Protein AF-A0AAD9DDX4-F1 (afdb_monomer)

Mean predicted aligned error: 18.29 Å

Sequence (702 aa):
MKDKGNHSSDDHSAADDEDKAAPALISSPRKEHDPSLSIRRSTYTSDIEDNDTSDSGGSPTIYNGRIKHGILHVIDSTSKQPAVHIWLGDLQQLWPLALNHYLRSTSYDTFTFTPFSTKENWDKRNPELRITATAAMRPASPDKSASNNNKRSANQTKKSHVVRNNDMLSIIIQVCLCACVVYVYALLILFIRYLYAHDGDNLRTRMEVGGLERIGILLGEFMDGHHVSGLSHVGGMIYAVVSGQSRASNSGQQADATCDVTENSNDEILKTLEEDQKEADRNIAYDGSDLIDWIKSNGGFIHPNTRIGLDPTGQYRGVFVKSAGGEDGGTSDGIEKDAVIGEIPWDVIISPPNYHYNDYGTNCDALNGFYRQFQLGDESKYAPYINYLKNQPDGRIPSEWSVVGKKLMRKILHQDRYVGLPPFNALYRFEEKWMKECNGEDTPLARSAFFQFTARDEDNLMVPFFDMHNHSNDPKKLNAIPAKPKKKGKPFTMRAIRDIAPGEQIIISYNRCHGCWFDEEYKNCDTRASTGTDHLFRQFGFVEDYPQCWHIPQIEEDGTLFDDMTISLDRNDQGEVFVRRFGENNSREEDEVPNMENLMWLDEHLQRLHKLKDSLQSDGALKKSMPSYEWDTAWTYHDAMVNAISATFKKVTGDAPYDNSTENDTEDDSEDKDIEMAFNEDVVAPVEDDSSDDSEDESSDD

InterPro domains:
  IPR001214 SET domain [PF00856] (334-511)
  IPR001214 SET domain [PS50280] (304-511)
  IPR046341 SET domain superfamily [SSF82199] (290-545)
  IPR050600 SETD3/SETD6 methyltransferase [PTHR13271] (286-633)

Secondary structure (DSSP, 8-state):
--------------------PPPPPPPPPP-------------------------------------SEEEEEE--TTS-S--EEEEEE-HHHHHHHHHHHHHTT--EEEEEEEEE--TTTTTSSS--PEEEEEEEEPPPPP-----S-------------------HHHHHHHHHHHHHHHHHHHHHHHHHHHHHHHHTTTHHHHTTTTHHHHHHHHHHHHHHHTT-TTTHHHHHHHHHHHHT------------------TTHHHHHHHHHHHHHHHHHHHHS---HHHHHHHHHTT-EE-TTEEEEE-TTSS-EEEEEPPBTSTT-B-TT-B-TT-EEEEE-GGGSB--TT--TT--S--HHHHHHHHHHHHHGGGSTTHHHHHHHHTS-S--SGGGS-HHHHHHHHHHHT-BTTBSSSPTTTTSHIIIIIIIIS-----HHHHHHHHHHHTT-BTTBB-TTGGGSEE---TTT--EEEE--SSTTPPEEEEESS-B-TT-EEEE-SSTTSTT---SS-----S-----HHHHHHHHS---SSSEEEEEEEE-TTS-EEEEEEEEEEE-TT--EEEEEES-TTS-GGGSS--HHHHHHHHHHHHHHHHHHHHHTT-HHHHHTS-HHHHHHHHHHHHHHHHHHHHHHHHHHTT----GGGGS-S--------------S---------------------

Nearest PDB structures (foldseek):
  8xt3-assembly1_LW  TM=2.359E-01  e=7.957E+00  Homo sapiens

Radius of gyration: 38.76 Å; Cα contacts (8 Å, |Δi|>4): 761; chains: 1; bounding box: 110×87×154 Å

Organism: NCBI:txid267567

Solvent-accessible surface area (backbone atoms only — not comparable to full-atom values): 43926 Å² total; per-residue (Å²): 134,90,83,90,85,88,84,84,87,85,88,84,89,79,89,83,88,85,85,92,80,83,88,82,87,84,86,83,87,87,81,89,85,86,90,85,84,88,84,81,91,81,88,85,85,84,86,79,80,88,81,84,90,79,95,72,98,67,85,84,79,83,76,96,73,94,73,78,66,50,73,48,77,50,68,52,90,82,67,82,54,80,72,45,77,46,78,45,82,52,64,78,61,63,52,54,56,61,49,52,68,48,62,77,71,59,83,63,83,52,80,48,78,47,76,47,66,57,85,84,37,69,81,42,98,74,53,71,76,43,74,46,78,51,77,50,71,68,78,79,77,82,84,89,80,88,87,87,87,89,84,87,88,81,88,85,78,93,74,92,74,81,84,68,95,72,52,76,65,60,55,51,51,52,52,53,52,51,52,51,51,52,50,54,50,52,52,49,52,52,50,52,49,49,52,46,75,76,40,68,89,50,55,77,75,48,59,80,68,67,53,73,64,54,56,50,51,54,50,41,55,54,48,62,75,64,69,49,86,82,48,61,66,53,47,52,48,52,46,35,65,74,68,69,59,88,79,90,77,91,78,91,77,90,76,86,83,75,87,76,84,65,86,68,60,59,63,56,53,51,51,52,53,53,50,54,51,54,52,53,54,55,56,66,67,55,48,52,60,69,46,53,50,50,42,41,76,66,74,21,47,68,37,86,38,55,44,41,34,60,43,99,84,65,80,46,72,29,28,27,28,24,33,53,83,39,97,80,65,14,48,82,76,36,40,54,52,67,37,67,46,34,34,42,35,38,90,71,38,52,59,31,93,80,71,50,72,86,46,72,63,93,44,54,62,25,52,52,56,49,38,52,40,59,73,41,32,82,76,24,98,53,21,66,56,44,53,54,58,73,55,50,83,79,57,54,27,48,45,56,38,53,74,58,43,40,53,50,46,38,61,73,26,52,53,58,92,80,26,47,49,59,52,77,69,27,60,45,44,57,57,54,47,38,38,62,70,50,69,41,71,97,42,74,68,47,50,53,38,51,50,55,46,62,53,36,43,59,63,52,27,44,43,72,78,60,62,44,41,40,75,42,70,30,73,87,61,43,34,37,48,77,45,80,39,80,47,86,81,40,46,37,36,26,28,23,78,34,70,42,53,41,56,36,66,47,21,28,60,78,40,44,68,30,52,62,59,76,56,85,84,66,73,81,63,84,56,87,31,51,55,26,38,37,48,39,26,40,42,57,36,46,69,66,82,53,44,35,32,39,62,43,58,40,37,42,96,88,64,50,75,76,48,75,47,34,45,21,36,37,57,51,100,86,66,49,73,40,60,75,46,36,39,50,72,91,56,59,53,88,81,36,58,79,51,72,67,55,50,53,54,52,47,56,53,46,55,49,49,52,54,48,46,71,68,50,73,74,37,67,66,65,55,68,69,40,60,63,67,54,53,54,48,49,50,51,45,50,53,51,52,49,48,54,53,51,29,47,49,43,65,75,66,36,90,59,74,83,74,80,75,81,78,78,77,78,79,87,77,74,79,84,70,73,80,74,77,72,86,65,82,87,78,81,77,80,85,77,84,85,80,84,87,87,84,85,84,81,87,78,92,133

Foldseek 3Di:
DDDDDDDDDDDDDDDDDDDDDDDDDDDDDDDDDDDDDDDDDDDDDDDDDDDDDDDDDDDDPDDDDDDQWDWDWDQDPVNPDDIDTDTDHGPPPVVCVVVVVVVVPDAFDDKDWDWDFDPVQVPDPDRDIDIDIDTDHDDDDDDDDPDDDDDDDDDDDDDDDDDDPDDVVVVVVVVVVVVVVVVVVVLVVVLVVVCCVPQVPCPVVPCVPDHPLVVLVSSLVVVVVVPPVPCNVVSVVVNCVVVVDDDDDDDDDDDDDDDPPDPPPVVVVVVVVVVVVVLVVVLLPDWCPVVQVLQVVVVKDAPLQKIWHAAPVSPAIFIFGAAPVDPSHGNQQTAAAFDWRIWGWLVLKQAAPDDALPQQDDDLSLLVSQLVQLVCQCPHPNNSQSVSLLSDDFDLFLLRFDPLLVVLLCLLQVDDQQAGWDDHPLNCCCVVPACPVNVHDPDPSSRSSVLSCLQQDDSSMNTPPVSRHAAALPPVLAFKDWDDDNDRRGIITMGTNHRHGHGRGHHDHQQAQWQQRDPPVPPPPSGNSNDFQRRCCSRNVAGYDDFGKGWTFHADPVRHGPDTKIWTWGADPVRDIATPAIDTNPDDRVVRQDDPVSLVVLVVSLVSLVVSCVPPVPPPVSCVVTDVSSSVSSVNVSVVSNSRSVNSCCVNVPPPDPPPPPPDPPPDPDDDPPPPPPPDPDDPDPDDDDDDDDDDDDDDDD

pLDDT: mean 72.93, std 24.73, range [22.2, 98.62]

Structure (mmCIF, N/CA/C/O backbone):
data_AF-A0AAD9DDX4-F1
#
_entry.id   AF-A0AAD9DDX4-F1
#
loop_
_atom_site.group_PDB
_atom_site.id
_atom_site.type_symbol
_atom_site.label_atom_id
_atom_site.label_alt_id
_atom_site.label_comp_id
_atom_site.label_asym_id
_atom_site.label_entity_id
_atom_site.label_seq_id
_atom_site.pdbx_PDB_ins_code
_atom_site.Cartn_x
_atom_site.Cartn_y
_atom_site.Cartn_z
_atom_site.occupancy
_atom_site.B_iso_or_equiv
_atom_site.auth_seq_id
_atom_site.auth_comp_id
_atom_site.auth_asym_id
_atom_site.auth_atom_id
_atom_site.pdbx_PDB_model_num
ATOM 1 N N . MET A 1 1 ? 0.847 -8.723 70.892 1.00 37.34 1 MET A N 1
ATOM 2 C CA . MET A 1 1 ? 2.177 -9.373 70.822 1.00 37.34 1 MET A CA 1
ATOM 3 C C . MET A 1 1 ? 2.776 -8.930 69.489 1.00 37.34 1 MET A C 1
ATOM 5 O O . MET A 1 1 ? 2.124 -9.196 68.495 1.00 37.34 1 MET A O 1
ATOM 9 N N . LYS A 1 2 ? 3.636 -7.890 69.467 1.00 38.03 2 LYS A N 1
ATOM 10 C CA . LYS A 1 2 ? 5.131 -7.940 69.459 1.00 38.03 2 LYS A CA 1
ATOM 11 C C . LYS A 1 2 ? 5.653 -8.702 68.224 1.00 38.03 2 LYS A C 1
ATOM 13 O O . LYS A 1 2 ? 5.182 -9.810 68.032 1.00 38.03 2 LYS A O 1
ATOM 18 N N . ASP A 1 3 ? 6.523 -8.214 67.334 1.00 45.09 3 ASP A N 1
ATOM 19 C CA . ASP A 1 3 ? 7.597 -7.188 67.309 1.00 45.09 3 ASP A CA 1
ATOM 20 C C . ASP A 1 3 ? 7.726 -6.666 65.844 1.00 45.09 3 ASP A C 1
ATOM 22 O O . ASP A 1 3 ? 7.333 -7.386 64.935 1.00 45.09 3 ASP A O 1
ATOM 26 N N . LYS A 1 4 ? 8.061 -5.420 65.456 1.00 49.03 4 LYS A N 1
ATOM 27 C CA . LYS A 1 4 ? 9.222 -4.514 65.654 1.00 49.03 4 LYS A CA 1
ATOM 28 C C . LYS A 1 4 ? 10.600 -5.065 65.239 1.00 49.03 4 LYS A C 1
ATOM 30 O O . LYS A 1 4 ? 11.187 -5.863 65.952 1.00 49.03 4 LYS A O 1
ATOM 35 N N . GLY A 1 5 ? 11.166 -4.490 64.171 1.00 37.69 5 GLY A N 1
ATOM 36 C CA . GLY A 1 5 ? 12.581 -4.600 63.799 1.00 37.69 5 GLY A CA 1
ATOM 37 C C . GLY A 1 5 ? 13.026 -3.457 62.876 1.00 37.69 5 GLY A C 1
ATOM 38 O O . GLY A 1 5 ? 12.873 -3.551 61.667 1.00 37.69 5 GLY A O 1
ATOM 39 N N . ASN A 1 6 ? 13.543 -2.380 63.478 1.00 48.66 6 ASN A N 1
ATOM 40 C CA . ASN A 1 6 ? 14.348 -1.313 62.857 1.00 48.66 6 ASN A CA 1
ATOM 41 C C . ASN A 1 6 ? 15.824 -1.746 62.809 1.00 48.66 6 ASN A C 1
ATOM 43 O O . ASN A 1 6 ? 16.263 -2.317 63.802 1.00 48.66 6 ASN A O 1
ATOM 47 N N . HIS A 1 7 ? 16.594 -1.316 61.801 1.00 43.56 7 HIS A N 1
ATOM 48 C CA . HIS A 1 7 ? 18.002 -0.845 61.874 1.00 43.56 7 HIS A CA 1
ATOM 49 C C . HIS A 1 7 ? 18.316 -0.155 60.528 1.00 43.56 7 HIS A C 1
ATOM 51 O O . HIS A 1 7 ? 18.049 -0.739 59.487 1.00 43.56 7 HIS A O 1
ATOM 57 N N . SER A 1 8 ? 18.545 1.160 60.473 1.00 38.44 8 SER A N 1
ATOM 58 C CA . SER A 1 8 ? 19.705 1.962 60.918 1.00 38.44 8 SER A CA 1
ATOM 59 C C . SER A 1 8 ? 20.789 2.062 59.842 1.00 38.44 8 SER A C 1
ATOM 61 O O . SER A 1 8 ? 21.343 1.060 59.407 1.00 38.44 8 SER A O 1
ATOM 63 N N . SER A 1 9 ? 21.022 3.320 59.474 1.00 45.59 9 SER A N 1
ATOM 64 C CA . SER A 1 9 ? 22.088 3.942 58.688 1.00 45.59 9 SER A CA 1
ATOM 65 C C . SER A 1 9 ? 23.501 3.490 59.045 1.00 45.59 9 SER A C 1
ATOM 67 O O . SER A 1 9 ? 23.725 3.143 60.200 1.00 45.59 9 SER A O 1
ATOM 69 N N . ASP A 1 10 ? 24.430 3.623 58.091 1.00 40.78 10 ASP A N 1
ATOM 70 C CA . ASP A 1 10 ? 25.657 4.408 58.287 1.00 40.78 10 ASP A CA 1
ATOM 71 C C . ASP A 1 10 ? 26.307 4.808 56.947 1.00 40.78 10 ASP A C 1
ATOM 73 O O . ASP A 1 10 ? 26.387 4.027 55.998 1.00 40.78 10 ASP A O 1
ATOM 77 N N . ASP A 1 11 ? 26.729 6.073 56.915 1.00 42.25 11 ASP A N 1
ATOM 78 C CA . ASP A 1 11 ? 27.550 6.746 55.911 1.00 42.25 11 ASP A CA 1
ATOM 79 C C . ASP A 1 11 ? 28.979 6.187 55.881 1.00 42.25 11 ASP A C 1
ATOM 81 O O . ASP A 1 11 ? 29.578 5.991 56.936 1.00 42.25 11 ASP A O 1
ATOM 85 N N . HIS A 1 12 ? 29.593 6.104 54.696 1.00 40.50 12 HIS A N 1
ATOM 86 C CA . HIS A 1 12 ? 31.026 6.380 54.549 1.00 40.50 12 HIS A CA 1
ATOM 87 C C . HIS A 1 12 ? 31.371 6.888 53.146 1.00 40.50 12 HIS A C 1
ATOM 89 O O . HIS A 1 12 ? 31.201 6.208 52.137 1.00 40.50 12 HIS A O 1
ATOM 95 N N . SER A 1 13 ? 31.890 8.113 53.126 1.00 42.62 13 SER A N 1
ATOM 96 C CA . SER A 1 13 ? 32.631 8.738 52.043 1.00 42.62 13 SER A CA 1
ATOM 97 C C . SER A 1 13 ? 34.102 8.313 52.085 1.00 42.62 13 SER A C 1
ATOM 99 O O . SER A 1 13 ? 34.719 8.311 53.148 1.00 42.62 13 SER A O 1
ATOM 101 N N . ALA A 1 14 ? 34.680 8.033 50.920 1.00 37.81 14 ALA A N 1
ATOM 102 C CA . ALA A 1 14 ? 36.104 8.213 50.648 1.00 37.81 14 ALA A CA 1
ATOM 103 C C . ALA A 1 14 ? 36.309 8.300 49.130 1.00 37.81 14 ALA A C 1
ATOM 105 O O . ALA A 1 14 ? 35.851 7.438 48.381 1.00 37.81 14 ALA A O 1
ATOM 106 N N . ALA A 1 15 ? 36.947 9.388 48.709 1.00 41.19 15 ALA A N 1
ATOM 107 C CA . ALA A 1 15 ? 37.565 9.539 47.403 1.00 41.19 15 ALA A CA 1
ATOM 108 C C . ALA A 1 15 ? 38.775 8.597 47.289 1.00 41.19 15 ALA A C 1
ATOM 110 O O . ALA A 1 15 ? 39.330 8.223 48.319 1.00 41.19 15 ALA A O 1
ATOM 111 N N . ASP A 1 16 ? 39.156 8.230 46.066 1.00 38.16 16 ASP A N 1
ATOM 112 C CA . ASP A 1 16 ? 40.524 8.415 45.562 1.00 38.16 16 ASP A CA 1
ATOM 113 C C . ASP A 1 16 ? 40.631 8.010 44.080 1.00 38.16 16 ASP A C 1
ATOM 115 O O . ASP A 1 16 ? 39.868 7.192 43.560 1.00 38.16 16 ASP A O 1
ATOM 119 N N . ASP A 1 17 ? 41.560 8.703 43.429 1.00 37.50 17 ASP A N 1
ATOM 120 C CA . ASP A 1 17 ? 41.989 8.688 42.034 1.00 37.50 17 ASP A CA 1
ATOM 121 C C . ASP A 1 17 ? 42.477 7.320 41.508 1.00 37.50 17 ASP A C 1
ATOM 123 O O . ASP A 1 17 ? 42.964 6.491 42.269 1.00 37.50 17 ASP A O 1
ATOM 127 N N . GLU A 1 18 ? 42.407 7.107 40.184 1.00 35.34 18 GLU A N 1
ATOM 128 C CA . GLU A 1 18 ? 43.589 6.959 39.299 1.00 35.34 18 GLU A CA 1
ATOM 129 C C . GLU A 1 18 ? 43.254 6.343 37.916 1.00 35.34 18 GLU A C 1
ATOM 131 O O . GLU A 1 18 ? 42.557 5.341 37.774 1.00 35.34 18 GLU A O 1
ATOM 136 N N . ASP A 1 19 ? 43.813 7.001 36.896 1.00 34.59 19 ASP A N 1
ATOM 137 C CA . ASP A 1 19 ? 44.360 6.501 35.629 1.00 34.59 19 ASP A CA 1
ATOM 138 C C . ASP A 1 19 ? 43.519 5.720 34.597 1.00 34.59 19 ASP A C 1
ATOM 140 O O . ASP A 1 19 ? 43.350 4.500 34.601 1.00 34.59 19 ASP A O 1
ATOM 144 N N . LYS A 1 20 ? 43.163 6.468 33.541 1.00 35.81 20 LYS A N 1
ATOM 145 C CA . LYS A 1 20 ? 42.817 5.974 32.202 1.00 35.81 20 LYS A CA 1
ATOM 146 C C . LYS A 1 20 ? 44.089 5.647 31.405 1.00 35.81 20 LYS A C 1
ATOM 148 O O . LYS A 1 20 ? 44.789 6.557 30.964 1.00 35.81 20 LYS A O 1
ATOM 153 N N . ALA A 1 21 ? 44.321 4.367 31.121 1.00 34.41 21 ALA A N 1
ATOM 154 C CA . ALA A 1 21 ? 45.272 3.912 30.105 1.00 34.41 21 ALA A CA 1
ATOM 155 C C . ALA A 1 21 ? 44.559 3.592 28.774 1.00 34.41 21 ALA A C 1
ATOM 157 O O . ALA A 1 21 ? 43.506 2.956 28.749 1.00 34.41 21 ALA A O 1
ATOM 158 N N . ALA A 1 22 ? 45.147 4.056 27.668 1.00 37.72 22 ALA A N 1
ATOM 159 C CA . ALA A 1 22 ? 44.690 3.864 26.290 1.00 37.72 22 ALA A CA 1
ATOM 160 C C . ALA A 1 22 ? 45.008 2.451 25.740 1.00 37.72 22 ALA A C 1
ATOM 162 O O . ALA A 1 22 ? 45.989 1.841 26.173 1.00 37.72 22 ALA A O 1
ATOM 163 N N . PRO A 1 23 ? 44.244 1.930 24.756 1.00 42.03 23 PRO A N 1
ATOM 164 C CA . PRO A 1 23 ? 44.481 0.605 24.187 1.00 42.03 23 PRO A CA 1
ATOM 165 C C . PRO A 1 23 ? 45.540 0.602 23.071 1.00 42.03 23 PRO A C 1
ATOM 167 O O . PRO A 1 23 ? 45.591 1.482 22.211 1.00 42.03 23 PRO A O 1
ATOM 170 N N . ALA A 1 24 ? 46.376 -0.437 23.101 1.00 32.56 24 ALA A N 1
ATOM 171 C CA . ALA A 1 24 ? 47.483 -0.693 22.190 1.00 32.56 24 ALA A CA 1
ATOM 172 C C . ALA A 1 24 ? 47.036 -1.292 20.841 1.00 32.56 24 ALA A C 1
ATOM 174 O O . ALA A 1 24 ? 46.160 -2.152 20.773 1.00 32.56 24 ALA A O 1
ATOM 175 N N . LEU A 1 25 ? 47.718 -0.852 19.780 1.00 32.34 25 LEU A N 1
ATOM 176 C CA . LEU A 1 25 ? 47.666 -1.354 18.406 1.00 32.34 25 LEU A CA 1
ATOM 177 C C . LEU A 1 25 ? 48.250 -2.774 18.301 1.00 32.34 25 LEU A C 1
ATOM 179 O O . LEU A 1 25 ? 49.390 -3.008 18.702 1.00 32.34 25 LEU A O 1
ATOM 183 N N . ILE A 1 26 ? 47.499 -3.696 17.691 1.00 33.84 26 ILE A N 1
ATOM 184 C CA . ILE A 1 26 ? 47.956 -5.042 17.315 1.00 33.84 26 ILE A CA 1
ATOM 185 C C . ILE A 1 26 ? 48.314 -5.039 15.824 1.00 33.84 26 ILE A C 1
ATOM 187 O O . ILE A 1 26 ? 47.467 -4.795 14.967 1.00 33.84 26 ILE A O 1
ATOM 191 N N . SER A 1 27 ? 49.582 -5.312 15.519 1.00 30.31 27 SER A N 1
ATOM 192 C CA . SER A 1 27 ? 50.112 -5.503 14.168 1.00 30.31 27 SER A CA 1
ATOM 193 C C . SER A 1 27 ? 50.037 -6.979 13.751 1.00 30.31 27 SER A C 1
ATOM 195 O O . SER A 1 27 ? 50.340 -7.882 14.529 1.00 30.31 27 SER A O 1
ATOM 197 N N . SER A 1 28 ? 49.628 -7.227 12.504 1.00 31.19 28 SER A N 1
ATOM 198 C CA . SER A 1 28 ? 49.550 -8.567 11.898 1.00 31.19 28 SER A CA 1
ATOM 199 C C . SER A 1 28 ? 50.862 -8.952 11.194 1.00 31.19 28 SER A C 1
ATOM 201 O O . SER A 1 28 ? 51.513 -8.076 10.617 1.00 31.19 28 SER A O 1
ATOM 203 N N . PRO A 1 29 ? 51.265 -10.240 11.181 1.00 36.44 29 PRO A N 1
ATOM 204 C CA . PRO A 1 29 ? 52.506 -10.667 10.549 1.00 36.44 29 PRO A CA 1
ATOM 205 C C . PRO A 1 29 ? 52.340 -10.978 9.053 1.00 36.44 29 PRO A C 1
ATOM 207 O O . PRO A 1 29 ? 51.398 -11.630 8.608 1.00 36.44 29 PRO A O 1
ATOM 210 N N . ARG A 1 30 ? 53.341 -10.524 8.299 1.00 29.09 30 ARG A N 1
ATOM 211 C CA . ARG A 1 30 ? 53.571 -10.697 6.860 1.00 29.09 30 ARG A CA 1
ATOM 212 C C . ARG A 1 30 ? 54.094 -12.117 6.582 1.00 29.09 30 ARG A C 1
ATOM 214 O O . ARG A 1 30 ? 55.065 -12.528 7.213 1.00 29.09 30 ARG A O 1
ATOM 221 N N . LYS A 1 31 ? 53.488 -12.853 5.642 1.00 30.95 31 LYS A N 1
ATOM 222 C CA . LYS A 1 31 ? 54.017 -14.123 5.103 1.00 30.95 31 LYS A CA 1
ATOM 223 C C . LYS A 1 31 ? 54.516 -13.919 3.671 1.00 30.95 31 LYS A C 1
ATOM 225 O O . LYS A 1 31 ? 53.762 -13.472 2.813 1.00 30.95 31 LYS A O 1
ATOM 230 N N . GLU A 1 32 ? 55.784 -14.248 3.450 1.00 28.48 32 GLU A N 1
ATOM 231 C CA . GLU A 1 32 ? 56.433 -14.380 2.141 1.00 28.48 32 GLU A CA 1
ATOM 232 C C . GLU A 1 32 ? 56.122 -15.756 1.528 1.00 28.48 32 GLU A C 1
ATOM 234 O O . GLU A 1 32 ? 56.029 -16.751 2.249 1.00 28.48 32 GLU A O 1
ATOM 239 N N . HIS A 1 33 ? 55.984 -15.810 0.200 1.00 29.59 33 HIS A N 1
ATOM 240 C CA . HIS A 1 33 ? 55.858 -17.042 -0.581 1.00 29.59 33 HIS A CA 1
ATOM 241 C C . HIS A 1 33 ? 57.022 -17.149 -1.577 1.00 29.59 33 HIS A C 1
ATOM 243 O O . HIS A 1 33 ? 57.244 -16.244 -2.379 1.00 29.59 33 HIS A O 1
ATOM 249 N N . ASP A 1 34 ? 57.732 -18.275 -1.513 1.00 29.64 34 ASP A N 1
ATOM 250 C CA . ASP A 1 34 ? 58.784 -18.730 -2.430 1.00 29.64 34 ASP A CA 1
ATOM 251 C C . ASP A 1 34 ? 58.177 -19.713 -3.463 1.00 29.64 34 ASP A C 1
ATOM 253 O O . ASP A 1 34 ? 57.390 -20.579 -3.054 1.00 29.64 34 ASP A O 1
ATOM 257 N N . PRO A 1 35 ? 58.470 -19.612 -4.779 1.00 33.91 35 PRO A N 1
ATOM 258 C CA . PRO A 1 35 ? 57.900 -20.487 -5.795 1.00 33.91 35 PRO A CA 1
ATOM 259 C C . PRO A 1 35 ? 58.907 -21.533 -6.296 1.00 33.91 35 PRO A C 1
ATOM 261 O O . PRO A 1 35 ? 59.883 -21.213 -6.969 1.00 33.91 35 PRO A O 1
ATOM 264 N N . SER A 1 36 ? 58.613 -22.819 -6.101 1.00 24.97 36 SER A N 1
ATOM 265 C CA . SER A 1 36 ? 59.111 -23.863 -7.006 1.00 24.97 36 SER A CA 1
ATOM 266 C C . SER A 1 36 ? 58.281 -25.143 -6.904 1.00 24.97 36 SER A C 1
ATOM 268 O O . SER A 1 36 ? 58.180 -25.737 -5.837 1.00 24.97 36 SER A O 1
ATOM 270 N N . LEU A 1 37 ? 57.688 -25.582 -8.021 1.00 25.03 37 LEU A N 1
ATOM 271 C CA . LEU A 1 37 ? 57.945 -26.901 -8.616 1.00 25.03 37 LEU A CA 1
ATOM 272 C C . LEU A 1 37 ? 57.044 -27.189 -9.828 1.00 25.03 37 LEU A C 1
ATOM 274 O O . LEU A 1 37 ? 55.837 -26.975 -9.849 1.00 25.03 37 LEU A O 1
ATOM 278 N N . SER A 1 38 ? 57.744 -27.698 -10.831 1.00 23.38 38 SER A N 1
ATOM 279 C CA . SER A 1 38 ? 57.378 -28.274 -12.118 1.00 23.38 38 SER A CA 1
ATOM 280 C C . SER A 1 38 ? 56.186 -29.242 -12.140 1.00 23.38 38 SER A C 1
ATOM 282 O O . SER A 1 38 ? 56.082 -30.155 -11.324 1.00 23.38 38 SER A O 1
ATOM 284 N N . ILE A 1 39 ? 55.379 -29.148 -13.206 1.00 22.73 39 ILE A N 1
ATOM 285 C CA . ILE A 1 39 ? 54.439 -30.197 -13.628 1.00 22.73 39 ILE A CA 1
ATOM 286 C C . ILE A 1 39 ? 54.944 -30.857 -14.919 1.00 22.73 39 ILE A C 1
ATOM 288 O O . ILE A 1 39 ? 55.388 -30.204 -15.864 1.00 22.73 39 ILE A O 1
ATOM 292 N N . ARG A 1 40 ? 54.912 -32.193 -14.899 1.00 23.31 40 ARG A N 1
ATOM 293 C CA . ARG A 1 40 ? 55.301 -33.126 -15.961 1.00 23.31 40 ARG A CA 1
ATOM 294 C C . ARG A 1 40 ? 54.274 -33.178 -17.097 1.00 23.31 40 ARG A C 1
ATOM 296 O O . ARG A 1 40 ? 53.077 -33.037 -16.880 1.00 23.31 40 ARG A O 1
ATOM 303 N N . ARG A 1 41 ? 54.788 -33.510 -18.286 1.00 22.20 41 ARG A N 1
ATOM 304 C CA . ARG A 1 41 ? 54.060 -33.920 -19.496 1.00 22.20 41 ARG A CA 1
ATOM 305 C C . ARG A 1 41 ? 53.037 -35.029 -19.218 1.00 22.20 41 ARG A C 1
ATOM 307 O O . ARG A 1 41 ? 53.398 -36.056 -18.646 1.00 22.20 41 ARG A O 1
ATOM 314 N N . SER A 1 42 ? 51.838 -34.875 -19.770 1.00 23.12 42 SER A N 1
ATOM 315 C CA . SER A 1 42 ? 51.035 -35.998 -20.256 1.00 23.12 42 SER A CA 1
ATOM 316 C C . SER A 1 42 ? 50.578 -35.697 -21.683 1.00 23.12 42 SER A C 1
ATOM 318 O O . SER A 1 42 ? 50.279 -34.558 -22.035 1.00 23.12 42 SER A O 1
ATOM 320 N N . THR A 1 43 ? 50.663 -36.725 -22.516 1.00 23.70 43 THR A N 1
ATOM 321 C CA . THR A 1 43 ? 50.308 -36.752 -23.933 1.00 23.70 43 THR A CA 1
ATOM 322 C C . THR A 1 43 ? 48.836 -37.136 -24.036 1.00 23.70 43 THR A C 1
ATOM 324 O O . THR A 1 43 ? 48.434 -38.103 -23.390 1.00 23.70 43 THR A O 1
ATOM 327 N N . TYR A 1 44 ? 48.052 -36.439 -24.857 1.00 22.41 44 TYR A N 1
ATOM 328 C CA . TYR A 1 44 ? 46.757 -36.939 -25.313 1.00 22.41 44 TYR A CA 1
ATOM 329 C C . TYR A 1 44 ? 46.665 -36.758 -26.828 1.00 22.41 44 TYR A C 1
ATOM 331 O O . TYR A 1 44 ? 46.797 -35.649 -27.340 1.00 22.41 44 TYR A O 1
ATOM 339 N N . THR A 1 45 ? 46.505 -37.875 -27.525 1.00 25.02 45 THR A N 1
ATOM 340 C CA . THR A 1 45 ? 46.153 -37.982 -28.942 1.00 25.02 45 THR A CA 1
ATOM 341 C C . THR A 1 45 ? 44.689 -38.397 -28.998 1.00 25.02 45 THR A C 1
ATOM 343 O O . THR A 1 45 ? 44.336 -39.417 -28.408 1.00 25.02 45 THR A O 1
ATOM 346 N N . SER A 1 46 ? 43.846 -37.640 -29.698 1.00 24.31 46 SER A N 1
ATOM 347 C CA . SER A 1 46 ? 42.592 -38.181 -30.223 1.00 24.31 46 SER A CA 1
ATOM 348 C C . SER A 1 46 ? 42.645 -38.094 -31.740 1.00 24.31 46 SER A C 1
ATOM 350 O O . SER A 1 46 ? 42.381 -37.044 -32.324 1.00 24.31 46 SER A O 1
ATOM 352 N N . ASP A 1 47 ? 43.027 -39.206 -32.352 1.00 27.09 47 ASP A N 1
ATOM 353 C CA . ASP A 1 47 ? 42.739 -39.477 -33.750 1.00 27.09 47 ASP A CA 1
ATOM 354 C C . ASP A 1 47 ? 41.244 -39.815 -33.831 1.00 27.09 47 ASP A C 1
ATOM 356 O O . ASP A 1 47 ? 40.784 -40.757 -33.184 1.00 27.09 47 ASP A O 1
ATOM 360 N N . ILE A 1 48 ? 40.472 -39.028 -34.579 1.00 26.33 48 ILE A N 1
ATOM 361 C CA . ILE A 1 48 ? 39.170 -39.464 -35.085 1.00 26.33 48 ILE A CA 1
ATOM 362 C C . ILE A 1 48 ? 39.333 -39.535 -36.596 1.00 26.33 48 ILE A C 1
ATOM 364 O O . ILE A 1 48 ? 39.269 -38.528 -37.297 1.00 26.33 48 ILE A O 1
ATOM 368 N N . GLU A 1 49 ? 39.635 -40.743 -37.064 1.00 26.62 49 GLU A N 1
ATOM 369 C CA . GLU A 1 49 ? 39.437 -41.126 -38.453 1.00 26.62 49 GLU A CA 1
ATOM 370 C C . GLU A 1 49 ? 37.932 -41.303 -38.676 1.00 26.62 49 GLU A C 1
ATOM 372 O O . GLU A 1 49 ? 37.290 -42.149 -38.050 1.00 26.62 49 GLU A O 1
ATOM 377 N N . ASP A 1 50 ? 37.384 -40.483 -39.570 1.00 35.62 50 ASP A N 1
ATOM 378 C CA . ASP A 1 50 ? 36.145 -40.773 -40.281 1.00 35.62 50 ASP A CA 1
ATOM 379 C C . ASP A 1 50 ? 36.325 -42.079 -41.057 1.00 35.62 50 ASP A C 1
ATOM 381 O O . ASP A 1 50 ? 37.251 -42.199 -41.861 1.00 35.62 50 ASP A O 1
ATOM 385 N N . ASN A 1 51 ? 35.414 -43.033 -40.868 1.00 30.50 51 ASN A N 1
ATOM 386 C CA . ASN A 1 51 ? 35.065 -43.959 -41.936 1.00 30.50 51 ASN A CA 1
ATOM 387 C C . ASN A 1 51 ? 33.639 -44.502 -41.778 1.00 30.50 51 ASN A C 1
ATOM 389 O O . ASN A 1 51 ? 33.306 -45.208 -40.830 1.00 30.50 51 ASN A O 1
ATOM 393 N N . ASP A 1 52 ? 32.878 -44.200 -42.826 1.00 33.25 52 ASP A N 1
ATOM 394 C CA . ASP A 1 52 ? 31.883 -45.028 -43.495 1.00 33.25 52 ASP A CA 1
ATOM 395 C C . ASP A 1 52 ? 30.480 -45.263 -42.899 1.00 33.25 52 ASP A C 1
ATOM 397 O O . ASP A 1 52 ? 30.238 -46.048 -41.990 1.00 33.25 52 ASP A O 1
ATOM 401 N N . THR A 1 53 ? 29.539 -44.651 -43.630 1.00 38.72 53 THR A N 1
ATOM 402 C CA . THR A 1 53 ? 28.331 -45.224 -44.251 1.00 38.72 53 THR A CA 1
ATOM 403 C C . THR A 1 53 ? 27.365 -46.050 -43.393 1.00 38.72 53 THR A C 1
ATOM 405 O O . THR A 1 53 ? 27.528 -47.244 -43.171 1.00 38.72 53 THR A O 1
ATOM 408 N N . SER A 1 54 ? 26.208 -45.453 -43.096 1.00 32.56 54 SER A N 1
ATOM 409 C CA . SER A 1 54 ? 24.921 -46.102 -43.385 1.00 32.56 54 SER A CA 1
ATOM 410 C C . SER A 1 54 ? 23.774 -45.091 -43.444 1.00 32.56 54 SER A C 1
ATOM 412 O O . SER A 1 54 ? 23.672 -44.172 -42.635 1.00 32.56 54 SER A O 1
ATOM 414 N N . ASP A 1 55 ? 22.933 -45.283 -44.457 1.00 44.66 55 ASP A N 1
ATOM 415 C CA . ASP A 1 55 ? 21.669 -44.602 -44.701 1.00 44.66 55 ASP A CA 1
ATOM 416 C C . ASP A 1 55 ? 20.736 -44.648 -43.481 1.00 44.66 55 ASP A C 1
ATOM 418 O O . ASP A 1 55 ? 20.245 -45.711 -43.104 1.00 44.66 55 ASP A O 1
ATOM 422 N N . SER A 1 56 ? 20.386 -43.482 -42.939 1.00 35.78 56 SER A N 1
ATOM 423 C CA . SER A 1 56 ? 19.019 -43.200 -42.485 1.00 35.78 56 SER A CA 1
ATOM 424 C C . SER A 1 56 ? 18.835 -41.690 -42.336 1.00 35.78 56 SER A C 1
ATOM 426 O O . SER A 1 56 ? 19.658 -41.008 -41.731 1.00 35.78 56 SER A O 1
ATOM 428 N N . GLY A 1 57 ? 17.779 -41.158 -42.954 1.00 42.44 57 GLY A N 1
ATOM 429 C CA . GLY A 1 57 ? 17.465 -39.735 -42.946 1.00 42.44 57 GLY A CA 1
ATOM 430 C C . GLY A 1 57 ? 17.201 -39.212 -41.536 1.00 42.44 57 GLY A C 1
ATOM 431 O O . GLY A 1 57 ? 16.177 -39.517 -40.933 1.00 42.44 57 GLY A O 1
ATOM 432 N N . GLY A 1 58 ? 18.117 -38.379 -41.056 1.00 33.81 58 GLY A N 1
ATOM 433 C CA . GLY A 1 58 ? 17.979 -37.531 -39.883 1.00 33.81 58 GLY A CA 1
ATOM 434 C C . GLY A 1 58 ? 18.868 -36.306 -40.087 1.00 33.81 58 GLY A C 1
ATOM 435 O O . GLY A 1 58 ? 20.004 -36.437 -40.536 1.00 33.81 58 GLY A O 1
ATOM 436 N N . SER A 1 59 ? 18.322 -35.114 -39.844 1.00 32.47 59 SER A N 1
ATOM 437 C CA . SER A 1 59 ? 19.046 -33.840 -39.949 1.00 32.47 59 SER A CA 1
ATOM 438 C C . SER A 1 59 ? 20.327 -33.877 -39.095 1.00 32.47 59 SER A C 1
ATOM 440 O O . SER A 1 59 ? 20.252 -34.345 -37.956 1.00 32.47 59 SER A O 1
ATOM 442 N N . PRO A 1 60 ? 21.497 -33.422 -39.586 1.00 30.30 60 PRO A N 1
ATOM 443 C CA . PRO A 1 60 ? 22.731 -33.505 -38.821 1.00 30.30 60 PRO A CA 1
ATOM 444 C C . PRO A 1 60 ? 22.731 -32.427 -37.735 1.00 30.30 60 PRO A C 1
ATOM 446 O O . PRO A 1 60 ? 22.956 -31.248 -38.001 1.00 30.30 60 PRO A O 1
ATOM 449 N N . THR A 1 61 ? 22.498 -32.829 -36.489 1.00 30.70 61 THR A N 1
ATOM 450 C CA . THR A 1 61 ? 22.781 -31.992 -35.323 1.00 30.70 61 THR A CA 1
ATOM 451 C C . THR A 1 61 ? 24.297 -31.849 -35.206 1.00 30.70 61 THR A C 1
ATOM 453 O O . THR A 1 61 ? 24.993 -32.769 -34.772 1.00 30.70 61 THR A O 1
ATOM 456 N N . ILE A 1 62 ? 24.834 -30.703 -35.621 1.00 30.44 62 ILE A N 1
ATOM 457 C CA . ILE A 1 62 ? 26.246 -30.378 -35.423 1.00 30.44 62 ILE A CA 1
ATOM 458 C C . ILE A 1 62 ? 26.431 -30.023 -33.942 1.00 30.44 62 ILE A C 1
ATOM 460 O O . ILE A 1 62 ? 26.187 -28.900 -33.527 1.00 30.44 62 ILE A O 1
ATOM 464 N N . TYR A 1 63 ? 26.860 -31.023 -33.169 1.00 28.30 63 TYR A N 1
ATOM 465 C CA . TYR A 1 63 ? 27.546 -30.918 -31.876 1.00 28.30 63 TYR A CA 1
ATOM 466 C C . TYR A 1 63 ? 26.785 -30.251 -30.705 1.00 28.30 63 TYR A C 1
ATOM 468 O O . TYR A 1 63 ? 26.678 -29.035 -30.608 1.00 28.30 63 TYR A O 1
ATOM 476 N N . ASN A 1 64 ? 26.363 -31.057 -29.722 1.00 32.00 64 ASN A N 1
ATOM 477 C CA . ASN A 1 64 ? 25.852 -30.587 -28.428 1.00 32.00 64 ASN A CA 1
ATOM 478 C C . ASN A 1 64 ? 26.849 -30.946 -27.309 1.00 32.00 64 ASN A C 1
ATOM 480 O O . ASN A 1 64 ? 26.710 -31.966 -26.634 1.00 32.00 64 ASN A O 1
ATOM 484 N N . GLY A 1 65 ? 27.908 -30.146 -27.163 1.00 33.06 65 GLY A N 1
ATOM 485 C CA . GLY A 1 65 ? 28.945 -30.341 -26.146 1.00 33.06 65 GLY A CA 1
ATOM 486 C C . GLY A 1 65 ? 29.297 -29.035 -25.435 1.00 33.06 65 GLY A C 1
ATOM 487 O O . GLY A 1 65 ? 29.700 -28.068 -26.074 1.00 33.06 65 GLY A O 1
ATOM 488 N N . ARG A 1 66 ? 29.169 -29.005 -24.099 1.00 34.03 66 ARG A N 1
ATOM 489 C CA . ARG A 1 66 ? 29.581 -27.870 -23.253 1.00 34.03 66 ARG A CA 1
ATOM 490 C C . ARG A 1 66 ? 31.106 -27.834 -23.130 1.00 34.03 66 ARG A C 1
ATOM 492 O O . ARG A 1 66 ? 31.681 -28.635 -22.395 1.00 34.03 66 ARG A O 1
ATOM 499 N N . ILE A 1 67 ? 31.757 -26.878 -23.788 1.00 39.34 67 ILE A N 1
ATOM 500 C CA . ILE A 1 67 ? 33.192 -26.614 -23.620 1.00 39.34 67 ILE A CA 1
ATOM 501 C C . ILE A 1 67 ? 33.348 -25.310 -22.833 1.00 39.34 67 ILE A C 1
ATOM 503 O O . ILE A 1 67 ? 33.026 -24.241 -23.336 1.00 39.34 67 ILE A O 1
ATOM 507 N N . LYS A 1 68 ? 33.828 -25.400 -21.585 1.00 35.19 68 LYS A N 1
ATOM 508 C CA . LYS A 1 68 ? 34.043 -24.229 -20.710 1.00 35.19 68 LYS A CA 1
ATOM 509 C C . LYS A 1 68 ? 35.370 -23.502 -20.973 1.00 35.19 68 LYS A C 1
ATOM 511 O O . LYS A 1 68 ? 35.535 -22.366 -20.560 1.00 35.19 68 LYS A O 1
ATOM 516 N N . HIS A 1 69 ? 36.322 -24.155 -21.643 1.00 39.34 69 HIS A N 1
ATOM 517 C CA . HIS A 1 69 ? 37.638 -23.597 -21.964 1.00 39.34 69 HIS A CA 1
ATOM 518 C C . HIS A 1 69 ? 38.146 -24.210 -23.272 1.00 39.34 69 HIS A C 1
ATOM 520 O O . HIS A 1 69 ? 38.064 -25.427 -23.443 1.00 39.34 69 HIS A O 1
ATOM 526 N N . GLY A 1 70 ? 38.682 -23.389 -24.176 1.00 48.34 70 GLY A N 1
ATOM 527 C CA . GLY A 1 70 ? 39.278 -23.840 -25.434 1.00 48.34 70 GLY A CA 1
ATOM 528 C C . GLY A 1 70 ? 40.753 -23.460 -25.520 1.00 48.34 70 GLY A C 1
ATOM 529 O O . GLY A 1 70 ? 41.145 -22.362 -25.125 1.00 48.34 70 GLY A O 1
ATOM 530 N N . ILE A 1 71 ? 41.577 -24.360 -26.057 1.00 45.34 71 ILE A N 1
ATOM 531 C CA . ILE A 1 71 ? 42.952 -24.041 -26.452 1.00 45.34 71 ILE A CA 1
ATOM 532 C C . ILE A 1 71 ? 42.971 -23.960 -27.974 1.00 45.34 71 ILE A C 1
ATOM 534 O O . ILE A 1 71 ? 42.741 -24.960 -28.652 1.00 45.34 71 ILE A O 1
ATOM 538 N N . LEU A 1 72 ? 43.262 -22.780 -28.520 1.00 52.28 72 LEU A N 1
ATOM 539 C CA . LEU A 1 72 ? 43.491 -22.619 -29.950 1.00 52.28 72 LEU A CA 1
ATOM 540 C C . LEU A 1 72 ? 44.944 -22.994 -30.256 1.00 52.28 72 LEU A C 1
ATOM 542 O O . LEU A 1 72 ? 45.880 -22.336 -29.796 1.00 52.28 72 LEU A O 1
ATOM 546 N N . HIS A 1 73 ? 45.130 -24.071 -31.017 1.00 47.12 73 HIS A N 1
ATOM 547 C CA . HIS A 1 73 ? 46.438 -24.502 -31.502 1.00 47.12 73 HIS A CA 1
ATOM 548 C C . HIS A 1 73 ? 46.759 -23.771 -32.804 1.00 47.12 73 HIS A C 1
ATOM 550 O O . HIS A 1 73 ? 46.185 -24.071 -33.849 1.00 47.12 73 HIS A O 1
ATOM 556 N N . VAL A 1 74 ? 47.692 -22.826 -32.754 1.00 58.31 74 VAL A N 1
ATOM 557 C CA . VAL A 1 74 ? 48.164 -22.121 -33.945 1.00 58.31 74 VAL A CA 1
ATOM 558 C C . VAL A 1 74 ? 49.429 -22.810 -34.438 1.00 58.31 74 VAL A C 1
ATOM 560 O O . VAL A 1 74 ? 50.478 -22.764 -33.791 1.00 58.31 74 VAL A O 1
ATOM 563 N N . ILE A 1 75 ? 49.311 -23.476 -35.586 1.00 52.56 75 ILE A N 1
ATOM 564 C CA . ILE A 1 75 ? 50.424 -24.138 -36.263 1.00 52.56 75 ILE A CA 1
ATOM 565 C C . ILE A 1 75 ? 50.804 -23.290 -37.472 1.00 52.56 75 ILE A C 1
ATOM 567 O O . ILE A 1 75 ? 49.994 -23.053 -38.367 1.00 52.56 75 ILE A O 1
ATOM 571 N N . ASP A 1 76 ? 52.054 -22.837 -37.500 1.00 55.16 76 ASP A N 1
ATOM 572 C CA . ASP A 1 76 ? 52.636 -22.218 -38.684 1.00 55.16 76 ASP A CA 1
ATOM 573 C C . ASP A 1 76 ? 52.692 -23.251 -39.818 1.00 55.16 76 ASP A C 1
ATOM 575 O O . ASP A 1 76 ? 53.421 -24.241 -39.743 1.00 55.16 76 ASP A O 1
ATOM 579 N N . SER A 1 77 ? 51.942 -22.996 -40.892 1.00 44.94 77 SER A N 1
ATOM 580 C CA . SER A 1 77 ? 51.902 -23.849 -42.088 1.00 44.94 77 SER A CA 1
ATOM 581 C C . SER A 1 77 ? 53.276 -24.076 -42.733 1.00 44.94 77 SER A C 1
ATOM 583 O O . SER A 1 77 ? 53.469 -25.063 -43.440 1.00 44.94 77 SER A O 1
ATOM 585 N N . THR A 1 78 ? 54.260 -23.208 -42.468 1.00 61.31 78 THR A N 1
ATOM 586 C CA . THR A 1 78 ? 55.631 -23.370 -42.966 1.00 61.31 78 THR A CA 1
ATOM 587 C C . THR A 1 78 ? 56.503 -24.265 -42.081 1.00 61.31 78 THR A C 1
ATOM 589 O O . THR A 1 78 ? 57.620 -24.598 -42.477 1.00 61.31 78 THR A O 1
ATOM 592 N N . SER A 1 79 ? 55.997 -24.687 -40.912 1.00 51.88 79 SER A N 1
ATOM 593 C CA . SER A 1 79 ? 56.679 -25.530 -39.915 1.00 51.88 79 SER A CA 1
ATOM 594 C C . SER A 1 79 ? 58.004 -24.959 -39.393 1.00 51.88 79 SER A C 1
ATOM 596 O O . SER A 1 79 ? 58.846 -25.701 -38.885 1.00 51.88 79 SER A O 1
ATOM 598 N N . LYS A 1 80 ? 58.230 -23.647 -39.534 1.00 52.41 80 LYS A N 1
ATOM 599 C CA . LYS A 1 80 ? 59.481 -22.997 -39.110 1.00 52.41 80 LYS A CA 1
ATOM 600 C C . LYS A 1 80 ? 59.417 -22.477 -37.679 1.00 52.41 80 LYS A C 1
ATOM 602 O O . LYS A 1 80 ? 60.467 -22.253 -37.082 1.00 52.41 80 LYS A O 1
ATOM 607 N N . GLN A 1 81 ? 58.216 -22.299 -37.139 1.00 50.72 81 GLN A N 1
ATOM 608 C CA . GLN A 1 81 ? 57.970 -21.867 -35.765 1.00 50.72 81 GLN A CA 1
ATOM 609 C C . GLN A 1 81 ? 57.329 -23.003 -34.945 1.00 50.72 81 GLN A C 1
ATOM 611 O O . GLN A 1 81 ? 56.558 -23.796 -35.494 1.00 50.72 81 GLN A O 1
ATOM 616 N N . PRO A 1 82 ? 57.626 -23.104 -33.636 1.00 51.53 82 PRO A N 1
ATOM 617 C CA . PRO A 1 82 ? 56.931 -24.030 -32.748 1.00 51.53 82 PRO A CA 1
ATOM 618 C C . PRO A 1 82 ? 55.448 -23.652 -32.623 1.00 51.53 82 PRO A C 1
ATOM 620 O O . PRO A 1 82 ? 55.097 -22.474 -32.659 1.00 51.53 82 PRO A O 1
ATOM 623 N N . ALA A 1 83 ? 54.584 -24.659 -32.467 1.00 54.53 83 ALA A N 1
ATOM 624 C CA . ALA A 1 83 ? 53.153 -24.443 -32.273 1.00 54.53 83 ALA A CA 1
ATOM 625 C C . ALA A 1 83 ? 52.897 -23.563 -31.039 1.00 54.53 83 ALA A C 1
ATOM 627 O O . ALA A 1 83 ? 53.504 -23.767 -29.983 1.00 54.53 83 ALA A O 1
ATOM 628 N N . VAL A 1 84 ? 51.992 -22.595 -31.179 1.00 52.47 84 VAL A N 1
ATOM 629 C CA . VAL A 1 84 ? 51.585 -21.700 -30.092 1.00 52.47 84 VAL A CA 1
ATOM 630 C C . VAL A 1 84 ? 50.193 -22.106 -29.624 1.00 52.47 84 VAL A C 1
ATOM 632 O O . VAL A 1 84 ? 49.290 -22.304 -30.434 1.00 52.47 84 VAL A O 1
ATOM 635 N N . HIS A 1 85 ? 50.022 -22.225 -28.309 1.00 51.16 85 HIS A N 1
ATOM 636 C CA . HIS A 1 85 ? 48.732 -22.501 -27.684 1.00 51.16 85 HIS A CA 1
ATOM 637 C C . HIS A 1 85 ? 48.187 -21.204 -27.100 1.00 51.16 85 HIS A C 1
ATOM 639 O O . HIS A 1 85 ? 48.789 -20.639 -26.185 1.00 51.16 85 HIS A O 1
ATOM 645 N N . ILE A 1 86 ? 47.059 -20.734 -27.623 1.00 51.12 86 ILE A N 1
ATOM 646 C CA . ILE A 1 86 ? 46.369 -19.558 -27.097 1.00 51.12 86 ILE A CA 1
ATOM 647 C C . ILE A 1 86 ? 45.211 -20.054 -26.239 1.00 51.12 86 ILE A C 1
ATOM 649 O O . ILE A 1 86 ? 44.339 -20.780 -26.716 1.00 51.12 86 ILE A O 1
ATOM 653 N N . TRP A 1 87 ? 45.232 -19.685 -24.962 1.00 48.19 87 TRP A N 1
ATOM 654 C CA . TRP A 1 87 ? 44.135 -19.952 -24.038 1.00 48.19 87 TRP A CA 1
ATOM 655 C C . TRP A 1 87 ? 43.023 -18.940 -24.283 1.00 48.19 87 TRP A C 1
ATOM 657 O O . TRP A 1 87 ? 43.226 -17.744 -24.084 1.00 48.19 87 TRP A O 1
ATOM 667 N N . LEU A 1 88 ? 41.860 -19.419 -24.717 1.00 54.91 88 LEU A N 1
ATOM 668 C CA . LEU A 1 88 ? 40.673 -18.587 -24.857 1.00 54.91 88 LEU A CA 1
ATOM 669 C C . LEU A 1 88 ? 39.836 -18.749 -23.588 1.00 54.91 88 LEU A C 1
ATOM 671 O O . LEU A 1 88 ? 39.246 -19.806 -23.348 1.00 54.91 88 LEU A O 1
ATOM 675 N N . GLY A 1 89 ? 39.852 -17.710 -22.751 1.00 37.94 89 GLY A N 1
ATOM 676 C CA . GLY A 1 89 ? 38.942 -17.580 -21.621 1.00 37.94 89 GLY A CA 1
ATOM 677 C C . GLY A 1 89 ? 37.545 -17.230 -22.126 1.00 37.94 89 GLY A C 1
ATOM 678 O O . GLY A 1 89 ? 37.384 -16.247 -22.838 1.00 37.94 89 GLY A O 1
ATOM 679 N N . ASP A 1 90 ? 36.586 -18.078 -21.770 1.00 48.81 90 ASP A N 1
ATOM 680 C CA . ASP A 1 90 ? 35.138 -17.914 -21.925 1.00 48.81 90 ASP A CA 1
ATOM 681 C C . ASP A 1 90 ? 34.591 -17.627 -23.341 1.00 48.81 90 ASP A C 1
ATOM 683 O O . ASP A 1 90 ? 34.056 -16.569 -23.672 1.00 48.81 90 ASP A O 1
ATOM 687 N N . LEU A 1 91 ? 34.655 -18.657 -24.191 1.00 49.88 91 LEU A N 1
ATOM 688 C CA . LEU A 1 91 ? 34.029 -18.693 -25.522 1.00 49.88 91 LEU A CA 1
ATOM 689 C C . LEU A 1 91 ? 32.491 -18.544 -25.501 1.00 49.88 91 LEU A C 1
ATOM 691 O O . LEU A 1 91 ? 31.901 -18.319 -26.557 1.00 49.88 91 LEU A O 1
ATOM 695 N N . GLN A 1 92 ? 31.835 -18.661 -24.339 1.00 48.44 92 GLN A N 1
ATOM 696 C CA . GLN A 1 92 ? 30.372 -18.599 -24.232 1.00 48.44 92 GLN A CA 1
ATOM 697 C C . GLN A 1 92 ? 29.790 -17.192 -24.411 1.00 48.44 92 GLN A C 1
ATOM 699 O O . GLN A 1 92 ? 28.627 -17.091 -24.780 1.00 48.44 92 GLN A O 1
ATOM 704 N N . GLN A 1 93 ? 30.566 -16.125 -24.200 1.00 49.72 93 GLN A N 1
ATOM 705 C CA . GLN A 1 93 ? 30.045 -14.751 -24.273 1.00 49.72 93 GLN A CA 1
ATOM 706 C C . GLN A 1 93 ? 30.339 -14.086 -25.623 1.00 49.72 93 GLN A C 1
ATOM 708 O O . GLN A 1 93 ? 29.459 -13.485 -26.231 1.00 49.72 93 GLN A O 1
ATOM 713 N N . LEU A 1 94 ? 31.550 -14.262 -26.158 1.00 48.56 94 LEU A N 1
ATOM 714 C CA . LEU A 1 94 ? 31.957 -13.630 -27.421 1.00 48.56 94 LEU A CA 1
ATOM 715 C C . LEU A 1 94 ? 31.277 -14.237 -28.656 1.00 48.56 94 LEU A C 1
ATOM 717 O O . LEU A 1 94 ? 31.018 -13.532 -29.629 1.00 48.56 94 LEU A O 1
ATOM 721 N N . TRP A 1 95 ? 31.003 -15.545 -28.636 1.00 49.25 95 TRP A N 1
ATOM 722 C CA . TRP A 1 95 ? 30.510 -16.257 -29.815 1.00 49.25 95 TRP A CA 1
ATOM 723 C C . TRP A 1 95 ? 29.027 -15.987 -30.118 1.00 49.25 95 TRP A C 1
ATOM 725 O O . TRP A 1 95 ? 28.717 -15.690 -31.272 1.00 49.25 95 TRP A O 1
ATOM 735 N N . PRO A 1 96 ? 28.105 -16.003 -29.136 1.00 52.66 96 PRO A N 1
ATOM 736 C CA . PRO A 1 96 ? 26.700 -15.706 -29.401 1.00 52.66 96 PRO A CA 1
ATOM 737 C C . PRO A 1 96 ? 26.459 -14.228 -29.722 1.00 52.66 96 PRO A C 1
ATOM 739 O O . PRO A 1 96 ? 25.688 -13.943 -30.627 1.00 52.66 96 PRO A O 1
ATOM 742 N N . LEU A 1 97 ? 27.153 -13.289 -29.066 1.00 46.44 97 LEU A N 1
ATOM 743 C CA . LEU A 1 97 ? 26.994 -11.846 -29.312 1.00 46.44 97 LEU A CA 1
ATOM 744 C C . LEU A 1 97 ? 27.410 -11.444 -30.737 1.00 46.44 97 LEU A C 1
ATOM 746 O O . LEU A 1 97 ? 26.657 -10.765 -31.435 1.00 46.44 97 LEU A O 1
ATOM 750 N N . ALA A 1 98 ? 28.563 -11.929 -31.209 1.00 48.19 98 ALA A N 1
ATOM 751 C CA . ALA A 1 98 ? 29.034 -11.658 -32.568 1.00 48.19 98 ALA A CA 1
ATOM 752 C C . ALA A 1 98 ? 28.177 -12.350 -33.645 1.00 48.19 98 ALA A C 1
ATOM 754 O O . ALA A 1 98 ? 27.962 -11.795 -34.723 1.00 48.19 98 ALA A O 1
ATOM 755 N N . LEU A 1 99 ? 27.669 -13.554 -33.358 1.00 49.53 99 LEU A N 1
ATOM 756 C CA . LEU A 1 99 ? 26.841 -14.314 -34.294 1.00 49.53 99 LEU A CA 1
ATOM 757 C C . LEU A 1 99 ? 25.408 -13.757 -34.374 1.00 49.53 99 LEU A C 1
ATOM 759 O O . LEU A 1 99 ? 24.840 -13.698 -35.460 1.00 49.53 99 LEU A O 1
ATOM 763 N N . ASN A 1 100 ? 24.837 -13.296 -33.258 1.00 50.06 100 ASN A N 1
ATOM 764 C CA . ASN A 1 100 ? 23.443 -12.847 -33.186 1.00 50.06 100 ASN A CA 1
ATOM 765 C C . ASN A 1 100 ? 23.246 -11.426 -33.753 1.00 50.06 100 ASN A C 1
ATOM 767 O O . ASN A 1 100 ? 22.284 -11.183 -34.481 1.00 50.06 100 ASN A O 1
ATOM 771 N N . HIS A 1 101 ? 24.205 -10.513 -33.541 1.00 46.09 101 HIS A N 1
ATOM 772 C CA . HIS A 1 101 ? 24.207 -9.193 -34.195 1.00 46.09 101 HIS A CA 1
ATOM 773 C C . HIS A 1 101 ? 24.282 -9.310 -35.732 1.00 46.09 101 HIS A C 1
ATOM 775 O O . HIS A 1 101 ? 23.687 -8.526 -36.469 1.00 46.09 101 HIS A O 1
ATOM 781 N N . TYR A 1 102 ? 24.966 -10.342 -36.236 1.00 44.91 102 TYR A N 1
ATOM 782 C CA . TYR A 1 102 ? 25.158 -10.552 -37.670 1.00 44.91 102 TYR A CA 1
ATOM 783 C C . TYR A 1 102 ? 24.013 -11.344 -38.331 1.00 44.91 102 TYR A C 1
ATOM 785 O O . TYR A 1 102 ? 23.600 -11.008 -39.441 1.00 44.91 102 TYR A O 1
ATOM 793 N N . LEU A 1 103 ? 23.439 -12.347 -37.650 1.00 46.41 103 LEU A N 1
ATOM 794 C CA . LEU A 1 103 ? 22.289 -13.117 -38.153 1.00 46.41 103 LEU A CA 1
ATOM 795 C C . LEU A 1 103 ? 21.011 -12.276 -38.282 1.00 46.41 103 LEU A C 1
ATOM 797 O O . LEU A 1 103 ? 20.200 -12.546 -39.165 1.00 46.41 103 LEU A O 1
ATOM 801 N N . ARG A 1 104 ? 20.852 -11.226 -37.465 1.00 46.44 104 ARG A N 1
ATOM 802 C CA . ARG A 1 104 ? 19.739 -10.274 -37.602 1.00 46.44 104 ARG A CA 1
ATOM 803 C C . ARG A 1 104 ? 19.834 -9.386 -38.851 1.00 46.44 104 ARG A C 1
ATOM 805 O O . ARG A 1 104 ? 18.824 -8.797 -39.218 1.00 46.44 104 ARG A O 1
ATOM 812 N N . SER A 1 105 ? 20.992 -9.288 -39.520 1.00 46.03 105 SER A N 1
ATOM 813 C CA . SER A 1 105 ? 21.184 -8.292 -40.588 1.00 46.03 105 SER A CA 1
ATOM 814 C C . SER A 1 105 ? 21.251 -8.824 -42.025 1.00 46.03 105 SER A C 1
ATOM 816 O O . SER A 1 105 ? 20.959 -8.039 -42.920 1.00 46.03 105 SER A O 1
ATOM 818 N N . THR A 1 106 ? 21.569 -10.098 -42.324 1.00 46.25 106 THR A N 1
ATOM 819 C CA . THR A 1 106 ? 21.642 -10.574 -43.737 1.00 46.25 106 THR A CA 1
ATOM 820 C C . THR A 1 106 ? 21.625 -12.106 -43.951 1.00 46.25 106 THR A C 1
ATOM 822 O O . THR A 1 106 ? 21.975 -12.889 -43.075 1.00 46.25 106 THR A O 1
ATOM 825 N N . SER A 1 107 ? 21.260 -12.545 -45.171 1.00 42.00 107 SER A N 1
ATOM 826 C CA . SER A 1 107 ? 21.157 -13.949 -45.622 1.00 42.00 107 SER A CA 1
ATOM 827 C C . SER A 1 107 ? 22.473 -14.533 -46.191 1.00 42.00 107 SER A C 1
ATOM 829 O O . SER A 1 107 ? 22.683 -14.534 -47.411 1.00 42.00 107 SER A O 1
ATOM 831 N N . TYR A 1 108 ? 23.350 -15.057 -45.330 1.00 49.06 108 TYR A N 1
ATOM 832 C CA . TYR A 1 108 ? 24.620 -15.714 -45.699 1.00 49.06 108 TYR A CA 1
ATOM 833 C C . TYR A 1 108 ? 24.719 -17.141 -45.120 1.00 49.06 108 TYR A C 1
ATOM 835 O O . TYR A 1 108 ? 24.295 -17.363 -43.992 1.00 49.06 108 TYR A O 1
ATOM 843 N N . ASP A 1 109 ? 25.322 -18.088 -45.861 1.00 43.62 109 ASP A N 1
ATOM 844 C CA . ASP A 1 109 ? 25.369 -19.526 -45.495 1.00 43.62 109 ASP A CA 1
ATOM 845 C C . ASP A 1 109 ? 26.765 -20.031 -45.043 1.00 43.62 109 ASP A C 1
ATOM 847 O O . ASP A 1 109 ? 26.900 -21.178 -44.617 1.00 43.62 109 ASP A O 1
ATOM 851 N N . THR A 1 110 ? 27.852 -19.253 -45.161 1.00 42.62 110 THR A N 1
ATOM 852 C CA . THR A 1 110 ? 29.204 -19.734 -44.784 1.00 42.62 110 THR A CA 1
ATOM 853 C C . THR A 1 110 ? 30.115 -18.610 -44.295 1.00 42.62 110 THR A C 1
ATOM 855 O O . THR A 1 110 ? 30.217 -17.567 -44.942 1.00 42.62 110 THR A O 1
ATOM 858 N N . PHE A 1 111 ? 30.825 -18.859 -43.187 1.00 42.03 111 PHE A N 1
ATOM 859 C CA . PHE A 1 111 ? 31.772 -17.927 -42.568 1.00 42.03 111 PHE A CA 1
ATOM 860 C C . PHE A 1 111 ? 33.172 -18.530 -42.515 1.00 42.03 111 PHE A C 1
ATOM 862 O O . PHE A 1 111 ? 33.361 -19.633 -42.006 1.00 42.03 111 PHE A O 1
ATOM 869 N N . THR A 1 112 ? 34.165 -17.791 -43.012 1.00 43.66 112 THR A N 1
ATOM 870 C CA . THR A 1 112 ? 35.580 -18.164 -42.872 1.00 43.66 112 THR A CA 1
ATOM 871 C C . THR A 1 112 ? 36.308 -17.114 -42.045 1.00 43.66 112 THR A C 1
ATOM 873 O O . THR A 1 112 ? 36.334 -15.939 -42.418 1.00 43.66 112 THR A O 1
ATOM 876 N N . PHE A 1 113 ? 36.928 -17.543 -40.945 1.00 41.94 113 PHE A N 1
ATOM 877 C CA . PHE A 1 113 ? 37.798 -16.702 -40.127 1.00 41.94 113 PHE A CA 1
ATOM 878 C C . PHE A 1 113 ? 39.250 -16.932 -40.524 1.00 41.94 113 PHE A C 1
ATOM 880 O O . PHE A 1 113 ? 39.754 -18.051 -40.443 1.00 41.94 113 PHE A O 1
ATOM 887 N N . THR A 1 114 ? 39.934 -15.865 -40.928 1.00 46.16 114 THR A N 1
ATOM 888 C CA . THR A 1 114 ? 41.380 -15.906 -41.158 1.00 46.16 114 THR A CA 1
ATOM 889 C C . THR A 1 114 ? 42.062 -15.038 -40.105 1.00 46.16 114 THR A C 1
ATOM 891 O O . THR A 1 114 ? 41.981 -13.806 -40.198 1.00 46.16 114 THR A O 1
ATOM 894 N N . PRO A 1 115 ? 42.713 -15.637 -39.091 1.00 47.47 115 PRO A N 1
ATOM 895 C CA . PRO A 1 115 ? 43.602 -14.890 -38.221 1.00 47.47 115 PRO A CA 1
ATOM 896 C C . PRO A 1 115 ? 44.838 -14.492 -39.029 1.00 47.47 115 PRO A C 1
ATOM 898 O O . PRO A 1 115 ? 45.481 -15.332 -39.660 1.00 47.47 115 PRO A O 1
ATOM 901 N N . PHE A 1 116 ? 45.190 -13.214 -39.007 1.00 52.34 116 PHE A N 1
ATOM 902 C CA . PHE A 1 116 ? 46.450 -12.739 -39.555 1.00 52.34 116 PHE A CA 1
ATOM 903 C C . PHE A 1 116 ? 47.152 -11.817 -38.559 1.00 52.34 116 PHE A C 1
ATOM 905 O O . PHE A 1 116 ? 46.540 -11.104 -37.766 1.00 52.34 116 PHE A O 1
ATOM 912 N N . SER A 1 117 ? 48.477 -11.851 -38.599 1.00 55.56 117 SER A N 1
ATOM 913 C CA . SER A 1 117 ? 49.356 -10.986 -37.819 1.00 55.56 117 SER A CA 1
ATOM 914 C C . SER A 1 117 ? 50.573 -10.680 -38.686 1.00 55.56 117 SER A C 1
ATOM 916 O O . SER A 1 117 ? 51.047 -11.554 -39.422 1.00 55.56 117 SER A O 1
ATOM 918 N N . THR A 1 118 ? 51.049 -9.434 -38.669 1.00 64.88 118 THR A N 1
ATOM 919 C CA . THR A 1 118 ? 52.188 -9.029 -39.501 1.00 64.88 118 THR A CA 1
ATOM 920 C C . THR A 1 118 ? 53.485 -9.642 -38.981 1.00 64.88 118 THR A C 1
ATOM 922 O O . THR A 1 118 ? 53.610 -9.986 -37.806 1.00 64.88 118 THR A O 1
ATOM 925 N N . LYS A 1 119 ? 54.488 -9.776 -39.855 1.00 66.81 119 LYS A N 1
ATOM 926 C CA . LYS A 1 119 ? 55.780 -10.370 -39.490 1.00 66.81 119 LYS A CA 1
ATOM 927 C C . LYS A 1 119 ? 56.462 -9.617 -38.341 1.00 66.81 119 LYS A C 1
ATOM 929 O O . LYS A 1 119 ? 57.073 -10.261 -37.501 1.00 66.81 119 LYS A O 1
ATOM 934 N N . GLU A 1 120 ? 56.314 -8.291 -38.266 1.00 66.00 120 GLU A N 1
ATOM 935 C CA . GLU A 1 120 ? 56.867 -7.486 -37.165 1.00 66.00 120 GLU A CA 1
ATOM 936 C C . GLU A 1 120 ? 56.103 -7.644 -35.839 1.00 66.00 120 GLU A C 1
ATOM 938 O O . GLU A 1 120 ? 56.577 -7.213 -34.789 1.00 66.00 120 GLU A O 1
ATOM 943 N N . ASN A 1 121 ? 54.900 -8.216 -35.867 1.00 58.84 121 ASN A N 1
ATOM 944 C CA . ASN A 1 121 ? 54.018 -8.280 -34.710 1.00 58.84 121 ASN A CA 1
ATOM 945 C C . ASN A 1 121 ? 54.215 -9.555 -33.877 1.00 58.84 121 ASN A C 1
ATOM 947 O O . ASN A 1 121 ? 53.958 -9.540 -32.677 1.00 58.84 121 ASN A O 1
ATOM 951 N N . TRP A 1 122 ? 54.731 -10.624 -34.489 1.00 57.34 122 TRP A N 1
ATOM 952 C CA . TRP A 1 122 ? 54.972 -11.915 -33.835 1.00 57.34 122 TRP A CA 1
ATOM 953 C C . TRP A 1 122 ? 56.079 -11.896 -32.774 1.00 57.34 122 TRP A C 1
ATOM 955 O O . TRP A 1 122 ? 56.035 -12.707 -31.854 1.00 57.34 122 TRP A O 1
ATOM 965 N N . ASP A 1 123 ? 57.023 -10.955 -32.853 1.00 63.12 123 ASP A N 1
ATOM 966 C CA . ASP A 1 123 ? 58.123 -10.836 -31.884 1.00 63.12 123 ASP A CA 1
ATOM 967 C C . ASP A 1 123 ? 57.737 -10.017 -30.633 1.00 63.12 123 ASP A C 1
ATOM 969 O O . ASP A 1 123 ? 58.545 -9.830 -29.718 1.00 63.12 123 ASP A O 1
ATOM 973 N N . LYS A 1 124 ? 56.502 -9.498 -30.568 1.00 63.06 124 LYS A N 1
ATOM 974 C CA . LYS A 1 124 ? 56.013 -8.743 -29.408 1.00 63.06 124 LYS A CA 1
ATOM 975 C C . LYS A 1 124 ? 55.575 -9.690 -28.295 1.00 63.06 124 LYS A C 1
ATOM 977 O O . LYS A 1 124 ? 55.016 -10.752 -28.537 1.00 63.06 124 LYS A O 1
ATOM 982 N N . ARG A 1 125 ? 55.746 -9.246 -27.044 1.00 44.47 125 ARG A N 1
ATOM 983 C CA . ARG A 1 125 ? 55.347 -10.007 -25.845 1.00 44.47 125 ARG A CA 1
ATOM 984 C C . ARG A 1 125 ? 53.841 -10.325 -25.803 1.00 44.47 125 ARG A C 1
ATOM 986 O O . ARG A 1 125 ? 53.477 -11.315 -25.187 1.00 44.47 125 ARG A O 1
ATOM 993 N N . ASN A 1 126 ? 53.022 -9.513 -26.483 1.00 45.25 126 ASN A N 1
ATOM 994 C CA . ASN A 1 126 ? 51.589 -9.711 -26.720 1.00 45.25 126 ASN A CA 1
ATOM 995 C C . ASN A 1 126 ? 51.287 -9.395 -28.204 1.00 45.25 126 ASN A C 1
ATOM 997 O O . ASN A 1 126 ? 51.082 -8.224 -28.533 1.00 45.25 126 ASN A O 1
ATOM 1001 N N . PRO A 1 127 ? 51.345 -10.373 -29.125 1.00 60.91 127 PRO A N 1
ATOM 1002 C CA . PRO A 1 127 ? 51.071 -10.128 -30.537 1.00 60.91 127 PRO A CA 1
ATOM 1003 C C . PRO A 1 127 ? 49.581 -9.832 -30.748 1.00 60.91 127 PRO A C 1
ATOM 1005 O O . PRO A 1 127 ? 48.712 -10.579 -30.306 1.00 60.91 127 PRO A O 1
ATOM 1008 N N . GLU A 1 128 ? 49.284 -8.738 -31.442 1.00 44.41 128 GLU A N 1
ATOM 1009 C CA . GLU A 1 128 ? 47.916 -8.342 -31.788 1.00 44.41 128 GLU A CA 1
ATOM 1010 C C . GLU A 1 128 ? 47.381 -9.224 -32.933 1.00 44.41 128 GLU A C 1
ATOM 1012 O O . GLU A 1 128 ? 47.862 -9.148 -34.064 1.00 44.41 128 GLU A O 1
ATOM 1017 N N . LEU A 1 129 ? 46.419 -10.101 -32.657 1.00 51.94 129 LEU A N 1
ATOM 1018 C CA . LEU A 1 129 ? 45.790 -10.932 -33.685 1.00 51.94 129 LEU A CA 1
ATOM 1019 C C . LEU A 1 129 ? 44.625 -10.176 -34.313 1.00 51.94 129 LEU A C 1
ATOM 1021 O O . LEU A 1 129 ? 43.671 -9.822 -33.625 1.00 51.94 129 LEU A O 1
ATOM 1025 N N . ARG A 1 130 ? 44.679 -9.968 -35.631 1.00 48.59 130 ARG A N 1
ATOM 1026 C CA . ARG A 1 130 ? 43.529 -9.477 -36.388 1.00 48.59 130 ARG A CA 1
ATOM 1027 C C . ARG A 1 130 ? 42.782 -10.659 -36.972 1.00 48.59 130 ARG A C 1
ATOM 1029 O O . ARG A 1 130 ? 43.363 -11.495 -37.661 1.00 48.59 130 ARG A O 1
ATOM 1036 N N . ILE A 1 131 ? 41.490 -10.726 -36.691 1.00 48.59 131 ILE A N 1
ATOM 1037 C CA . ILE A 1 131 ? 40.600 -11.728 -37.261 1.00 48.59 131 ILE A CA 1
ATOM 1038 C C . ILE A 1 131 ? 39.821 -11.040 -38.375 1.00 48.59 131 ILE A C 1
ATOM 1040 O O . ILE A 1 131 ? 39.123 -10.060 -38.134 1.00 48.59 131 ILE A O 1
ATOM 1044 N N . THR A 1 132 ? 39.951 -11.549 -39.596 1.00 41.22 132 THR A N 1
ATOM 1045 C CA . THR A 1 132 ? 39.126 -11.101 -40.727 1.00 41.22 132 THR A CA 1
ATOM 1046 C C . THR A 1 132 ? 38.088 -12.170 -41.011 1.00 41.22 132 THR A C 1
ATOM 1048 O O . THR A 1 132 ? 38.449 -13.335 -41.199 1.00 41.22 132 THR A O 1
ATOM 1051 N N . ALA A 1 133 ? 36.818 -11.778 -41.043 1.00 45.50 133 ALA A N 1
ATOM 1052 C CA . ALA A 1 133 ? 35.721 -12.631 -41.475 1.00 45.50 133 ALA A CA 1
ATOM 1053 C C . ALA A 1 133 ? 35.363 -12.305 -42.930 1.00 45.50 133 ALA A C 1
ATOM 1055 O O . ALA A 1 133 ? 35.319 -11.141 -43.323 1.00 45.50 133 ALA A O 1
ATOM 1056 N N . THR A 1 134 ? 35.112 -13.336 -43.732 1.00 42.53 134 THR A N 1
ATOM 1057 C CA . THR A 1 134 ? 34.530 -13.190 -45.076 1.00 42.53 134 THR A CA 1
ATOM 1058 C C . THR A 1 134 ? 33.269 -14.038 -45.167 1.00 42.53 134 THR A C 1
ATOM 1060 O O . THR A 1 134 ? 33.277 -15.199 -44.751 1.00 42.53 134 THR A O 1
ATOM 1063 N N . ALA A 1 135 ? 32.197 -13.438 -45.687 1.00 45.84 135 ALA A N 1
ATOM 1064 C CA . ALA A 1 135 ? 30.894 -14.065 -45.890 1.00 45.84 135 ALA A CA 1
ATOM 1065 C C . ALA A 1 135 ? 30.590 -14.165 -47.393 1.00 45.84 135 ALA A C 1
ATOM 1067 O O . ALA A 1 135 ? 30.895 -13.246 -48.157 1.00 45.84 135 ALA A O 1
ATOM 1068 N N . ALA A 1 136 ? 30.006 -15.284 -47.826 1.00 45.22 136 ALA A N 1
ATOM 1069 C CA . ALA A 1 136 ? 29.643 -15.531 -49.224 1.00 45.22 136 ALA A CA 1
ATOM 1070 C C . ALA A 1 136 ? 28.120 -15.663 -49.377 1.00 45.22 136 ALA A C 1
ATOM 1072 O O . ALA A 1 136 ? 27.494 -16.464 -48.681 1.00 45.22 136 ALA A O 1
ATOM 1073 N N . MET A 1 137 ? 27.516 -14.849 -50.255 1.00 39.69 137 MET A N 1
ATOM 1074 C CA . MET A 1 137 ? 26.065 -14.851 -50.489 1.00 39.69 137 MET A CA 1
ATOM 1075 C C . MET A 1 137 ? 25.598 -16.171 -51.104 1.00 39.69 137 MET A C 1
ATOM 1077 O O . MET A 1 137 ? 26.274 -16.755 -51.956 1.00 39.69 137 MET A O 1
ATOM 1081 N N . ARG A 1 138 ? 24.385 -16.589 -50.731 1.00 49.88 138 ARG A N 1
ATOM 1082 C CA . ARG A 1 138 ? 23.692 -17.724 -51.340 1.00 49.88 138 ARG A CA 1
ATOM 1083 C C . ARG A 1 138 ? 23.485 -17.456 -52.841 1.00 49.88 138 ARG A C 1
ATOM 1085 O O . ARG A 1 138 ? 22.876 -16.442 -53.186 1.00 49.88 138 ARG A O 1
ATOM 1092 N N . PRO A 1 139 ? 23.958 -18.319 -53.758 1.00 47.38 139 PRO A N 1
ATOM 1093 C CA . PRO A 1 139 ? 23.656 -18.152 -55.173 1.00 47.38 139 PRO A CA 1
ATOM 1094 C C . PRO A 1 139 ? 22.142 -18.277 -55.380 1.00 47.38 139 PRO A C 1
ATOM 1096 O O . PRO A 1 139 ? 21.521 -19.230 -54.906 1.00 47.38 139 PRO A O 1
ATOM 1099 N N . ALA A 1 140 ? 21.550 -17.293 -56.061 1.00 47.50 140 ALA A N 1
ATOM 1100 C CA . ALA A 1 140 ? 20.119 -17.252 -56.329 1.00 47.50 140 ALA A CA 1
ATOM 1101 C C . ALA A 1 140 ? 19.654 -18.556 -56.998 1.00 47.50 140 ALA A C 1
ATOM 1103 O O . ALA A 1 140 ? 20.229 -19.006 -57.994 1.00 47.50 140 ALA A O 1
ATOM 1104 N N . SER A 1 141 ? 18.611 -19.166 -56.433 1.00 41.06 141 SER A N 1
ATOM 1105 C CA . SER A 1 141 ? 17.964 -20.341 -57.015 1.00 41.06 141 SER A CA 1
ATOM 1106 C C . SER A 1 141 ? 17.399 -19.982 -58.398 1.00 41.06 141 SER A C 1
ATOM 1108 O O . SER A 1 141 ? 16.796 -18.918 -58.538 1.00 41.06 141 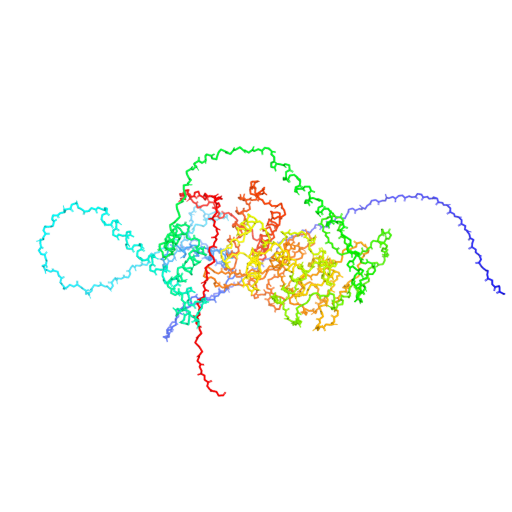SER A O 1
ATOM 1110 N N . PRO A 1 142 ? 17.572 -20.824 -59.432 1.00 43.06 142 PRO A N 1
ATOM 1111 C CA . PRO A 1 142 ? 17.044 -20.537 -60.757 1.00 43.06 142 PRO A CA 1
ATOM 1112 C C . PRO A 1 142 ? 15.509 -20.552 -60.746 1.00 43.06 142 PRO A C 1
ATOM 1114 O O . PRO A 1 142 ? 14.882 -21.567 -60.431 1.00 43.06 142 PRO A O 1
ATOM 1117 N N . ASP A 1 143 ? 14.924 -19.418 -61.135 1.00 36.66 143 ASP A N 1
ATOM 1118 C CA . ASP A 1 143 ? 13.487 -19.197 -61.284 1.00 36.66 143 ASP A CA 1
ATOM 1119 C C . ASP A 1 143 ? 12.813 -20.291 -62.128 1.00 36.66 143 ASP A C 1
ATOM 1121 O O . ASP A 1 143 ? 13.014 -20.409 -63.341 1.00 36.66 143 ASP A O 1
ATOM 1125 N N . LYS A 1 144 ? 11.935 -21.070 -61.491 1.00 44.75 144 LYS A N 1
ATOM 1126 C CA . LYS A 1 144 ? 10.960 -21.937 -62.162 1.00 44.75 144 LYS A CA 1
ATOM 1127 C C . LYS A 1 144 ? 9.617 -21.213 -62.271 1.00 44.75 144 LYS A C 1
ATOM 1129 O O . LYS A 1 144 ? 8.669 -21.567 -61.581 1.00 44.75 144 LYS A O 1
ATOM 1134 N N . SER A 1 145 ? 9.502 -20.231 -63.164 1.00 39.34 145 SER A N 1
ATOM 1135 C CA . SER A 1 145 ? 8.183 -19.748 -63.613 1.00 39.34 145 SER A CA 1
ATOM 1136 C C . SER A 1 145 ? 8.208 -19.119 -65.015 1.00 39.34 145 SER A C 1
ATOM 1138 O O . SER A 1 145 ? 7.833 -17.977 -65.239 1.00 39.34 145 SER A O 1
ATOM 1140 N N . ALA A 1 146 ? 8.593 -19.907 -66.021 1.00 39.91 146 ALA A N 1
ATOM 1141 C CA . ALA A 1 146 ? 8.390 -19.550 -67.426 1.00 39.91 146 ALA A CA 1
ATOM 1142 C C . ALA A 1 146 ? 7.636 -20.665 -68.164 1.00 39.91 146 ALA A C 1
ATOM 1144 O O . ALA A 1 146 ? 8.234 -21.436 -68.904 1.00 39.91 146 ALA A O 1
ATOM 1145 N N . SER A 1 147 ? 6.319 -20.774 -67.947 1.00 40.97 147 SER A N 1
ATOM 1146 C CA . SER A 1 147 ? 5.394 -21.448 -68.879 1.00 40.97 147 SER A CA 1
ATOM 1147 C C . SER A 1 147 ? 3.939 -21.297 -68.426 1.00 40.97 147 SER A C 1
ATOM 1149 O O . SER A 1 147 ? 3.368 -22.220 -67.852 1.00 40.97 147 SER A O 1
ATOM 1151 N N . ASN A 1 148 ? 3.333 -20.141 -68.691 1.00 39.44 148 ASN A N 1
ATOM 1152 C CA . ASN A 1 148 ? 1.946 -20.023 -69.165 1.00 39.44 148 ASN A CA 1
ATOM 1153 C C . ASN A 1 148 ? 1.529 -18.559 -69.114 1.00 39.44 148 ASN A C 1
ATOM 1155 O O . ASN A 1 148 ? 1.147 -18.067 -68.063 1.00 39.44 148 ASN A O 1
ATOM 1159 N N . ASN A 1 149 ? 1.614 -17.876 -70.256 1.00 31.41 149 ASN A N 1
ATOM 1160 C CA . ASN A 1 149 ? 0.626 -16.891 -70.702 1.00 31.41 149 ASN A CA 1
ATOM 1161 C C . ASN A 1 149 ? 1.095 -16.295 -72.027 1.00 31.41 149 ASN A C 1
ATOM 1163 O O . ASN A 1 149 ? 1.681 -15.222 -72.093 1.00 31.41 149 ASN A O 1
ATOM 1167 N N . ASN A 1 150 ? 0.832 -17.021 -73.113 1.00 34.09 150 ASN A N 1
ATOM 1168 C CA . ASN A 1 150 ? 0.928 -16.461 -74.452 1.00 34.09 150 ASN A CA 1
ATOM 1169 C C . ASN A 1 150 ? -0.266 -16.947 -75.275 1.00 34.09 150 ASN A C 1
ATOM 1171 O O . ASN A 1 150 ? -0.172 -17.891 -76.055 1.00 34.09 150 ASN A O 1
ATOM 1175 N N . LYS A 1 151 ? -1.434 -16.341 -75.034 1.00 34.88 151 LYS A N 1
ATOM 1176 C CA . LYS A 1 151 ? -2.585 -16.384 -75.945 1.00 34.88 151 LYS A CA 1
ATOM 1177 C C . LYS A 1 151 ? -3.585 -15.288 -75.579 1.00 34.88 151 LYS A C 1
ATOM 1179 O O . LYS A 1 151 ? -4.380 -15.463 -74.666 1.00 34.88 151 LYS A O 1
ATOM 1184 N N . ARG A 1 152 ? -3.555 -14.223 -76.389 1.00 32.56 152 ARG A N 1
ATOM 1185 C CA . ARG A 1 152 ? -4.591 -13.202 -76.675 1.00 32.56 152 ARG A CA 1
ATOM 1186 C C . ARG A 1 152 ? -4.131 -11.772 -76.395 1.00 32.56 152 ARG A C 1
ATOM 1188 O O . ARG A 1 152 ? -4.455 -11.186 -75.376 1.00 32.56 152 ARG A O 1
ATOM 1195 N N . SER A 1 153 ? -3.488 -11.181 -77.397 1.00 30.97 153 SER A N 1
ATOM 1196 C CA . SER A 1 153 ? -3.637 -9.754 -77.682 1.00 30.97 153 SER A CA 1
ATOM 1197 C C . SER A 1 153 ? -3.419 -9.523 -79.175 1.00 30.97 153 SER A C 1
ATOM 1199 O O . SER A 1 153 ? -2.297 -9.440 -79.663 1.00 30.97 153 SER A O 1
ATOM 1201 N N . ALA A 1 154 ? -4.520 -9.504 -79.920 1.00 35.69 154 ALA A N 1
ATOM 1202 C CA . ALA A 1 154 ? -4.600 -8.891 -81.236 1.00 35.69 154 ALA A CA 1
ATOM 1203 C C . ALA A 1 154 ? -6.023 -8.347 -81.384 1.00 35.69 154 ALA A C 1
ATOM 1205 O O . ALA A 1 154 ? -6.984 -9.061 -81.106 1.00 35.69 154 ALA A O 1
ATOM 1206 N N . ASN A 1 155 ? -6.115 -7.099 -81.841 1.00 34.69 155 ASN A N 1
ATOM 1207 C CA . ASN A 1 155 ? -7.308 -6.268 -82.030 1.00 34.69 155 ASN A CA 1
ATOM 1208 C C . ASN A 1 155 ? -7.846 -5.557 -80.782 1.00 34.69 155 ASN A C 1
ATOM 1210 O O . ASN A 1 155 ? -8.784 -6.026 -80.149 1.00 34.69 155 ASN A O 1
ATOM 1214 N N . GLN A 1 156 ? -7.423 -4.303 -80.593 1.00 35.28 156 GLN A N 1
ATOM 1215 C CA . GLN A 1 156 ? -8.426 -3.241 -80.614 1.00 35.28 156 GLN A CA 1
ATOM 1216 C C . GLN A 1 156 ? -7.875 -1.896 -81.101 1.00 35.28 156 GLN A C 1
ATOM 1218 O O . GLN A 1 156 ? -6.900 -1.332 -80.621 1.00 35.28 156 GLN A O 1
ATOM 1223 N N . THR A 1 157 ? -8.557 -1.450 -82.143 1.00 33.31 157 THR A N 1
ATOM 1224 C CA . THR A 1 157 ? -8.502 -0.211 -82.905 1.00 33.31 157 THR A CA 1
ATOM 1225 C C . THR A 1 157 ? -8.641 1.066 -82.081 1.00 33.31 157 THR A C 1
ATOM 1227 O O . THR A 1 157 ? -9.514 1.183 -81.224 1.00 33.31 157 THR A O 1
ATOM 1230 N N . LYS A 1 158 ? -7.855 2.065 -82.506 1.00 41.97 158 LYS A N 1
ATOM 1231 C CA . LYS A 1 158 ? -8.054 3.514 -82.365 1.00 41.97 158 LYS A CA 1
ATOM 1232 C C . LYS A 1 158 ? -9.527 3.921 -82.196 1.00 41.97 158 LYS A C 1
ATOM 1234 O O . LYS A 1 158 ? -10.306 3.829 -83.144 1.00 41.97 158 LYS A O 1
ATOM 1239 N N . LYS A 1 159 ? -9.852 4.516 -81.048 1.00 34.25 159 LYS A N 1
ATOM 1240 C CA . LYS A 1 159 ? -10.909 5.526 -80.930 1.00 34.25 159 LYS A CA 1
ATOM 1241 C C . LYS A 1 159 ? -10.358 6.731 -80.181 1.00 34.25 159 LYS A C 1
ATOM 1243 O O . LYS A 1 159 ? -10.059 6.667 -78.997 1.00 34.25 159 LYS A O 1
ATOM 1248 N N . SER A 1 160 ? -10.211 7.821 -80.923 1.00 39.22 160 SER A N 1
ATOM 1249 C CA . SER A 1 160 ? -10.009 9.168 -80.410 1.00 39.22 160 SER A CA 1
ATOM 1250 C C . SER A 1 160 ? -11.227 9.573 -79.580 1.00 39.22 160 SER A C 1
ATOM 1252 O O . SER A 1 160 ? -12.307 9.763 -80.143 1.00 39.22 160 SER A O 1
ATOM 1254 N N . HIS A 1 161 ? -11.059 9.716 -78.268 1.00 34.94 161 HIS A N 1
ATOM 1255 C CA . HIS A 1 161 ? -12.027 10.419 -77.438 1.00 34.94 161 HIS A CA 1
ATOM 1256 C C . HIS A 1 161 ? -11.508 11.821 -77.140 1.00 34.94 161 HIS A C 1
ATOM 1258 O O . HIS A 1 161 ? -10.464 12.020 -76.527 1.00 34.94 161 HIS A O 1
ATOM 1264 N N . VAL A 1 162 ? -12.272 12.780 -77.652 1.00 39.66 162 VAL A N 1
ATOM 1265 C CA . VAL A 1 162 ? -12.251 14.196 -77.313 1.00 39.66 162 VAL A CA 1
ATOM 1266 C C . VAL A 1 162 ? -12.410 14.317 -75.799 1.00 39.66 162 VAL A C 1
ATOM 1268 O O . VAL A 1 162 ? -13.465 13.986 -75.258 1.00 39.66 162 VAL A O 1
ATOM 1271 N N . VAL A 1 163 ? -11.355 14.773 -75.126 1.00 38.19 163 VAL A N 1
ATOM 1272 C CA . VAL A 1 163 ? -11.395 15.182 -73.721 1.00 38.19 163 VAL A CA 1
ATOM 1273 C C . VAL A 1 163 ? -12.229 16.458 -73.656 1.00 38.19 163 VAL A C 1
ATOM 1275 O O . VAL A 1 163 ? -11.781 17.541 -74.031 1.00 38.19 163 VAL A O 1
ATOM 1278 N N . ARG A 1 164 ? -13.491 16.313 -73.251 1.00 39.88 164 ARG A N 1
ATOM 1279 C CA . ARG A 1 164 ? -14.311 17.428 -72.782 1.00 39.88 164 ARG A CA 1
ATOM 1280 C C . ARG A 1 164 ? -13.925 17.646 -71.323 1.00 39.88 164 ARG A C 1
ATOM 1282 O O . ARG A 1 164 ? -14.204 16.785 -70.497 1.00 39.88 164 ARG A O 1
ATOM 1289 N N . ASN A 1 165 ? -13.280 18.774 -71.035 1.00 48.03 165 ASN A N 1
ATOM 1290 C CA . ASN A 1 165 ? -13.094 19.292 -69.681 1.00 48.03 165 ASN A CA 1
ATOM 1291 C C . ASN A 1 165 ? -14.461 19.644 -69.082 1.00 48.03 165 ASN A C 1
ATOM 1293 O O . ASN A 1 165 ? -14.878 20.794 -69.111 1.00 48.03 165 ASN A O 1
ATOM 1297 N N . ASN A 1 166 ? -15.142 18.626 -68.580 1.00 47.50 166 ASN A N 1
ATOM 1298 C CA . ASN A 1 166 ? -16.086 18.703 -67.483 1.00 47.50 166 ASN A CA 1
ATOM 1299 C C . ASN A 1 166 ? -15.565 17.660 -66.483 1.00 47.50 166 ASN A C 1
ATOM 1301 O O . ASN A 1 166 ? -15.266 16.542 -66.883 1.00 47.50 166 ASN A O 1
ATOM 1305 N N . ASP A 1 167 ? -15.438 17.865 -65.191 1.00 61.47 167 ASP A N 1
ATOM 1306 C CA . ASP A 1 167 ? -15.567 19.024 -64.326 1.00 61.47 167 ASP A CA 1
ATOM 1307 C C . ASP A 1 167 ? -15.121 18.400 -62.994 1.00 61.47 167 ASP A C 1
ATOM 1309 O O . ASP A 1 167 ? -15.821 17.518 -62.493 1.00 61.47 167 ASP A O 1
ATOM 1313 N N . MET A 1 168 ? -13.907 18.669 -62.487 1.00 71.06 168 MET A N 1
ATOM 1314 C CA . MET A 1 168 ? -13.386 17.940 -61.307 1.00 71.06 168 MET A CA 1
ATOM 1315 C C . MET A 1 168 ? -14.358 18.061 -60.112 1.00 71.06 168 MET A C 1
ATOM 1317 O O . MET A 1 168 ? -14.505 17.143 -59.308 1.00 71.06 168 MET A O 1
ATOM 1321 N N . LEU A 1 169 ? -15.128 19.152 -60.101 1.00 74.69 169 LEU A N 1
ATOM 1322 C CA . LEU A 1 169 ? -16.242 19.415 -59.205 1.00 74.69 169 LEU A CA 1
ATOM 1323 C C . LEU A 1 169 ? -17.358 18.355 -59.275 1.00 74.69 169 LEU A C 1
ATOM 1325 O O . LEU A 1 169 ? -17.879 17.961 -58.239 1.00 74.69 169 LEU A O 1
ATOM 1329 N N . SER A 1 170 ? -17.699 17.830 -60.456 1.00 80.00 170 SER A N 1
ATOM 1330 C CA . SER A 1 170 ? -18.720 16.780 -60.603 1.00 80.00 170 SER A CA 1
ATOM 1331 C C . SER A 1 170 ? -18.287 15.457 -59.974 1.00 80.00 170 SER A C 1
ATOM 1333 O O . SER A 1 170 ? -19.133 14.732 -59.452 1.00 80.00 170 SER A O 1
ATOM 1335 N N . ILE A 1 171 ? -16.993 15.132 -60.028 1.00 81.94 171 ILE A N 1
ATOM 1336 C CA . ILE A 1 171 ? -16.450 13.913 -59.414 1.00 81.94 171 ILE A CA 1
ATOM 1337 C C . ILE A 1 171 ? -16.414 14.085 -57.894 1.00 81.94 171 ILE A C 1
ATOM 1339 O O . ILE A 1 171 ? -16.869 13.201 -57.175 1.00 81.94 171 ILE A O 1
ATOM 1343 N N . ILE A 1 172 ? -15.969 15.248 -57.404 1.00 84.88 172 ILE A N 1
ATOM 1344 C CA . ILE A 1 172 ? -15.965 15.564 -55.967 1.00 84.88 172 ILE A CA 1
ATOM 1345 C C . ILE A 1 172 ? -17.390 15.510 -55.398 1.00 84.88 172 ILE A C 1
ATOM 1347 O O . ILE A 1 172 ? -17.614 14.858 -54.383 1.00 84.88 172 ILE A O 1
ATOM 1351 N N . ILE A 1 173 ? -18.376 16.096 -56.087 1.00 84.81 173 ILE A N 1
ATOM 1352 C CA . ILE A 1 173 ? -19.784 16.043 -55.663 1.00 84.81 173 ILE A CA 1
ATOM 1353 C C . ILE A 1 173 ? -20.294 14.596 -55.614 1.00 84.81 173 ILE A C 1
ATOM 1355 O O . ILE A 1 173 ? -20.963 14.224 -54.653 1.00 84.81 173 ILE A O 1
ATOM 1359 N N . GLN A 1 174 ? -19.969 13.757 -56.603 1.00 84.56 174 GLN A N 1
ATOM 1360 C CA . GLN A 1 174 ? -20.381 12.348 -56.593 1.00 84.56 174 GLN A CA 1
ATOM 1361 C C . GLN A 1 174 ? -19.750 11.556 -55.444 1.00 84.56 174 GLN A C 1
ATOM 1363 O O . GLN A 1 174 ? -20.444 10.757 -54.814 1.00 84.56 174 GLN A O 1
ATOM 1368 N N . VAL A 1 175 ? -18.472 11.795 -55.137 1.00 89.44 175 VAL A N 1
ATOM 1369 C CA . VAL A 1 175 ? -17.777 11.132 -54.023 1.00 89.44 175 VAL A CA 1
ATOM 1370 C C . VAL A 1 175 ? -18.350 11.582 -52.678 1.00 89.44 175 VAL A C 1
ATOM 1372 O O . VAL A 1 175 ? -18.668 10.732 -51.848 1.00 89.44 175 VAL A O 1
ATOM 1375 N N . CYS A 1 176 ? -18.580 12.885 -52.482 1.00 87.12 176 CYS A N 1
ATOM 1376 C CA . CYS A 1 176 ? -19.211 13.404 -51.266 1.00 87.12 176 CYS A CA 1
ATOM 1377 C C . CYS A 1 176 ? -20.631 12.852 -51.075 1.00 87.12 176 CYS A C 1
ATOM 1379 O O . CYS A 1 176 ? -20.980 12.437 -49.973 1.00 87.12 176 CYS A O 1
ATOM 1381 N N . LEU A 1 177 ? -21.437 12.776 -52.141 1.00 87.75 177 LEU A N 1
ATOM 1382 C CA . LEU A 1 177 ? -22.780 12.192 -52.066 1.00 87.75 177 LEU A CA 1
ATOM 1383 C C . LEU A 1 177 ? -22.740 10.700 -51.712 1.00 87.75 177 LEU A C 1
ATOM 1385 O O . LEU A 1 177 ? -23.544 10.257 -50.894 1.00 87.75 177 LEU A O 1
ATOM 1389 N N . CYS A 1 178 ? -21.796 9.932 -52.266 1.00 87.19 178 CYS A N 1
ATOM 1390 C CA . CYS A 1 178 ? -21.629 8.523 -51.903 1.00 87.19 178 CYS A CA 1
ATOM 1391 C C . CYS A 1 178 ? -21.219 8.362 -50.432 1.00 87.19 178 CYS A C 1
ATOM 1393 O O . CYS A 1 178 ? -21.801 7.534 -49.734 1.00 87.19 178 CYS A O 1
ATOM 1395 N N . ALA A 1 179 ? -20.284 9.181 -49.940 1.00 85.88 179 ALA A N 1
ATOM 1396 C CA . ALA A 1 179 ? -19.865 9.159 -48.539 1.00 85.88 179 ALA A CA 1
ATOM 1397 C C . ALA A 1 179 ? -21.022 9.505 -47.585 1.00 85.88 179 ALA A C 1
ATOM 1399 O O . ALA A 1 179 ? -21.232 8.804 -46.596 1.00 85.88 179 ALA A O 1
ATOM 1400 N N . CYS A 1 180 ? -21.837 10.514 -47.915 1.00 89.12 180 CYS A N 1
ATOM 1401 C CA . CYS A 1 180 ? -23.029 10.852 -47.136 1.00 89.12 180 CYS A CA 1
ATOM 1402 C C . CYS A 1 180 ? -24.046 9.704 -47.097 1.00 89.12 180 CYS A C 1
ATOM 1404 O O . CYS A 1 180 ? -24.606 9.429 -46.040 1.00 89.12 180 CYS A O 1
ATOM 1406 N N . VAL A 1 181 ? -24.276 9.009 -48.218 1.00 89.56 181 VAL A N 1
ATOM 1407 C CA . VAL A 1 181 ? -25.205 7.866 -48.256 1.00 89.56 181 VAL A CA 1
ATOM 1408 C C . VAL A 1 181 ? -24.704 6.717 -47.382 1.00 89.56 181 VAL A C 1
ATOM 1410 O O . VAL A 1 181 ? -25.493 6.157 -46.625 1.00 89.56 181 VAL A O 1
ATOM 1413 N N . VAL A 1 182 ? -23.408 6.393 -47.441 1.00 88.94 182 VAL A N 1
ATOM 1414 C CA . VAL A 1 182 ? -22.804 5.343 -46.601 1.00 88.94 182 VAL A CA 1
ATOM 1415 C C . VAL A 1 182 ? -22.908 5.704 -45.119 1.00 88.94 182 VAL A C 1
ATOM 1417 O O . VAL A 1 182 ? -23.316 4.868 -44.317 1.00 88.94 182 VAL A O 1
ATOM 1420 N N . TYR A 1 183 ? -22.626 6.959 -44.764 1.00 87.88 183 TYR A N 1
ATOM 1421 C CA . TYR A 1 183 ? -22.722 7.442 -43.387 1.00 87.88 183 TYR A CA 1
ATOM 1422 C C . TYR A 1 183 ? -24.157 7.372 -42.839 1.00 87.88 183 TYR A C 1
ATOM 1424 O O . TYR A 1 183 ? -24.380 6.876 -41.737 1.00 87.88 183 TYR A O 1
ATOM 1432 N N . VAL A 1 184 ? -25.155 7.780 -43.634 1.00 89.12 184 VAL A N 1
ATOM 1433 C CA . VAL A 1 184 ? -26.575 7.662 -43.257 1.00 89.12 184 VAL A CA 1
ATOM 1434 C C . VAL A 1 184 ? -26.985 6.197 -43.085 1.00 89.12 184 VAL A C 1
ATOM 1436 O O . VAL A 1 184 ? -27.730 5.880 -42.161 1.00 89.12 184 VAL A O 1
ATOM 1439 N N . TYR A 1 185 ? -26.486 5.291 -43.932 1.00 89.50 185 TYR A N 1
ATOM 1440 C CA . TYR A 1 185 ? -26.775 3.860 -43.809 1.00 89.50 185 TYR A CA 1
ATOM 1441 C C . TYR A 1 185 ? -26.174 3.255 -42.536 1.00 89.50 185 TYR A C 1
ATOM 1443 O O . TYR A 1 185 ? -26.842 2.479 -41.856 1.00 89.50 185 TYR A O 1
ATOM 1451 N N . ALA A 1 186 ? -24.944 3.640 -42.185 1.00 86.12 186 ALA A N 1
ATOM 1452 C CA . ALA A 1 186 ? -24.295 3.212 -40.950 1.00 86.12 186 ALA A CA 1
ATOM 1453 C C . ALA A 1 186 ? -25.069 3.695 -39.711 1.00 86.12 186 ALA A C 1
ATOM 1455 O O . ALA A 1 186 ? -25.379 2.888 -38.836 1.00 86.12 186 ALA A O 1
ATOM 1456 N N . LEU A 1 187 ? -25.476 4.970 -39.679 1.00 86.25 187 LEU A N 1
ATOM 1457 C CA . LEU A 1 187 ? -26.310 5.510 -38.600 1.00 86.25 187 LEU A CA 1
ATOM 1458 C C . LEU A 1 187 ? -27.668 4.804 -38.500 1.00 86.25 187 LEU A C 1
ATOM 1460 O O . LEU A 1 187 ? -28.129 4.526 -37.397 1.00 86.25 187 LEU A O 1
ATOM 1464 N N . LEU A 1 188 ? -28.294 4.464 -39.631 1.00 89.69 188 LEU A N 1
ATOM 1465 C CA . LEU A 1 188 ? -29.557 3.724 -39.638 1.00 89.69 188 LEU A CA 1
ATOM 1466 C C . LEU A 1 188 ? -29.391 2.318 -39.038 1.00 89.69 188 LEU A C 1
ATOM 1468 O O . LEU A 1 188 ? -30.241 1.879 -38.268 1.00 89.69 188 LEU A O 1
ATOM 1472 N N . ILE A 1 189 ? -28.300 1.618 -39.364 1.00 89.25 189 ILE A N 1
ATOM 1473 C CA . ILE A 1 189 ? -28.001 0.289 -38.810 1.00 89.25 189 ILE A CA 1
ATOM 1474 C C . ILE A 1 189 ? -27.766 0.375 -37.299 1.00 89.25 189 ILE A C 1
ATOM 1476 O O . ILE A 1 189 ? -28.318 -0.438 -36.556 1.00 89.25 189 ILE A O 1
ATOM 1480 N N . LEU A 1 190 ? -26.997 1.366 -36.838 1.00 85.31 190 LEU A N 1
ATOM 1481 C CA . LEU A 1 190 ? -26.757 1.592 -35.410 1.00 85.31 190 LEU A CA 1
ATOM 1482 C C . LEU A 1 190 ? -28.051 1.934 -34.667 1.00 85.31 190 LEU A C 1
ATOM 1484 O O . LEU A 1 190 ? -28.314 1.365 -33.611 1.00 85.31 190 LEU A O 1
ATOM 1488 N N . PHE A 1 191 ? -28.908 2.773 -35.251 1.00 89.25 191 PHE A N 1
ATOM 1489 C CA . PHE A 1 191 ? -30.206 3.099 -34.667 1.00 89.25 191 PHE A CA 1
ATOM 1490 C C . PHE A 1 191 ? -31.137 1.879 -34.597 1.00 89.25 191 PHE A C 1
ATOM 1492 O O . PHE A 1 191 ? -31.789 1.654 -33.582 1.00 89.25 191 PHE A O 1
ATOM 1499 N N . ILE A 1 192 ? -31.172 1.039 -35.638 1.00 86.38 192 ILE A N 1
ATOM 1500 C CA . ILE A 1 192 ? -31.940 -0.215 -35.613 1.00 86.38 192 ILE A CA 1
ATOM 1501 C C . ILE A 1 192 ? -31.416 -1.135 -34.504 1.00 86.38 192 ILE A C 1
ATOM 1503 O O . ILE A 1 192 ? -32.215 -1.684 -33.749 1.00 86.38 192 ILE A O 1
ATOM 1507 N N . ARG A 1 193 ? -30.092 -1.276 -34.360 1.00 83.50 193 ARG A N 1
ATOM 1508 C CA . ARG A 1 193 ? -29.490 -2.055 -33.266 1.00 83.50 193 ARG A CA 1
ATOM 1509 C C . ARG A 1 193 ? -29.853 -1.494 -31.894 1.00 83.50 193 ARG A C 1
ATOM 1511 O O . ARG A 1 193 ? -30.241 -2.270 -31.030 1.00 83.50 193 ARG A O 1
ATOM 1518 N N . TYR A 1 194 ? -29.802 -0.174 -31.723 1.00 84.50 194 TYR A N 1
ATOM 1519 C CA . TYR A 1 194 ? -30.227 0.504 -30.499 1.00 84.50 194 TYR A CA 1
ATOM 1520 C C . TYR A 1 194 ? -31.690 0.184 -30.154 1.00 84.50 194 TYR A C 1
ATOM 1522 O O . TYR A 1 194 ? -31.986 -0.203 -29.027 1.00 84.50 194 TYR A O 1
ATOM 1530 N N . LEU A 1 195 ? -32.599 0.235 -31.136 1.00 84.12 195 LEU A N 1
ATOM 1531 C CA . LEU A 1 195 ? -34.006 -0.130 -30.929 1.00 84.12 195 LEU A CA 1
ATOM 1532 C C . LEU A 1 195 ? -34.191 -1.600 -30.519 1.00 84.12 195 LEU A C 1
ATOM 1534 O O . LEU A 1 195 ? -35.042 -1.894 -29.681 1.00 84.12 195 LEU A O 1
ATOM 1538 N N . TYR A 1 196 ? -33.406 -2.520 -31.087 1.00 79.88 196 TYR A N 1
ATOM 1539 C CA . TYR A 1 196 ? -33.459 -3.939 -30.716 1.00 79.88 196 TYR A CA 1
ATOM 1540 C C . TYR A 1 196 ? -32.876 -4.211 -29.327 1.00 79.88 196 TYR A C 1
ATOM 1542 O O . TYR A 1 196 ? -33.460 -4.988 -28.575 1.00 79.88 196 TYR A O 1
ATOM 1550 N N . ALA A 1 197 ? -31.763 -3.563 -28.977 1.00 76.31 197 ALA A N 1
ATOM 1551 C CA . ALA A 1 197 ? -31.112 -3.726 -27.681 1.00 76.31 197 ALA A CA 1
ATOM 1552 C C . ALA A 1 197 ? -31.958 -3.153 -26.535 1.00 76.31 197 ALA A C 1
ATOM 1554 O O . ALA A 1 197 ? -31.996 -3.725 -25.449 1.00 76.31 197 ALA A O 1
ATOM 1555 N N . HIS A 1 198 ? -32.661 -2.043 -26.778 1.00 72.25 198 HIS A N 1
ATOM 1556 C CA . HIS A 1 198 ? -33.348 -1.319 -25.714 1.00 72.25 198 HIS A CA 1
ATOM 1557 C C . HIS A 1 198 ? -34.800 -1.779 -25.467 1.00 72.25 198 HIS A C 1
ATOM 1559 O O . HIS A 1 198 ? -35.330 -1.524 -24.383 1.00 72.25 198 HIS A O 1
ATOM 1565 N N . ASP A 1 199 ? -35.473 -2.430 -26.432 1.00 65.44 199 ASP A N 1
ATOM 1566 C CA . ASP A 1 199 ? -36.909 -2.767 -26.293 1.00 65.44 199 ASP A CA 1
ATOM 1567 C C . ASP A 1 199 ? -37.363 -3.992 -27.133 1.00 65.44 199 ASP A C 1
ATOM 1569 O O . ASP A 1 199 ? -38.488 -4.030 -27.650 1.00 65.44 199 ASP A O 1
ATOM 1573 N N . GLY A 1 200 ? -36.490 -5.002 -27.280 1.00 60.12 200 GLY A N 1
ATOM 1574 C CA . GLY A 1 200 ? -36.637 -6.147 -28.199 1.00 60.12 200 GLY A CA 1
ATOM 1575 C C . GLY A 1 200 ? -37.969 -6.916 -28.152 1.00 60.12 200 GLY A C 1
ATOM 1576 O O . GLY A 1 200 ? -38.442 -7.360 -29.199 1.00 60.12 200 GLY A O 1
ATOM 1577 N N . ASP A 1 201 ? -38.643 -6.986 -26.999 1.00 55.44 201 ASP A N 1
ATOM 1578 C CA . ASP A 1 201 ? -39.909 -7.727 -26.860 1.00 55.44 201 ASP A CA 1
ATOM 1579 C C . ASP A 1 201 ? -41.181 -6.857 -26.951 1.00 55.44 201 ASP A C 1
ATOM 1581 O O . ASP A 1 201 ? -42.278 -7.380 -27.155 1.00 55.44 201 ASP A O 1
ATOM 1585 N N . ASN A 1 202 ? -41.078 -5.523 -26.861 1.00 60.75 202 ASN A N 1
ATOM 1586 C CA . ASN A 1 202 ? -42.245 -4.621 -26.796 1.00 60.75 202 ASN A CA 1
ATOM 1587 C C . ASN A 1 202 ? -42.437 -3.717 -28.022 1.00 60.75 202 ASN A C 1
ATOM 1589 O O . ASN A 1 202 ? -43.469 -3.041 -28.132 1.00 60.75 202 ASN A O 1
ATOM 1593 N N . LEU A 1 203 ? -41.494 -3.720 -28.969 1.00 63.03 203 LEU A N 1
ATOM 1594 C CA . LEU A 1 203 ? -41.526 -2.832 -30.135 1.00 63.03 203 LEU A CA 1
ATOM 1595 C C . LEU A 1 203 ? -42.794 -3.028 -30.991 1.00 63.03 203 LEU A C 1
ATOM 1597 O O . LEU A 1 203 ? -43.403 -2.063 -31.458 1.00 63.03 203 LEU A O 1
ATOM 1601 N N . ARG A 1 204 ? -43.251 -4.280 -31.139 1.00 59.28 204 ARG A N 1
ATOM 1602 C CA . ARG A 1 204 ? -44.419 -4.629 -31.966 1.00 59.28 204 ARG A CA 1
ATOM 1603 C C . ARG A 1 204 ? -45.735 -4.106 -31.389 1.00 59.28 204 ARG A C 1
ATOM 1605 O O . ARG A 1 204 ? -46.571 -3.609 -32.135 1.00 59.28 204 ARG A O 1
ATOM 1612 N N . THR A 1 205 ? -45.904 -4.180 -30.072 1.00 56.38 205 THR A N 1
ATOM 1613 C CA . THR A 1 205 ? -47.134 -3.779 -29.368 1.00 56.38 205 THR A CA 1
ATOM 1614 C C . THR A 1 205 ? -47.250 -2.257 -29.242 1.00 56.38 205 THR A C 1
ATOM 1616 O O . THR A 1 205 ? -48.348 -1.717 -29.146 1.00 56.38 205 THR A O 1
ATOM 1619 N N . ARG A 1 206 ? -46.116 -1.542 -29.259 1.00 57.81 206 ARG A N 1
ATOM 1620 C CA . ARG A 1 206 ? -46.062 -0.078 -29.107 1.00 57.81 206 ARG A CA 1
ATOM 1621 C C . ARG A 1 206 ? -46.190 0.687 -30.426 1.00 57.81 206 ARG A C 1
ATOM 1623 O O . ARG A 1 206 ? -46.682 1.813 -30.407 1.00 57.81 206 ARG A O 1
ATOM 1630 N N . MET A 1 207 ? -45.837 0.091 -31.569 1.00 58.00 207 MET A N 1
ATOM 1631 C CA . MET A 1 207 ? -46.043 0.732 -32.880 1.00 58.00 207 MET A CA 1
ATOM 1632 C C . MET A 1 207 ? -47.526 0.910 -33.255 1.00 58.00 207 MET A C 1
ATOM 1634 O O . MET A 1 207 ? -47.836 1.746 -34.103 1.00 58.00 207 MET A O 1
ATOM 1638 N N . GLU A 1 208 ? -48.451 0.195 -32.605 1.00 58.00 208 GLU A N 1
ATOM 1639 C CA . GLU A 1 208 ? -49.895 0.325 -32.850 1.00 58.00 208 GLU A CA 1
ATOM 1640 C C . GLU A 1 208 ? -50.531 1.561 -32.178 1.00 58.00 208 GLU A C 1
ATOM 1642 O O . GLU A 1 208 ? -51.620 1.975 -32.576 1.00 58.00 208 GLU A O 1
ATOM 1647 N N . VAL A 1 209 ? -49.857 2.211 -31.215 1.00 53.16 209 VAL A N 1
ATOM 1648 C CA . VAL A 1 209 ? -50.383 3.396 -30.510 1.00 53.16 209 VAL A CA 1
ATOM 1649 C C . VAL A 1 209 ? -49.305 4.481 -30.401 1.00 53.16 209 VAL A C 1
ATOM 1651 O O . VAL A 1 209 ? -48.535 4.526 -29.445 1.00 53.16 209 VAL A O 1
ATOM 1654 N N . GLY A 1 210 ? -49.263 5.384 -31.386 1.00 59.38 210 GLY A N 1
ATOM 1655 C CA . GLY A 1 210 ? -48.445 6.607 -31.332 1.00 59.38 210 GLY A CA 1
ATOM 1656 C C . GLY A 1 210 ? -47.577 6.913 -32.556 1.00 59.38 210 GLY A C 1
ATOM 1657 O O . GLY A 1 210 ? -47.026 8.003 -32.614 1.00 59.38 210 GLY A O 1
ATOM 1658 N N . GLY A 1 211 ? -47.486 6.013 -33.543 1.00 64.81 211 GLY A N 1
ATOM 1659 C CA . GLY A 1 211 ? -46.924 6.303 -34.872 1.00 64.81 211 GLY A CA 1
ATOM 1660 C C . GLY A 1 211 ? -45.532 6.968 -34.909 1.00 64.81 211 GLY A C 1
ATOM 1661 O O . GLY A 1 211 ? -44.767 6.944 -33.948 1.00 64.81 211 GLY A O 1
ATOM 1662 N N . LEU A 1 212 ? -45.205 7.552 -36.070 1.00 61.78 212 LEU A N 1
ATOM 1663 C CA . LEU A 1 212 ? -43.907 8.157 -36.427 1.00 61.78 212 LEU A CA 1
ATOM 1664 C C . LEU A 1 212 ? -43.356 9.185 -35.415 1.00 61.78 212 LEU A C 1
ATOM 1666 O O . LEU A 1 212 ? -42.145 9.394 -35.382 1.00 61.78 212 LEU A O 1
ATOM 1670 N N . GLU A 1 213 ? -44.196 9.791 -34.571 1.00 68.31 213 GLU A N 1
ATOM 1671 C CA . GLU A 1 213 ? -43.768 10.763 -33.551 1.00 68.31 213 GLU A CA 1
ATOM 1672 C C . GLU A 1 213 ? -42.841 10.141 -32.497 1.00 68.31 213 GLU A C 1
ATOM 1674 O O . GLU A 1 213 ? -41.841 10.750 -32.123 1.00 68.31 213 GLU A O 1
ATOM 1679 N N . ARG A 1 214 ? -43.101 8.899 -32.063 1.00 70.88 214 ARG A N 1
ATOM 1680 C CA . ARG A 1 214 ? -42.238 8.216 -31.079 1.00 70.88 214 ARG A CA 1
ATOM 1681 C C . ARG A 1 214 ? -40.898 7.780 -31.658 1.00 70.88 214 ARG A C 1
ATOM 1683 O O . ARG A 1 214 ? -39.899 7.810 -30.950 1.00 70.88 214 ARG A O 1
ATOM 1690 N N . ILE A 1 215 ? -40.870 7.417 -32.941 1.00 74.06 215 ILE A N 1
ATOM 1691 C CA . ILE A 1 215 ? -39.616 7.112 -33.644 1.00 74.06 215 ILE A CA 1
ATOM 1692 C C . ILE A 1 215 ? -38.744 8.372 -33.707 1.00 74.06 215 ILE A C 1
ATOM 1694 O O . ILE A 1 215 ? -37.537 8.279 -33.521 1.00 74.06 215 ILE A O 1
ATOM 1698 N N . GLY A 1 216 ? -39.353 9.548 -33.902 1.00 74.31 216 GLY A N 1
ATOM 1699 C CA . GLY A 1 216 ? -38.646 10.828 -33.865 1.00 74.31 216 GLY A CA 1
ATOM 1700 C C . GLY A 1 216 ? -38.016 11.144 -32.504 1.00 74.31 216 GLY A C 1
ATOM 1701 O O . GLY A 1 216 ? -36.881 11.606 -32.469 1.00 74.31 216 GLY A O 1
ATOM 1702 N N . ILE A 1 217 ? -38.714 10.858 -31.397 1.00 76.56 217 ILE A N 1
ATOM 1703 C CA . ILE A 1 217 ? -38.185 11.059 -30.033 1.00 76.56 217 ILE A CA 1
ATOM 1704 C C . ILE A 1 217 ? -37.007 10.116 -29.763 1.00 76.56 217 ILE A C 1
ATOM 1706 O O . ILE A 1 217 ? -35.945 10.583 -29.367 1.00 76.56 217 ILE A O 1
ATOM 1710 N N . LEU A 1 218 ? -37.160 8.821 -30.061 1.00 75.75 218 LEU A N 1
ATOM 1711 C CA . LEU A 1 218 ? -36.094 7.830 -29.859 1.00 75.75 218 LEU A CA 1
ATOM 1712 C C . LEU A 1 218 ? -34.871 8.114 -30.737 1.00 75.75 218 LEU A C 1
ATOM 1714 O O . LEU A 1 218 ? -33.740 7.902 -30.311 1.00 75.75 218 LEU A O 1
ATOM 1718 N N . LEU A 1 219 ? -35.081 8.617 -31.958 1.00 77.12 219 LEU A N 1
ATOM 1719 C CA . LEU A 1 219 ? -33.984 9.057 -32.815 1.00 77.12 219 LEU A CA 1
ATOM 1720 C C . LEU A 1 219 ? -33.287 10.297 -32.238 1.00 77.12 219 LEU A C 1
ATOM 1722 O O . LEU A 1 219 ? -32.070 10.388 -32.326 1.00 77.12 219 LEU A O 1
ATOM 1726 N N . GLY A 1 220 ? -34.030 11.229 -31.634 1.00 75.25 220 GLY A N 1
ATOM 1727 C CA . GLY A 1 220 ? -33.457 12.376 -30.925 1.00 75.25 220 GLY A CA 1
ATOM 1728 C C . GLY A 1 220 ? -32.570 11.948 -29.755 1.00 75.25 220 GLY A C 1
ATOM 1729 O O . GLY A 1 220 ? -31.405 12.327 -29.711 1.00 75.25 220 GLY A O 1
ATOM 1730 N N . GLU A 1 221 ? -33.083 11.080 -28.881 1.00 77.50 221 GLU A N 1
ATOM 1731 C CA . GLU A 1 221 ? -32.338 10.529 -27.737 1.00 77.50 221 GLU A CA 1
ATOM 1732 C C . GLU A 1 221 ? -31.082 9.764 -28.182 1.00 77.50 221 GLU A C 1
ATOM 1734 O O . GLU A 1 221 ? -30.003 9.954 -27.619 1.00 77.50 221 GLU A O 1
ATOM 1739 N N . PHE A 1 222 ? -31.193 8.951 -29.240 1.00 80.75 222 PHE A N 1
ATOM 1740 C CA . PHE A 1 222 ? -30.052 8.251 -29.831 1.00 80.75 222 PHE A CA 1
ATOM 1741 C C . PHE A 1 222 ? -28.973 9.228 -30.323 1.00 80.75 222 PHE A C 1
ATOM 1743 O O . PHE A 1 222 ? -27.791 9.030 -30.043 1.00 80.75 222 PHE A O 1
ATOM 1750 N N . MET A 1 223 ? -29.365 10.295 -31.027 1.00 77.75 223 MET A N 1
ATOM 1751 C CA . MET A 1 223 ? -28.422 11.280 -31.566 1.00 77.75 223 MET A CA 1
ATOM 1752 C C . MET A 1 223 ? -27.769 12.138 -30.472 1.00 77.75 223 MET A C 1
ATOM 1754 O O . MET A 1 223 ? -26.590 12.473 -30.603 1.00 77.75 223 MET A O 1
ATOM 1758 N N . ASP A 1 224 ? -28.496 12.454 -29.396 1.00 71.00 224 ASP A N 1
ATOM 1759 C CA . ASP A 1 224 ? -27.976 13.218 -28.255 1.00 71.00 224 ASP A CA 1
ATOM 1760 C C . ASP A 1 224 ? -26.970 12.399 -27.429 1.00 71.00 224 ASP A C 1
ATOM 1762 O O . ASP A 1 224 ? -25.930 12.924 -27.033 1.00 71.00 224 ASP A O 1
ATOM 1766 N N . GLY A 1 225 ? -27.216 11.096 -27.240 1.00 71.06 225 GLY A N 1
ATOM 1767 C CA . GLY A 1 225 ? -26.311 10.205 -26.503 1.00 71.06 225 GLY A CA 1
ATOM 1768 C C . GLY A 1 225 ? -24.976 9.914 -27.203 1.00 71.06 225 GLY A C 1
ATOM 1769 O O . GLY A 1 225 ? -24.014 9.537 -26.543 1.00 71.06 225 GLY A O 1
ATOM 1770 N N . HIS A 1 226 ? -24.888 10.109 -28.523 1.00 73.62 226 HIS A N 1
ATOM 1771 C CA . HIS A 1 226 ? -23.689 9.787 -29.314 1.00 73.62 226 HIS A CA 1
ATOM 1772 C C . HIS A 1 226 ? -22.833 11.021 -29.669 1.00 73.62 226 HIS A C 1
ATOM 1774 O O . HIS A 1 226 ? -21.958 10.930 -30.528 1.00 73.62 226 HIS A O 1
ATOM 1780 N N . HIS A 1 227 ? -23.074 12.179 -29.033 1.00 57.59 227 HIS A N 1
ATOM 1781 C CA . HIS A 1 227 ? -22.277 13.414 -29.171 1.00 57.59 227 HIS A CA 1
ATOM 1782 C C . HIS A 1 227 ? -21.945 13.831 -30.623 1.00 57.59 227 HIS A C 1
ATOM 1784 O O . HIS A 1 227 ? -20.892 14.410 -30.902 1.00 57.59 227 HIS A O 1
ATOM 1790 N N . VAL A 1 228 ? -22.861 13.614 -31.575 1.00 63.44 228 VAL A N 1
ATOM 1791 C CA . VAL A 1 228 ? -22.676 14.059 -32.967 1.00 63.44 228 VAL A CA 1
ATOM 1792 C C . VAL A 1 228 ? -23.060 15.538 -33.082 1.00 63.44 228 VAL A C 1
ATOM 1794 O O . VAL A 1 228 ? -24.154 15.900 -33.523 1.00 63.44 228 VAL A O 1
ATOM 1797 N N . SER A 1 229 ? -22.147 16.413 -32.659 1.00 46.44 229 SER A N 1
ATOM 1798 C CA . SER A 1 229 ? -22.354 17.855 -32.425 1.00 46.44 229 SER A CA 1
ATOM 1799 C C . SER A 1 229 ? -22.883 18.669 -33.622 1.00 46.44 229 SER A C 1
ATOM 1801 O O . SER A 1 229 ? -23.400 19.768 -33.432 1.00 46.44 229 SER A O 1
ATOM 1803 N N . GLY A 1 230 ? -22.848 18.131 -34.847 1.00 53.97 230 GLY A N 1
ATOM 1804 C CA . GLY A 1 230 ? -23.412 18.769 -36.046 1.00 53.97 230 GLY A CA 1
ATOM 1805 C C . GLY A 1 230 ? -24.863 18.397 -36.397 1.00 53.97 230 GLY A C 1
ATOM 1806 O O . GLY A 1 230 ? -25.498 19.113 -37.171 1.00 53.97 230 GLY A O 1
ATOM 1807 N N . LEU A 1 231 ? -25.412 17.297 -35.864 1.00 54.50 231 LEU A N 1
ATOM 1808 C CA . LEU A 1 231 ? -26.704 16.742 -36.310 1.00 54.50 231 LEU A CA 1
ATOM 1809 C C . LEU A 1 231 ? -27.873 16.964 -35.338 1.00 54.50 231 LEU A C 1
ATOM 1811 O O . LEU A 1 231 ? -29.024 16.811 -35.752 1.00 54.50 231 LEU A O 1
ATOM 1815 N N . SER A 1 232 ? -27.621 17.417 -34.107 1.00 52.16 232 SER A N 1
ATOM 1816 C CA . SER A 1 232 ? -28.672 17.778 -33.134 1.00 52.16 232 SER A CA 1
ATOM 1817 C C . SER A 1 232 ? -29.660 18.817 -33.690 1.00 52.16 232 SER A C 1
ATOM 1819 O O . SER A 1 232 ? -30.871 18.734 -33.483 1.00 52.16 232 SER A O 1
ATOM 1821 N N . HIS A 1 233 ? -29.168 19.743 -34.520 1.00 54.12 233 HIS A N 1
ATOM 1822 C CA . HIS A 1 233 ? -29.989 20.745 -35.204 1.00 54.12 233 HIS A CA 1
ATOM 1823 C C . HIS A 1 233 ? -30.886 20.140 -36.296 1.00 54.12 233 HIS A C 1
ATOM 1825 O O . HIS A 1 233 ? -31.982 20.643 -36.545 1.00 54.12 233 HIS A O 1
ATOM 1831 N N . VAL A 1 234 ? -30.457 19.047 -36.938 1.00 55.25 234 VAL A N 1
ATOM 1832 C CA . VAL A 1 234 ? -31.251 18.325 -37.946 1.00 55.25 234 VAL A CA 1
ATOM 1833 C C . VAL A 1 234 ? -32.320 17.468 -37.269 1.00 55.25 234 VAL A C 1
ATOM 1835 O O . VAL A 1 234 ? -33.462 17.471 -37.725 1.00 55.25 234 VAL A O 1
ATOM 1838 N N . GLY A 1 235 ? -31.994 16.817 -36.146 1.00 54.12 235 GLY A N 1
ATOM 1839 C CA . GLY A 1 235 ? -32.969 16.120 -35.297 1.00 54.12 235 GLY A CA 1
ATOM 1840 C C . GLY A 1 235 ? -34.073 17.060 -34.801 1.00 54.12 235 GLY A C 1
ATOM 1841 O O . GLY A 1 235 ? -35.258 16.777 -34.982 1.00 54.12 235 GLY A O 1
ATOM 1842 N N . GLY A 1 236 ? -33.691 18.245 -34.309 1.00 56.06 236 GLY A N 1
ATOM 1843 C CA . GLY A 1 236 ? -34.629 19.305 -33.929 1.00 56.06 236 GLY A CA 1
ATOM 1844 C C . GLY A 1 236 ? -35.478 19.831 -35.096 1.00 56.06 236 GLY A C 1
ATOM 1845 O O . GLY A 1 236 ? -36.674 20.071 -34.927 1.00 56.06 236 GLY A O 1
ATOM 1846 N N . MET A 1 237 ? -34.910 19.957 -36.303 1.00 52.50 237 MET A N 1
ATOM 1847 C CA . MET A 1 237 ? -35.657 20.366 -37.502 1.00 52.50 237 MET A CA 1
ATOM 1848 C C . MET A 1 237 ? -36.648 19.300 -37.986 1.00 52.50 237 MET A C 1
ATOM 1850 O O . MET A 1 237 ? -37.775 19.644 -38.337 1.00 52.50 237 MET A O 1
ATOM 1854 N N . ILE A 1 238 ? -36.275 18.016 -37.984 1.00 55.03 238 ILE A N 1
ATOM 1855 C CA . ILE A 1 238 ? -37.182 16.916 -38.349 1.00 55.03 238 ILE A CA 1
ATOM 1856 C C . ILE A 1 238 ? -38.323 16.826 -37.332 1.00 55.03 238 ILE A C 1
ATOM 1858 O O . ILE A 1 238 ? -39.484 16.735 -37.731 1.00 55.03 238 ILE A O 1
ATOM 1862 N N . TYR A 1 239 ? -38.023 16.949 -36.036 1.00 52.06 239 TYR A N 1
ATOM 1863 C CA . TYR A 1 239 ? -39.039 17.004 -34.989 1.00 52.06 239 TYR A CA 1
ATOM 1864 C C . TYR A 1 239 ? -39.987 18.199 -35.169 1.00 52.06 239 TYR A C 1
ATOM 1866 O O . TYR A 1 239 ? -41.201 18.028 -35.089 1.00 52.06 239 TYR A O 1
ATOM 1874 N N . ALA A 1 240 ? -39.481 19.393 -35.492 1.00 54.06 240 ALA A N 1
ATOM 1875 C CA . ALA A 1 240 ? -40.309 20.578 -35.744 1.00 54.06 240 ALA A CA 1
ATOM 1876 C C . ALA A 1 240 ? -41.196 20.446 -37.001 1.00 54.06 240 ALA A C 1
ATOM 1878 O O . ALA A 1 240 ? -42.339 20.907 -37.007 1.00 54.06 240 ALA A O 1
ATOM 1879 N N . VAL A 1 241 ? -40.700 19.785 -38.054 1.00 55.62 241 VAL A N 1
ATOM 1880 C CA . VAL A 1 241 ? -41.460 19.507 -39.286 1.00 55.62 241 VAL A CA 1
ATOM 1881 C C . VAL A 1 241 ? -42.547 18.455 -39.050 1.00 55.62 241 VAL A C 1
ATOM 1883 O O . VAL A 1 241 ? -43.656 18.610 -39.556 1.00 55.62 241 VAL A O 1
ATOM 1886 N N . VAL A 1 242 ? -42.262 17.413 -38.262 1.00 54.62 242 VAL A N 1
ATOM 1887 C CA . VAL A 1 242 ? -43.221 16.340 -37.948 1.00 54.62 242 VAL A CA 1
ATOM 1888 C C . VAL A 1 242 ? -44.269 16.793 -36.923 1.00 54.62 242 VAL A C 1
ATOM 1890 O O . VAL A 1 242 ? -45.439 16.458 -37.073 1.00 54.62 242 VAL A O 1
ATOM 1893 N N . SER A 1 243 ? -43.889 17.610 -35.935 1.00 57.00 243 SER A N 1
ATOM 1894 C CA . SER A 1 243 ? -44.792 18.119 -34.884 1.00 57.00 243 SER A CA 1
ATOM 1895 C C . SER A 1 243 ? -45.598 19.366 -35.283 1.00 57.00 243 SER A C 1
ATOM 1897 O O . SER A 1 243 ? -46.455 19.823 -34.524 1.00 57.00 243 SER A O 1
ATOM 1899 N N . GLY A 1 244 ? -45.342 19.949 -36.462 1.00 42.34 244 GLY A N 1
ATOM 1900 C CA . GLY A 1 244 ? -46.095 21.091 -36.993 1.00 42.34 244 GLY A CA 1
ATOM 1901 C C . GLY A 1 244 ? -45.963 22.397 -36.194 1.00 42.34 244 GLY A C 1
ATOM 1902 O O . GLY A 1 244 ? -46.755 23.319 -36.400 1.00 42.34 244 GLY A O 1
ATOM 1903 N N . GLN A 1 245 ? -44.985 22.516 -35.290 1.00 43.97 245 GLN A N 1
ATOM 1904 C CA . GLN A 1 245 ? -44.786 23.716 -34.474 1.00 43.97 245 GLN A CA 1
ATOM 1905 C C . GLN A 1 245 ? -43.739 24.654 -35.087 1.00 43.97 245 GLN A C 1
ATOM 1907 O O . GLN A 1 245 ? -42.534 24.482 -34.933 1.00 43.97 245 GLN A O 1
ATOM 1912 N N . SER A 1 246 ? -44.212 25.717 -35.743 1.00 33.12 246 SER A N 1
ATOM 1913 C CA . SER A 1 246 ? -43.388 26.883 -36.071 1.00 33.12 246 SER A CA 1
ATOM 1914 C C . SER A 1 246 ? -43.307 27.809 -34.856 1.00 33.12 246 SER A C 1
ATOM 1916 O O . SER A 1 246 ? -44.324 28.347 -34.412 1.00 33.12 246 SER A O 1
ATOM 1918 N N . ARG A 1 247 ? -42.100 28.037 -34.329 1.00 34.06 247 ARG A N 1
ATOM 1919 C CA . ARG A 1 247 ? -41.830 29.141 -33.403 1.00 34.06 247 ARG A CA 1
ATOM 1920 C C . ARG A 1 247 ? -40.651 29.953 -33.924 1.00 34.06 247 ARG A C 1
ATOM 1922 O O . ARG A 1 247 ? -39.523 29.482 -33.963 1.00 34.06 247 ARG A O 1
ATOM 1929 N N . ALA A 1 248 ? -40.949 31.175 -34.351 1.00 37.97 248 ALA A N 1
ATOM 1930 C CA . ALA A 1 248 ? -39.959 32.192 -34.655 1.00 37.97 248 ALA A CA 1
ATOM 1931 C C . ALA A 1 248 ? -39.533 32.890 -33.356 1.00 37.97 248 ALA A C 1
ATOM 1933 O O . ALA A 1 248 ? -40.385 33.393 -32.622 1.00 37.97 248 ALA A O 1
ATOM 1934 N N . SER A 1 249 ? -38.229 32.990 -33.111 1.00 33.22 249 SER A N 1
ATOM 1935 C CA . SER A 1 249 ? -37.676 34.000 -32.209 1.00 33.22 249 SER A CA 1
ATOM 1936 C C . SER A 1 249 ? -36.293 34.445 -32.677 1.00 33.22 249 SER A C 1
ATOM 1938 O O . SER A 1 249 ? -35.355 33.658 -32.748 1.00 33.22 249 SER A O 1
ATOM 1940 N N . ASN A 1 250 ? -36.224 35.739 -32.993 1.00 37.69 250 ASN A N 1
ATOM 1941 C CA . ASN A 1 250 ? -35.023 36.553 -33.140 1.00 37.69 250 ASN A CA 1
ATOM 1942 C C . ASN A 1 250 ? -34.121 36.469 -31.903 1.00 37.69 250 ASN A C 1
ATOM 1944 O O . ASN A 1 250 ? -34.610 36.695 -30.799 1.00 37.69 250 ASN A O 1
ATOM 1948 N N . SER A 1 251 ? -32.809 36.387 -32.118 1.00 30.72 251 SER A N 1
ATOM 1949 C CA . SER A 1 251 ? -31.832 37.171 -31.351 1.00 30.72 251 SER A CA 1
ATOM 1950 C C . SER A 1 251 ? -30.486 37.166 -32.072 1.00 30.72 251 SER A C 1
ATOM 1952 O O . SER A 1 251 ? -29.735 36.197 -32.014 1.00 30.72 251 SER A O 1
ATOM 1954 N N . GLY A 1 252 ? -30.187 38.268 -32.758 1.00 36.12 252 GLY A N 1
ATOM 1955 C CA . GLY A 1 252 ? -28.811 38.644 -33.034 1.00 36.12 252 GLY A CA 1
ATOM 1956 C C . GLY A 1 252 ? -28.244 39.321 -31.793 1.00 36.12 252 GLY A C 1
ATOM 1957 O O . GLY A 1 252 ? -28.799 40.321 -31.346 1.00 36.12 252 GLY A O 1
ATOM 1958 N N . GLN A 1 253 ? -27.155 38.784 -31.256 1.00 30.77 253 GLN A N 1
ATOM 1959 C CA . GLN A 1 253 ? -26.197 39.539 -30.457 1.00 30.77 253 GLN A CA 1
ATOM 1960 C C . GLN A 1 253 ? -24.867 38.789 -30.464 1.00 30.77 253 GLN A C 1
ATOM 1962 O O . GLN A 1 253 ? -24.687 37.760 -29.824 1.00 30.77 253 GLN A O 1
ATOM 1967 N N . GLN A 1 254 ? -23.965 39.317 -31.281 1.00 36.12 254 GLN A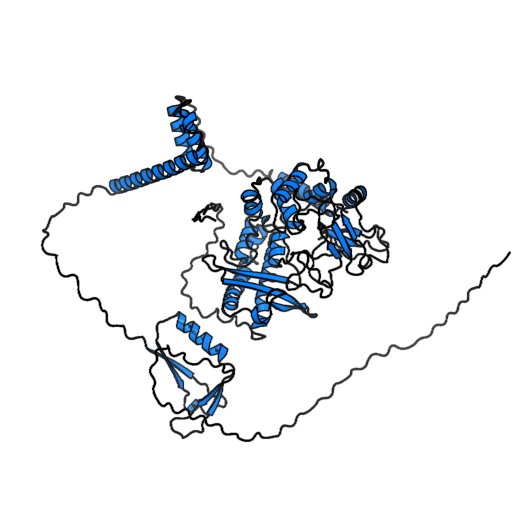 N 1
ATOM 1968 C CA . GLN A 1 254 ? -22.548 39.014 -31.301 1.00 36.12 254 GLN A CA 1
ATOM 1969 C C . GLN A 1 254 ? -21.940 39.731 -30.089 1.00 36.12 254 GLN A C 1
ATOM 1971 O O . GLN A 1 254 ? -21.977 40.960 -30.029 1.00 36.12 254 GLN A O 1
ATOM 1976 N N . ALA A 1 255 ? -21.475 38.968 -29.101 1.00 31.11 255 ALA A N 1
ATOM 1977 C CA . ALA A 1 255 ? -20.719 39.483 -27.969 1.00 31.11 255 ALA A CA 1
ATOM 1978 C C . ALA A 1 255 ? -19.246 39.117 -28.168 1.00 31.11 255 ALA A C 1
ATOM 1980 O O . ALA A 1 255 ? -18.886 37.941 -28.169 1.00 31.11 255 ALA A O 1
ATOM 1981 N N . ASP A 1 256 ? -18.430 40.149 -28.374 1.00 35.38 256 ASP A N 1
ATOM 1982 C CA . ASP A 1 256 ? -16.991 40.130 -28.130 1.00 35.38 256 ASP A CA 1
ATOM 1983 C C . ASP A 1 256 ? -16.757 39.740 -26.665 1.00 35.38 256 ASP A C 1
ATOM 1985 O O . ASP A 1 256 ? -17.171 40.459 -25.753 1.00 35.38 256 ASP A O 1
ATOM 1989 N N . ALA A 1 257 ? -16.100 38.605 -26.438 1.00 33.28 257 ALA A N 1
ATOM 1990 C CA . ALA A 1 257 ? -15.564 38.240 -25.137 1.00 33.28 257 ALA A CA 1
ATOM 1991 C C . ALA A 1 257 ? -14.117 38.740 -25.057 1.00 33.28 257 ALA A C 1
ATOM 1993 O O . ALA A 1 257 ? -13.165 38.028 -25.370 1.00 33.28 257 ALA A O 1
ATOM 1994 N N . THR A 1 258 ? -13.954 39.999 -24.661 1.00 31.47 258 THR A N 1
ATOM 1995 C CA . THR A 1 258 ? -12.700 40.488 -24.085 1.00 31.47 258 THR A CA 1
ATOM 1996 C C . THR A 1 258 ? -12.547 39.898 -22.686 1.00 31.47 258 THR A C 1
ATOM 1998 O O . THR A 1 258 ? -13.396 40.124 -21.824 1.00 31.47 258 THR A O 1
ATOM 2001 N N . CYS A 1 259 ? -11.473 39.140 -22.469 1.00 34.81 259 CYS A N 1
ATOM 2002 C CA . CYS A 1 259 ? -11.058 38.637 -21.163 1.00 34.81 259 CYS A CA 1
ATOM 2003 C C . CYS A 1 259 ? -10.634 39.801 -20.252 1.00 34.81 259 CYS A C 1
ATOM 2005 O O . CYS A 1 259 ? -9.463 40.173 -20.236 1.00 34.81 259 CYS A O 1
ATOM 2007 N N . ASP A 1 260 ? -11.572 40.362 -19.491 1.00 34.88 260 ASP A N 1
ATOM 2008 C CA . ASP A 1 260 ? -11.257 41.127 -18.282 1.00 34.88 260 ASP A CA 1
ATOM 2009 C C . ASP A 1 260 ? -11.217 40.147 -17.103 1.00 34.88 260 ASP A C 1
ATOM 2011 O O . ASP A 1 260 ? -12.241 39.754 -16.542 1.00 34.88 260 ASP A O 1
ATOM 2015 N N . VAL A 1 261 ? -10.004 39.714 -16.755 1.00 41.69 261 VAL A N 1
ATOM 2016 C CA . VAL A 1 261 ? -9.716 38.990 -15.514 1.00 41.69 261 VAL A CA 1
ATOM 2017 C C . VAL A 1 261 ? -9.822 40.000 -14.374 1.00 41.69 261 VAL A C 1
ATOM 2019 O O . VAL A 1 261 ? -8.884 40.740 -14.087 1.00 41.69 261 VAL A O 1
ATOM 2022 N N . THR A 1 262 ? -10.990 40.080 -13.743 1.00 40.62 262 THR A N 1
ATOM 2023 C CA . THR A 1 262 ? -11.171 40.860 -12.515 1.00 40.62 262 THR A CA 1
ATOM 2024 C C . THR A 1 262 ? -10.502 40.152 -11.336 1.00 40.62 262 THR A C 1
ATOM 2026 O O . THR A 1 262 ? -10.746 38.968 -11.115 1.00 40.62 262 THR A O 1
ATOM 2029 N N . GLU A 1 263 ? -9.728 40.903 -10.547 1.00 51.47 263 GLU A N 1
ATOM 2030 C CA . GLU A 1 263 ? -8.933 40.516 -9.361 1.00 51.47 263 GLU A CA 1
ATOM 2031 C C . GLU A 1 263 ? -9.691 39.801 -8.210 1.00 51.47 263 GLU A C 1
ATOM 2033 O O . GLU A 1 263 ? -9.103 39.537 -7.167 1.00 51.47 263 GLU A O 1
ATOM 2038 N N . ASN A 1 264 ? -10.964 39.427 -8.378 1.00 52.03 264 ASN A N 1
ATOM 2039 C CA . ASN A 1 264 ? -11.780 38.792 -7.336 1.00 52.03 264 ASN A CA 1
ATOM 2040 C C . ASN A 1 264 ? -11.672 37.254 -7.271 1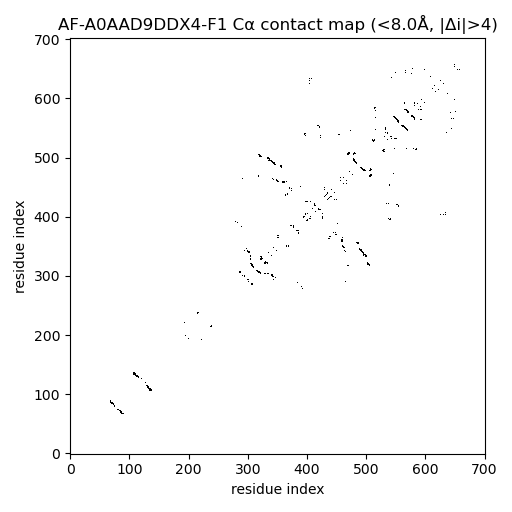.00 52.03 264 ASN A C 1
ATOM 2042 O O . ASN A 1 264 ? -12.214 36.674 -6.336 1.00 52.03 264 ASN A O 1
ATOM 2046 N N . SER A 1 265 ? -10.992 36.573 -8.206 1.00 54.88 265 SER A N 1
ATOM 2047 C CA . SER A 1 265 ? -10.861 35.100 -8.141 1.00 54.88 265 SER A CA 1
ATOM 2048 C C . SER A 1 265 ? -9.824 34.625 -7.118 1.00 54.88 265 SER A C 1
ATOM 2050 O O . SER A 1 265 ? -9.860 33.475 -6.693 1.00 54.88 265 SER A O 1
ATOM 2052 N N . ASN A 1 266 ? -8.891 35.491 -6.713 1.00 57.91 266 ASN A N 1
ATOM 2053 C CA . ASN A 1 266 ? -7.811 35.105 -5.804 1.00 57.91 266 ASN A CA 1
ATOM 2054 C C . ASN A 1 266 ? -8.287 34.975 -4.352 1.00 57.91 266 ASN A C 1
ATOM 2056 O O . ASN A 1 266 ? -7.790 34.104 -3.645 1.00 57.91 266 ASN A O 1
ATOM 2060 N N . ASP A 1 267 ? -9.266 35.779 -3.928 1.00 69.44 267 ASP A N 1
ATOM 2061 C CA . ASP A 1 267 ? -9.825 35.703 -2.570 1.00 69.44 267 ASP A CA 1
ATOM 2062 C C . ASP A 1 267 ? -10.650 34.425 -2.360 1.00 69.44 267 ASP A C 1
ATOM 2064 O O . ASP A 1 267 ? -10.648 33.860 -1.268 1.00 69.44 267 ASP A O 1
ATOM 2068 N N . GLU A 1 268 ? -11.326 33.933 -3.402 1.00 71.44 268 GLU A N 1
ATOM 2069 C CA . GLU A 1 268 ? -12.094 32.685 -3.332 1.00 71.44 268 GLU A CA 1
ATOM 2070 C C . GLU A 1 268 ? -11.161 31.465 -3.284 1.00 71.44 268 GLU A C 1
ATOM 2072 O O . GLU A 1 268 ? -11.327 30.612 -2.417 1.00 71.44 268 GLU A O 1
ATOM 2077 N N . ILE A 1 269 ? -10.099 31.452 -4.103 1.00 68.62 269 ILE A N 1
ATOM 2078 C CA . ILE A 1 269 ? -9.057 30.410 -4.071 1.00 68.62 269 ILE A CA 1
ATOM 2079 C C . ILE A 1 269 ? -8.326 30.394 -2.722 1.00 68.62 269 ILE A C 1
ATOM 2081 O O . ILE A 1 269 ? -8.109 29.322 -2.160 1.00 68.62 269 ILE A O 1
ATOM 2085 N N . LEU A 1 270 ? -7.960 31.559 -2.170 1.00 67.62 270 LEU A N 1
ATOM 2086 C CA . LEU A 1 270 ? -7.298 31.616 -0.861 1.00 67.62 270 LEU A CA 1
ATOM 2087 C C . LEU A 1 270 ? -8.195 31.074 0.252 1.00 67.62 270 LEU A C 1
ATOM 2089 O O . LEU A 1 270 ? -7.713 30.393 1.151 1.00 67.62 270 LEU A O 1
ATOM 2093 N N . LYS A 1 271 ? -9.497 31.363 0.191 1.00 78.12 271 LYS A N 1
ATOM 2094 C CA . LYS A 1 271 ? -10.449 30.895 1.194 1.00 78.12 271 LYS A CA 1
ATOM 2095 C C . LYS A 1 271 ? -10.652 29.381 1.125 1.00 78.12 271 LYS A C 1
ATOM 2097 O O . LYS A 1 271 ? -10.701 28.750 2.176 1.00 78.12 271 LYS A O 1
ATOM 2102 N N . THR A 1 272 ? -10.698 28.803 -0.078 1.00 72.56 272 THR A N 1
ATOM 2103 C CA . THR A 1 272 ? -10.705 27.343 -0.265 1.00 72.56 272 THR A CA 1
ATOM 2104 C C . THR A 1 272 ? -9.431 26.718 0.298 1.00 72.56 272 THR A C 1
ATOM 2106 O O . THR A 1 272 ? -9.518 25.794 1.094 1.00 72.56 272 THR A O 1
ATOM 2109 N N . LEU A 1 273 ? -8.256 27.293 0.015 1.00 65.81 273 LEU A N 1
ATOM 2110 C CA . LEU A 1 273 ? -6.985 26.805 0.566 1.00 65.81 273 LEU A CA 1
ATOM 2111 C C . LEU A 1 273 ? -6.923 26.889 2.104 1.00 65.81 273 LEU A C 1
ATOM 2113 O O . LEU A 1 273 ? -6.381 25.991 2.743 1.00 65.81 273 LEU A O 1
ATOM 2117 N N . GLU A 1 274 ? -7.476 27.940 2.720 1.00 73.50 274 GLU A N 1
ATOM 2118 C CA . GLU A 1 274 ? -7.548 28.059 4.185 1.00 73.50 274 GLU A CA 1
ATOM 2119 C C . GLU A 1 274 ? -8.533 27.066 4.825 1.00 73.50 274 GLU A C 1
ATOM 2121 O O . GLU A 1 274 ? -8.312 26.619 5.956 1.00 73.50 274 GLU A O 1
ATOM 2126 N N . GLU A 1 275 ? -9.639 26.749 4.148 1.00 71.12 275 GLU A N 1
ATOM 2127 C CA . GLU A 1 275 ? -10.608 25.742 4.593 1.00 71.12 275 GLU A CA 1
ATOM 2128 C C . GLU A 1 275 ? -10.021 24.327 4.458 1.00 71.12 275 GLU A C 1
ATOM 2130 O O . GLU A 1 275 ? -10.032 23.590 5.448 1.00 71.12 275 GLU A O 1
ATOM 2135 N N . ASP A 1 276 ? -9.376 24.017 3.330 1.00 66.62 276 ASP A N 1
ATOM 2136 C CA . ASP A 1 276 ? -8.655 22.759 3.092 1.00 66.62 276 ASP A CA 1
ATOM 2137 C C . ASP A 1 276 ? -7.534 22.552 4.123 1.00 66.62 276 ASP A C 1
ATOM 2139 O O . ASP A 1 276 ? -7.345 21.456 4.655 1.00 66.62 276 ASP A O 1
ATOM 2143 N N . GLN A 1 277 ? -6.807 23.619 4.476 1.00 61.72 277 GLN A N 1
ATOM 2144 C CA . GLN A 1 277 ? -5.751 23.555 5.486 1.00 61.72 277 GLN A CA 1
ATOM 2145 C C . GLN A 1 277 ? -6.310 23.311 6.898 1.00 61.72 277 GLN A C 1
ATOM 2147 O O . GLN A 1 277 ? -5.760 22.504 7.648 1.00 61.72 277 GLN A O 1
ATOM 2152 N N . LYS A 1 278 ? -7.439 23.939 7.262 1.00 64.62 278 LYS A N 1
ATOM 2153 C CA . LYS A 1 278 ? -8.120 23.672 8.545 1.00 64.62 278 LYS A CA 1
ATOM 2154 C C . LYS A 1 278 ? -8.693 22.260 8.624 1.00 64.62 278 LYS A C 1
ATOM 2156 O O . LYS A 1 278 ? -8.774 21.701 9.719 1.00 64.62 278 LYS A O 1
ATOM 2161 N N . GLU A 1 279 ? -9.137 21.702 7.505 1.00 63.38 279 GLU A N 1
ATOM 2162 C CA . GLU A 1 279 ? -9.624 20.327 7.434 1.00 63.38 279 GLU A CA 1
ATOM 2163 C C . GLU A 1 279 ? -8.468 19.321 7.527 1.00 63.38 279 GLU A C 1
ATOM 2165 O O . GLU A 1 279 ? -8.537 18.382 8.324 1.00 63.38 279 GLU A O 1
ATOM 2170 N N . ALA A 1 280 ? -7.347 19.591 6.849 1.00 62.44 280 ALA A N 1
ATOM 2171 C CA . ALA A 1 280 ? -6.109 18.832 7.008 1.00 62.44 280 ALA A CA 1
ATOM 2172 C C . ALA A 1 280 ? -5.630 18.808 8.475 1.00 62.44 280 ALA A C 1
ATOM 2174 O O . ALA A 1 280 ? -5.284 17.744 8.994 1.00 62.44 280 ALA A O 1
ATOM 2175 N N . ASP A 1 281 ? -5.708 19.940 9.183 1.00 58.97 281 ASP A N 1
ATOM 2176 C CA . ASP A 1 281 ? -5.341 20.043 10.602 1.00 58.97 281 ASP A CA 1
ATOM 2177 C C . ASP A 1 281 ? -6.228 19.181 11.524 1.00 58.97 281 ASP A C 1
ATOM 2179 O O . ASP A 1 281 ? -5.746 18.624 12.517 1.00 58.97 281 ASP A O 1
ATOM 2183 N N . ARG A 1 282 ? -7.520 19.005 11.203 1.00 63.72 282 ARG A N 1
ATOM 2184 C CA . ARG A 1 282 ? -8.416 18.129 11.988 1.00 63.72 282 ARG A CA 1
ATOM 2185 C C . ARG A 1 282 ? -8.024 16.662 11.873 1.00 63.72 282 ARG A C 1
ATOM 2187 O O . ARG A 1 282 ? -8.083 15.933 12.864 1.00 63.72 282 ARG A O 1
ATOM 2194 N N . ASN A 1 283 ? -7.568 16.245 10.697 1.00 66.81 283 ASN A N 1
ATOM 2195 C CA . ASN A 1 283 ? -7.170 14.863 10.444 1.00 66.81 283 ASN A CA 1
ATOM 2196 C C . ASN A 1 283 ? -5.835 14.508 11.100 1.00 66.81 283 ASN A C 1
ATOM 2198 O O . ASN A 1 283 ? -5.597 13.339 11.404 1.00 66.81 283 ASN A O 1
ATOM 2202 N N . ILE A 1 284 ? -4.989 15.500 11.382 1.00 74.19 284 ILE A N 1
ATOM 2203 C CA . ILE A 1 284 ? -3.738 15.344 12.137 1.00 74.19 284 ILE A CA 1
ATOM 2204 C C . ILE A 1 284 ? -4.042 15.052 13.620 1.00 74.19 284 ILE A C 1
ATOM 2206 O O . ILE A 1 284 ? -3.413 14.177 14.217 1.00 74.19 284 ILE A O 1
ATOM 2210 N N . ALA A 1 285 ? -5.067 15.686 14.198 1.00 82.38 285 ALA A N 1
ATOM 2211 C CA . ALA A 1 285 ? -5.369 15.618 15.633 1.00 82.38 285 ALA A CA 1
ATOM 2212 C C . ALA A 1 285 ? -6.174 14.387 16.104 1.00 82.38 285 ALA A C 1
ATOM 2214 O O . ALA A 1 285 ? -6.369 14.223 17.306 1.00 82.38 285 ALA A O 1
ATOM 2215 N N . TYR A 1 286 ? -6.659 13.528 15.203 1.00 91.50 286 TYR A N 1
ATOM 2216 C CA . TYR A 1 286 ? -7.430 12.342 15.598 1.00 91.50 286 TYR A CA 1
ATOM 2217 C C . TYR A 1 286 ? -6.594 11.402 16.491 1.00 91.50 286 TYR A C 1
ATOM 2219 O O . TYR A 1 286 ? -5.462 11.081 16.141 1.00 91.50 286 TYR A O 1
ATOM 2227 N N . ASP A 1 287 ? -7.118 10.936 17.625 1.00 93.00 287 ASP A N 1
ATOM 2228 C CA . ASP A 1 287 ? -6.405 10.047 18.568 1.00 93.00 287 ASP A CA 1
ATOM 2229 C C . ASP A 1 287 ? -7.024 8.639 18.664 1.00 93.00 287 ASP A C 1
ATOM 2231 O O . ASP A 1 287 ? -6.516 7.763 19.367 1.00 93.00 287 ASP A O 1
ATOM 2235 N N . GLY A 1 288 ? -8.127 8.407 17.944 1.00 95.25 288 GLY A N 1
ATOM 2236 C CA . GLY A 1 288 ? -8.827 7.126 17.905 1.00 95.25 288 GLY A CA 1
ATOM 2237 C C . GLY A 1 288 ? -9.502 6.701 19.206 1.00 95.25 288 GLY A C 1
ATOM 2238 O O . GLY A 1 288 ? -9.947 5.555 19.300 1.00 95.25 288 GLY A O 1
ATOM 2239 N N . SER A 1 289 ? -9.570 7.576 20.212 1.00 95.38 289 SER A N 1
ATOM 2240 C CA . SER A 1 289 ? -10.164 7.262 21.514 1.00 95.38 289 SER A CA 1
ATOM 2241 C C . SER A 1 289 ? -11.642 6.879 21.392 1.00 95.38 289 SER A C 1
ATOM 2243 O O . SER A 1 289 ? -12.062 5.857 21.936 1.00 95.38 289 SER A O 1
ATOM 2245 N N . ASP A 1 290 ? -12.401 7.625 20.592 1.00 96.06 290 ASP A N 1
ATOM 2246 C CA . ASP A 1 290 ? -13.811 7.377 20.291 1.00 96.06 290 ASP A CA 1
ATOM 2247 C C . ASP A 1 290 ? -14.046 6.021 19.606 1.00 96.06 290 ASP A C 1
ATOM 2249 O O . ASP A 1 290 ? -14.969 5.288 19.970 1.00 96.06 290 ASP A O 1
ATOM 2253 N N . LEU A 1 291 ? -13.183 5.645 18.658 1.00 97.38 291 LEU A N 1
ATOM 2254 C CA . LEU A 1 291 ? -13.251 4.363 17.967 1.00 97.38 291 LEU A CA 1
ATOM 2255 C C . LEU A 1 291 ? -12.921 3.205 18.909 1.00 97.38 291 LEU A C 1
ATOM 2257 O O . LEU A 1 291 ? -13.627 2.195 18.916 1.00 97.38 291 LEU A O 1
ATOM 2261 N N . ILE A 1 292 ? -11.870 3.348 19.720 1.00 98.12 292 ILE A N 1
ATOM 2262 C CA . ILE A 1 292 ? -11.482 2.347 20.720 1.00 98.12 292 ILE A CA 1
ATOM 2263 C C . ILE A 1 292 ? -12.618 2.137 21.730 1.00 98.12 292 ILE A C 1
ATOM 2265 O O . ILE A 1 292 ? -12.953 0.991 22.049 1.00 98.12 292 ILE A O 1
ATOM 2269 N N . ASP A 1 293 ? -13.228 3.215 22.218 1.00 98.19 293 ASP A N 1
ATOM 2270 C CA . ASP A 1 293 ? -14.342 3.151 23.163 1.00 98.19 293 ASP A CA 1
ATOM 2271 C C . ASP A 1 293 ? -15.591 2.537 22.525 1.00 98.19 293 ASP A C 1
ATOM 2273 O O . ASP A 1 293 ? -16.249 1.693 23.141 1.00 98.19 293 ASP A O 1
ATOM 2277 N N . TRP A 1 294 ? -15.880 2.868 21.264 1.00 98.50 294 TRP A N 1
ATOM 2278 C CA . TRP A 1 294 ? -16.962 2.244 20.509 1.00 98.50 294 TRP A CA 1
ATOM 2279 C C . TRP A 1 294 ? -16.747 0.733 20.339 1.00 98.50 294 TRP A C 1
ATOM 2281 O O . TRP A 1 294 ? -17.663 -0.038 20.641 1.00 98.50 294 TRP A O 1
ATOM 2291 N N . ILE A 1 295 ? -15.544 0.280 19.965 1.00 98.56 295 ILE A N 1
ATOM 2292 C CA . ILE A 1 295 ? -15.207 -1.153 19.864 1.00 98.56 295 ILE A CA 1
ATOM 2293 C C . ILE A 1 295 ? -15.428 -1.851 21.213 1.00 98.56 295 ILE A C 1
ATOM 2295 O O . ILE A 1 295 ? -16.108 -2.879 21.275 1.00 98.56 295 ILE A O 1
ATOM 2299 N N . LYS A 1 296 ? -14.916 -1.275 22.310 1.00 98.50 296 LYS A N 1
ATOM 2300 C CA . LYS A 1 296 ? -15.080 -1.822 23.669 1.00 98.50 296 LYS A CA 1
ATOM 2301 C C . LYS A 1 296 ? -16.546 -1.884 24.097 1.00 98.50 296 LYS A C 1
ATOM 2303 O O . LYS A 1 296 ? -16.979 -2.888 24.660 1.00 98.50 296 LYS A O 1
ATOM 2308 N N . SER A 1 297 ? -17.330 -0.847 23.796 1.00 98.38 297 SER A N 1
ATOM 2309 C CA . SER A 1 297 ? -18.763 -0.798 24.121 1.00 98.38 297 SER A CA 1
ATOM 2310 C C . SER A 1 297 ? -19.583 -1.878 23.403 1.00 98.38 297 SER A C 1
ATOM 2312 O O . SER A 1 297 ? -20.628 -2.290 23.905 1.00 98.38 297 SER A O 1
ATOM 2314 N N . ASN A 1 298 ? -19.075 -2.394 22.279 1.00 98.44 298 ASN A N 1
ATOM 2315 C CA . ASN A 1 298 ? -19.672 -3.482 21.504 1.00 98.44 298 ASN A CA 1
ATOM 2316 C C . ASN A 1 298 ? -19.063 -4.860 21.833 1.00 98.44 298 ASN A C 1
ATOM 2318 O O . ASN A 1 298 ? -19.196 -5.804 21.055 1.00 98.44 298 ASN A O 1
ATOM 2322 N N . GLY A 1 299 ? -18.403 -4.996 22.988 1.00 98.25 299 GLY A N 1
ATOM 2323 C CA . GLY A 1 299 ? -17.837 -6.264 23.459 1.00 98.25 299 GLY A CA 1
ATOM 2324 C C . GLY A 1 299 ? -16.477 -6.612 22.857 1.00 98.25 299 GLY A C 1
ATOM 2325 O O . GLY A 1 299 ? -16.029 -7.747 23.001 1.00 98.25 299 GLY A O 1
ATOM 2326 N N . GLY A 1 300 ? -15.829 -5.664 22.179 1.00 98.44 300 GLY A N 1
ATOM 2327 C CA . GLY A 1 300 ? -14.468 -5.822 21.689 1.00 98.44 300 GLY A CA 1
ATOM 2328 C C . GLY A 1 300 ? -13.420 -5.593 22.766 1.00 98.44 300 GLY A C 1
ATOM 2329 O O . GLY A 1 300 ? -13.692 -5.080 23.853 1.00 98.44 300 GLY A O 1
ATOM 2330 N N . PHE A 1 301 ? -12.186 -5.946 22.437 1.00 98.56 301 PHE A N 1
ATOM 2331 C CA . PHE A 1 301 ? -11.030 -5.725 23.291 1.00 98.56 301 PHE A CA 1
ATOM 2332 C C . PHE A 1 301 ? -9.951 -4.991 22.506 1.00 98.56 301 PHE A C 1
ATOM 2334 O O . PHE A 1 301 ? -9.601 -5.413 21.412 1.00 98.56 301 PHE A O 1
ATOM 2341 N N . ILE A 1 302 ? -9.401 -3.928 23.088 1.00 98.56 302 ILE A N 1
ATOM 2342 C CA . ILE A 1 302 ? -8.184 -3.257 22.625 1.00 98.56 302 ILE A CA 1
ATOM 2343 C C . ILE A 1 302 ? -7.242 -3.194 23.822 1.00 98.56 302 ILE A C 1
ATOM 2345 O O . ILE A 1 302 ? -7.661 -2.763 24.905 1.00 98.56 302 ILE A O 1
ATOM 2349 N N . HIS A 1 303 ? -5.996 -3.620 23.637 1.00 98.50 303 HIS A N 1
ATOM 2350 C CA . HIS A 1 303 ? -5.011 -3.676 24.707 1.00 98.50 303 HIS A CA 1
ATOM 2351 C C . HIS A 1 303 ? -4.830 -2.287 25.353 1.00 98.50 303 HIS A C 1
ATOM 2353 O O . HIS A 1 303 ? -4.703 -1.285 24.645 1.00 98.50 303 HIS A O 1
ATOM 2359 N N . PRO A 1 304 ? -4.827 -2.173 26.697 1.00 97.56 304 PRO A N 1
ATOM 2360 C CA . PRO A 1 304 ? -4.831 -0.875 27.384 1.00 97.56 304 PRO A CA 1
ATOM 2361 C C . PRO A 1 304 ? -3.579 -0.026 27.115 1.00 97.56 304 PRO A C 1
ATOM 2363 O O . PRO A 1 304 ? -3.652 1.206 27.189 1.00 97.56 304 PRO A O 1
ATOM 2366 N N . ASN A 1 305 ? -2.464 -0.677 26.762 1.00 97.88 305 ASN A N 1
ATOM 2367 C CA . ASN A 1 305 ? -1.221 -0.019 26.357 1.00 97.88 305 ASN A CA 1
ATOM 2368 C C . ASN A 1 305 ? -1.189 0.401 24.887 1.00 97.88 305 ASN A C 1
ATOM 2370 O O . ASN A 1 305 ? -0.157 0.880 24.442 1.00 97.88 305 ASN A O 1
ATOM 2374 N N . THR A 1 306 ? -2.266 0.246 24.125 1.00 98.00 306 THR A N 1
ATOM 2375 C CA . THR A 1 306 ? -2.298 0.667 22.724 1.00 98.00 306 THR A CA 1
ATOM 2376 C C . THR A 1 306 ? -2.939 2.045 22.572 1.00 98.00 306 THR A C 1
ATOM 2378 O O . THR A 1 306 ? -3.881 2.386 23.291 1.00 98.00 306 THR A O 1
ATOM 2381 N N . ARG A 1 307 ? -2.431 2.841 21.631 1.00 96.75 307 ARG A N 1
ATOM 2382 C CA . ARG A 1 307 ? -3.005 4.121 21.196 1.00 96.75 307 ARG A CA 1
ATOM 2383 C C . ARG A 1 307 ? -2.953 4.241 19.675 1.00 96.75 307 ARG A C 1
ATOM 2385 O O . ARG A 1 307 ? -2.068 3.664 19.045 1.00 96.75 307 ARG A O 1
ATOM 2392 N N . ILE A 1 308 ? -3.862 5.024 19.107 1.00 96.69 308 ILE A N 1
ATOM 2393 C CA . ILE A 1 308 ? -3.779 5.484 17.720 1.00 96.69 308 ILE A CA 1
ATOM 2394 C C . ILE A 1 308 ? -3.177 6.886 17.759 1.00 96.69 308 ILE A C 1
ATOM 2396 O O . ILE A 1 308 ? -3.476 7.678 18.648 1.00 96.69 308 ILE A O 1
ATOM 2400 N N . GLY A 1 309 ? -2.295 7.207 16.825 1.00 94.50 309 GLY A N 1
ATOM 2401 C CA . GLY A 1 309 ? -1.711 8.540 16.793 1.00 94.50 309 GLY A CA 1
ATOM 2402 C C . GLY A 1 309 ? -0.755 8.725 15.639 1.00 94.50 309 GLY A C 1
ATOM 2403 O O . GLY A 1 309 ? -0.643 7.861 14.771 1.00 94.50 309 GLY A O 1
ATOM 2404 N N . LEU A 1 310 ? -0.079 9.865 15.641 1.00 92.44 310 LEU A N 1
ATOM 2405 C CA . LEU A 1 310 ? 1.014 10.119 14.720 1.00 92.44 310 LEU A CA 1
ATOM 2406 C C . LEU A 1 310 ? 2.306 9.499 15.242 1.00 92.44 310 LEU A C 1
ATOM 2408 O O . LEU A 1 310 ? 2.526 9.377 16.455 1.00 92.44 310 LEU A O 1
ATOM 2412 N N . ASP A 1 311 ? 3.155 9.117 14.301 1.00 89.19 311 ASP A N 1
ATOM 2413 C CA . ASP A 1 311 ? 4.539 8.781 14.562 1.00 89.19 311 ASP A CA 1
ATOM 2414 C C . ASP A 1 311 ? 5.321 10.022 15.048 1.00 89.19 311 ASP A C 1
ATOM 2416 O O . ASP A 1 311 ? 4.841 11.153 14.935 1.00 89.19 311 ASP A O 1
ATOM 2420 N N . PRO A 1 312 ? 6.540 9.853 15.591 1.00 84.94 312 PRO A N 1
ATOM 2421 C CA . PRO A 1 312 ? 7.333 10.980 16.082 1.00 84.94 312 PRO A CA 1
ATOM 2422 C C . PRO A 1 312 ? 7.648 12.053 15.030 1.00 84.94 312 PRO A C 1
ATOM 2424 O O . PRO A 1 312 ? 7.955 13.182 15.407 1.00 84.94 312 PRO A O 1
ATOM 2427 N N . THR A 1 313 ? 7.596 11.725 13.733 1.00 85.31 313 THR A N 1
ATOM 2428 C CA . THR A 1 313 ? 7.794 12.708 12.657 1.00 85.31 313 THR A CA 1
ATOM 2429 C C . THR A 1 313 ? 6.535 13.522 12.350 1.00 85.31 313 THR A C 1
ATOM 2431 O O . THR A 1 313 ? 6.628 14.557 11.692 1.00 85.31 313 THR A O 1
ATOM 2434 N N . GLY A 1 314 ? 5.369 13.084 12.836 1.00 85.44 314 GLY A N 1
ATOM 2435 C CA . GLY A 1 314 ? 4.079 13.703 12.548 1.00 85.44 314 GLY A CA 1
ATOM 2436 C C . GLY A 1 314 ? 3.555 13.412 11.140 1.00 85.44 314 GLY A C 1
ATOM 2437 O O . GLY A 1 314 ? 2.544 13.991 10.751 1.00 85.44 314 GLY A O 1
ATOM 2438 N N . GLN A 1 315 ? 4.231 12.558 10.367 1.00 81.31 315 GLN A N 1
ATOM 2439 C CA . GLN A 1 315 ? 3.906 12.316 8.961 1.00 81.31 315 GLN A CA 1
ATOM 2440 C C . GLN A 1 315 ? 2.900 11.184 8.788 1.00 81.31 315 GLN A C 1
ATOM 2442 O O . GLN A 1 315 ? 2.048 11.246 7.902 1.00 81.31 315 GLN A O 1
ATOM 2447 N N . TYR A 1 316 ? 2.984 10.155 9.633 1.00 85.19 316 TYR A N 1
ATOM 2448 C CA . TYR A 1 316 ? 2.209 8.936 9.451 1.00 85.19 316 TYR A CA 1
ATOM 2449 C C . TYR A 1 316 ? 1.372 8.636 10.677 1.00 85.19 316 TYR A C 1
ATOM 2451 O O . TYR A 1 316 ? 1.845 8.640 11.814 1.00 85.19 316 TYR A O 1
ATOM 2459 N N . ARG A 1 317 ? 0.105 8.321 10.428 1.00 92.62 317 ARG A N 1
ATOM 2460 C CA . ARG A 1 317 ? -0.776 7.752 11.437 1.00 92.62 317 ARG A CA 1
ATOM 2461 C C . ARG A 1 317 ? -0.482 6.265 11.565 1.00 92.62 317 ARG A C 1
ATOM 2463 O O . ARG A 1 317 ? -0.279 5.589 10.565 1.00 92.62 317 ARG A O 1
ATOM 2470 N N . GLY A 1 318 ? -0.477 5.770 12.789 1.00 96.00 318 GLY A N 1
ATOM 2471 C CA . GLY A 1 318 ? -0.285 4.361 13.078 1.00 96.00 318 GLY A CA 1
ATOM 2472 C C . GLY A 1 318 ? -0.860 3.988 14.433 1.00 96.00 318 GLY A C 1
ATOM 2473 O O . GLY A 1 318 ? -1.463 4.808 15.138 1.00 96.00 318 GLY A O 1
ATOM 2474 N N . VAL A 1 319 ? -0.625 2.740 14.809 1.00 97.88 319 VAL A N 1
ATOM 2475 C CA . VAL A 1 319 ? -0.947 2.219 16.132 1.00 97.88 319 VAL A CA 1
ATOM 2476 C C . VAL A 1 319 ? 0.350 2.040 16.906 1.00 97.88 319 VAL A C 1
ATOM 2478 O O . VAL A 1 319 ? 1.322 1.511 16.380 1.00 97.88 319 VAL A O 1
ATOM 2481 N N . PHE A 1 320 ? 0.387 2.501 18.152 1.00 97.69 320 PHE A N 1
ATOM 2482 C CA . PHE A 1 320 ? 1.596 2.530 18.971 1.00 97.69 320 PHE A CA 1
ATOM 2483 C C . PHE A 1 320 ? 1.335 1.950 20.351 1.00 97.69 320 PHE A C 1
ATOM 2485 O O . PHE A 1 320 ? 0.229 2.044 20.892 1.00 97.69 320 PHE A O 1
ATOM 2492 N N . VAL A 1 321 ? 2.388 1.421 20.961 1.00 97.88 321 VAL A N 1
ATOM 2493 C CA . VAL A 1 321 ? 2.418 1.181 22.397 1.00 97.88 321 VAL A CA 1
ATOM 2494 C C . VAL A 1 321 ? 2.603 2.525 23.098 1.00 97.88 321 VAL A C 1
ATOM 2496 O O . VAL A 1 321 ? 3.464 3.330 22.747 1.00 97.88 321 VAL A O 1
ATOM 2499 N N . LYS A 1 322 ? 1.781 2.800 24.102 1.00 97.00 322 LYS A N 1
ATOM 2500 C CA . LYS A 1 322 ? 1.868 3.995 24.937 1.00 97.00 322 LYS A CA 1
ATOM 2501 C C . LYS A 1 322 ? 3.208 4.032 25.667 1.00 97.00 322 LYS A C 1
ATOM 2503 O O . LYS A 1 322 ? 3.649 3.025 26.217 1.00 97.00 322 LYS A O 1
ATOM 2508 N N . SER A 1 323 ? 3.838 5.200 25.704 1.00 95.00 323 SER A N 1
ATOM 2509 C CA . SER A 1 323 ? 5.111 5.389 26.402 1.00 95.00 323 SER A CA 1
ATOM 2510 C C . SER A 1 323 ? 4.927 5.329 27.918 1.00 95.00 323 SER A C 1
ATOM 2512 O O . SER A 1 323 ? 3.963 5.874 28.463 1.00 95.00 323 SER A O 1
ATOM 2514 N N . ALA A 1 324 ? 5.885 4.715 28.613 1.00 93.25 324 ALA A N 1
ATOM 2515 C CA . ALA A 1 324 ? 5.901 4.676 30.069 1.00 93.25 324 ALA A CA 1
ATOM 2516 C C . ALA A 1 324 ? 6.059 6.092 30.644 1.00 93.25 324 ALA A C 1
ATOM 2518 O O . ALA A 1 324 ? 7.008 6.801 30.312 1.00 93.25 324 ALA A O 1
ATOM 2519 N N . GLY A 1 325 ? 5.116 6.514 31.490 1.00 90.19 325 GLY A N 1
ATOM 2520 C CA . GLY A 1 325 ? 5.107 7.866 32.064 1.00 90.19 325 GLY A CA 1
ATOM 2521 C C . GLY A 1 325 ? 4.739 8.989 31.083 1.00 90.19 325 GLY A C 1
ATOM 2522 O O . GLY A 1 325 ? 4.838 10.156 31.455 1.00 90.19 325 GLY A O 1
ATOM 2523 N N . GLY A 1 326 ? 4.318 8.655 29.856 1.00 90.06 326 GLY A N 1
ATOM 2524 C CA . GLY A 1 326 ? 3.714 9.614 28.930 1.00 90.06 326 GLY A CA 1
ATOM 2525 C C . GLY A 1 326 ? 2.287 9.992 29.337 1.00 90.06 326 GLY A C 1
ATOM 2526 O O . GLY A 1 326 ? 1.678 9.336 30.185 1.00 90.06 326 GLY A O 1
ATOM 2527 N N . GLU A 1 327 ? 1.737 11.027 28.698 1.00 89.12 327 GLU A N 1
ATOM 2528 C CA . GLU A 1 327 ? 0.377 11.530 28.968 1.00 89.12 327 GLU A CA 1
ATOM 2529 C C . GLU A 1 327 ? -0.707 10.455 28.755 1.00 89.12 327 GLU A C 1
ATOM 2531 O O . GLU A 1 327 ? -1.720 10.449 29.451 1.00 89.12 327 GLU A O 1
ATOM 2536 N N . ASP A 1 328 ? -0.444 9.475 27.885 1.00 89.06 328 ASP A N 1
ATOM 2537 C CA . ASP A 1 328 ? -1.368 8.380 27.561 1.00 89.06 328 ASP A CA 1
ATOM 2538 C C . ASP A 1 328 ? -1.451 7.269 28.630 1.00 89.06 328 ASP A C 1
ATOM 2540 O O . ASP A 1 328 ? -2.289 6.363 28.521 1.00 89.06 328 ASP A O 1
ATOM 2544 N N . GLY A 1 329 ? -0.575 7.302 29.645 1.00 92.50 329 GLY A N 1
ATOM 2545 C CA . GLY A 1 329 ? -0.581 6.362 30.772 1.00 92.50 329 GLY A CA 1
ATOM 2546 C C . GLY A 1 329 ? -0.092 4.944 30.450 1.00 92.50 329 GLY A C 1
ATOM 2547 O O . GLY A 1 329 ? -0.655 3.980 30.966 1.00 92.50 329 GLY A O 1
ATOM 2548 N N . GLY A 1 330 ? 0.922 4.792 29.590 1.00 93.75 330 GLY A N 1
ATOM 2549 C CA . GLY A 1 330 ? 1.522 3.485 29.280 1.00 93.75 330 GLY A CA 1
ATOM 2550 C C . GLY A 1 330 ? 2.298 2.870 30.452 1.00 93.75 330 GLY A C 1
ATOM 2551 O O . GLY A 1 330 ? 2.782 3.584 31.336 1.00 93.75 330 GLY A O 1
ATOM 2552 N N . THR A 1 331 ? 2.447 1.541 30.452 1.00 95.56 331 THR A N 1
ATOM 2553 C CA . THR A 1 331 ? 3.303 0.821 31.415 1.00 95.56 331 THR A CA 1
ATOM 2554 C C . THR A 1 331 ? 4.737 0.668 30.898 1.00 95.56 331 THR A C 1
ATOM 2556 O O . THR A 1 331 ? 4.993 0.783 29.701 1.00 95.56 331 THR A O 1
ATOM 2559 N N . SER A 1 332 ? 5.688 0.401 31.799 1.00 95.94 332 SER A N 1
ATOM 2560 C CA . SER A 1 332 ? 7.093 0.111 31.454 1.00 95.94 332 SER A CA 1
ATOM 2561 C C . SER A 1 332 ? 7.280 -1.178 30.662 1.00 95.94 332 SER A C 1
ATOM 2563 O O . SER A 1 332 ? 8.277 -1.318 29.962 1.00 95.94 332 SER A O 1
ATOM 2565 N N . ASP A 1 333 ? 6.331 -2.100 30.784 1.00 96.12 333 ASP A N 1
ATOM 2566 C CA . ASP A 1 333 ? 6.481 -3.471 30.298 1.00 96.12 333 ASP A CA 1
ATOM 2567 C C . ASP A 1 333 ? 6.044 -3.612 28.831 1.00 96.12 333 ASP A C 1
ATOM 2569 O O . ASP A 1 333 ? 6.339 -4.611 28.187 1.00 96.12 333 ASP A O 1
ATOM 2573 N N . GLY A 1 334 ? 5.372 -2.595 28.276 1.00 96.69 334 GLY A N 1
ATOM 2574 C CA . GLY A 1 334 ? 4.930 -2.596 26.884 1.00 96.69 334 GLY A CA 1
ATOM 2575 C C . GLY A 1 334 ? 3.805 -3.601 26.623 1.00 96.69 334 GLY A C 1
ATOM 2576 O O . GLY A 1 334 ? 2.784 -3.588 27.317 1.00 96.69 334 GLY A O 1
ATOM 2577 N N . ILE A 1 335 ? 3.948 -4.423 25.585 1.00 98.31 3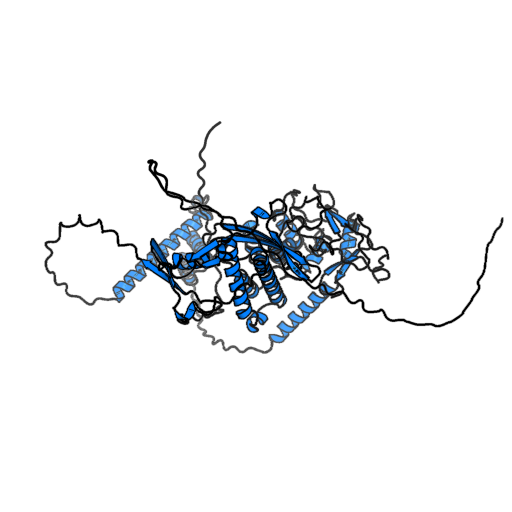35 ILE A N 1
ATOM 2578 C CA . ILE A 1 335 ? 3.036 -5.531 25.267 1.00 98.31 335 ILE A CA 1
ATOM 2579 C C . ILE A 1 335 ? 3.865 -6.811 25.170 1.00 98.31 335 ILE A C 1
ATOM 2581 O O . ILE A 1 335 ? 4.789 -6.880 24.367 1.00 98.31 335 ILE A O 1
ATOM 2585 N N . GLU A 1 336 ? 3.529 -7.816 25.974 1.00 98.25 336 GLU A N 1
ATOM 2586 C CA . GLU A 1 336 ? 4.217 -9.111 25.970 1.00 98.25 336 GLU A CA 1
ATOM 2587 C C . GLU A 1 336 ? 3.915 -9.911 24.690 1.00 98.25 336 GLU A C 1
ATOM 2589 O O . GLU A 1 336 ? 2.829 -9.805 24.110 1.00 98.25 336 GLU A O 1
ATOM 2594 N N . LYS A 1 337 ? 4.854 -10.767 24.275 1.00 96.81 337 LYS A N 1
ATOM 2595 C CA . LYS A 1 337 ? 4.645 -11.767 23.220 1.00 96.81 337 LYS A CA 1
ATOM 2596 C C . LYS A 1 337 ? 3.363 -12.576 23.470 1.00 96.81 337 LYS A C 1
ATOM 2598 O O . LYS A 1 337 ? 3.025 -12.907 24.603 1.00 96.81 337 LYS A O 1
ATOM 2603 N N . ASP A 1 338 ? 2.650 -12.905 22.394 1.00 96.19 338 ASP A N 1
ATOM 2604 C CA . ASP A 1 338 ? 1.376 -13.643 22.364 1.00 96.19 338 ASP A CA 1
ATOM 2605 C C . ASP A 1 338 ? 0.166 -12.921 22.990 1.00 96.19 338 ASP A C 1
ATOM 2607 O O . ASP A 1 338 ? -0.978 -13.394 22.854 1.00 96.19 338 ASP A O 1
ATOM 2611 N N . ALA A 1 339 ? 0.373 -11.757 23.620 1.00 98.19 339 ALA A N 1
ATOM 2612 C CA . ALA A 1 339 ? -0.710 -10.940 24.143 1.00 98.19 339 ALA A CA 1
ATOM 2613 C C . ALA A 1 339 ? -1.675 -10.543 23.020 1.00 98.19 339 ALA A C 1
ATOM 2615 O O . ALA A 1 339 ? -1.285 -10.244 21.887 1.00 98.19 339 ALA A O 1
ATOM 2616 N N . VAL A 1 340 ? -2.970 -10.537 23.341 1.00 98.44 340 VAL A N 1
ATOM 2617 C CA . VAL A 1 340 ? -3.985 -9.994 22.437 1.00 98.44 340 VAL A CA 1
ATOM 2618 C C . VAL A 1 340 ? -3.781 -8.486 22.381 1.00 98.44 340 VAL A C 1
ATOM 2620 O O . VAL A 1 340 ? -3.795 -7.823 23.413 1.00 98.44 340 VAL A O 1
ATOM 2623 N N . ILE A 1 341 ? -3.605 -7.951 21.178 1.00 98.62 341 ILE A N 1
ATOM 2624 C CA . ILE A 1 341 ? -3.561 -6.508 20.930 1.00 98.62 341 ILE A CA 1
ATOM 2625 C C . ILE A 1 341 ? -4.982 -6.004 20.672 1.00 98.62 341 ILE A C 1
ATOM 2627 O O . ILE A 1 341 ? -5.390 -4.979 21.213 1.00 98.62 341 ILE A O 1
ATOM 2631 N N . GLY A 1 342 ? -5.754 -6.759 19.886 1.00 98.44 342 GLY A N 1
ATOM 2632 C CA . GLY A 1 342 ? -7.141 -6.442 19.573 1.00 98.44 342 GLY A CA 1
ATOM 2633 C C . GLY A 1 342 ? -7.991 -7.689 19.332 1.00 98.44 342 GLY A C 1
ATOM 2634 O O . GLY A 1 342 ? -7.527 -8.663 18.742 1.00 98.44 342 GLY A O 1
ATOM 2635 N N . GLU A 1 343 ? -9.244 -7.646 19.770 1.00 98.50 343 GLU A N 1
ATOM 2636 C CA . GLU A 1 343 ? -10.305 -8.582 19.400 1.00 98.50 343 GLU A CA 1
ATOM 2637 C C . GLU A 1 343 ? -11.516 -7.762 18.946 1.00 98.50 343 GLU A C 1
ATOM 2639 O O . GLU A 1 343 ? -12.173 -7.107 19.756 1.00 98.50 343 GLU A O 1
ATOM 2644 N N . ILE A 1 344 ? -11.771 -7.761 17.638 1.00 98.62 344 ILE A N 1
ATOM 2645 C CA . ILE A 1 344 ? -12.799 -6.947 16.990 1.00 98.62 344 ILE A CA 1
ATOM 2646 C C . ILE A 1 344 ? -14.038 -7.821 16.755 1.00 98.62 344 ILE A C 1
ATOM 2648 O O . ILE A 1 344 ? -13.973 -8.771 15.964 1.00 98.62 344 ILE A O 1
ATOM 2652 N N . PRO A 1 345 ? -15.166 -7.552 17.440 1.00 98.44 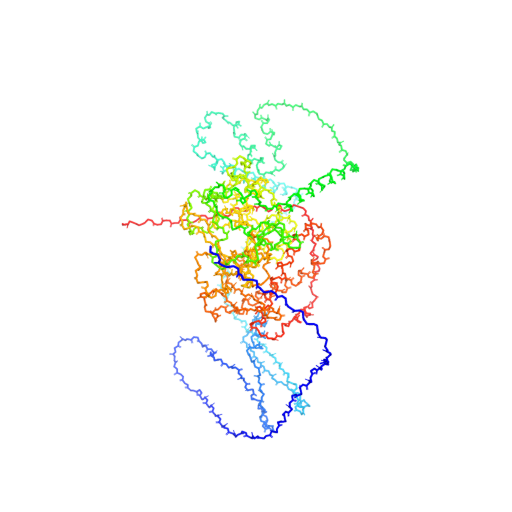345 PRO A N 1
ATOM 2653 C CA . PRO A 1 345 ? -16.384 -8.338 17.298 1.00 98.44 345 PRO A CA 1
ATOM 2654 C C . PRO A 1 345 ? -16.911 -8.311 15.868 1.00 98.44 345 PRO A C 1
ATOM 2656 O O . PRO A 1 345 ? -16.858 -7.290 15.188 1.00 98.44 345 PRO A O 1
ATOM 2659 N N . TRP A 1 346 ? -17.511 -9.415 15.428 1.00 98.25 346 TRP A N 1
ATOM 2660 C CA . TRP A 1 346 ? -18.079 -9.502 14.082 1.00 98.25 346 TRP A CA 1
ATOM 2661 C C . TRP A 1 346 ? -19.108 -8.396 13.786 1.00 98.25 346 TRP A C 1
ATOM 2663 O O . TRP A 1 346 ? -19.167 -7.886 12.671 1.00 98.25 346 TRP A O 1
ATOM 2673 N N . ASP A 1 347 ? -19.902 -7.997 14.781 1.00 98.25 347 ASP A N 1
ATOM 2674 C CA . ASP A 1 347 ? -21.002 -7.045 14.591 1.00 98.25 347 ASP A CA 1
ATOM 2675 C C . ASP A 1 347 ? -20.546 -5.606 14.291 1.00 98.25 347 ASP A C 1
ATOM 2677 O O . ASP A 1 347 ? -21.340 -4.829 13.742 1.00 98.25 347 ASP A O 1
ATOM 2681 N N . VAL A 1 348 ? -19.278 -5.283 14.593 1.00 98.38 348 VAL A N 1
ATOM 2682 C CA . VAL A 1 348 ? -18.628 -4.000 14.269 1.00 98.38 348 VAL A CA 1
ATOM 2683 C C . VAL A 1 348 ? -17.752 -4.059 13.011 1.00 98.38 348 VAL A C 1
ATOM 2685 O O . VAL A 1 348 ? -17.279 -3.022 12.561 1.00 98.38 348 VAL A O 1
ATOM 2688 N N . ILE A 1 349 ? -17.587 -5.237 12.400 1.00 98.38 349 ILE A N 1
ATOM 2689 C CA . ILE A 1 349 ? -16.921 -5.404 11.100 1.00 98.38 349 ILE A CA 1
ATOM 2690 C C . ILE A 1 349 ? -17.944 -5.155 9.984 1.00 98.38 349 ILE A C 1
ATOM 2692 O O . ILE A 1 349 ? -19.079 -5.652 10.030 1.00 98.38 349 ILE A O 1
ATOM 2696 N N . ILE A 1 350 ? -17.553 -4.398 8.958 1.00 98.19 350 ILE A N 1
ATOM 2697 C CA . ILE A 1 350 ? -18.341 -4.283 7.725 1.00 98.19 350 ILE A CA 1
ATOM 2698 C C . ILE A 1 350 ? -17.906 -5.439 6.826 1.00 98.19 350 ILE A C 1
ATOM 2700 O O . ILE A 1 350 ? -16.733 -5.562 6.484 1.00 98.19 350 ILE A O 1
ATOM 2704 N N . SER A 1 351 ? -18.844 -6.330 6.515 1.00 96.81 351 SER A N 1
ATOM 2705 C CA . SER A 1 351 ? -18.578 -7.599 5.834 1.00 96.81 351 SER A CA 1
ATOM 2706 C C . SER A 1 351 ? -19.613 -7.862 4.740 1.00 96.81 351 SER A C 1
ATOM 2708 O O . SER A 1 351 ? -20.756 -7.401 4.864 1.00 96.81 351 SER A O 1
ATOM 2710 N N . PRO A 1 352 ? -19.261 -8.631 3.693 1.00 95.75 352 PRO A N 1
ATOM 2711 C CA . PRO A 1 352 ? -20.229 -9.058 2.696 1.00 95.75 352 PRO A CA 1
ATOM 2712 C C . PRO A 1 352 ? -21.320 -9.940 3.330 1.00 95.75 352 PRO A C 1
ATOM 2714 O O . PRO A 1 352 ? -21.055 -10.685 4.285 1.00 95.75 352 PRO A O 1
ATOM 2717 N N . PRO A 1 353 ? -22.553 -9.928 2.788 1.00 93.81 353 PRO A N 1
ATOM 2718 C CA . PRO A 1 353 ? -23.641 -10.779 3.270 1.00 93.81 353 PRO A CA 1
ATOM 2719 C C . PRO A 1 353 ? -23.265 -12.269 3.302 1.00 93.81 353 PRO A C 1
ATOM 2721 O O . PRO A 1 353 ? -23.551 -12.955 4.294 1.00 93.81 353 PRO A O 1
ATOM 2724 N N . ASN A 1 354 ? -22.568 -12.717 2.252 1.00 93.12 354 ASN A N 1
ATOM 2725 C CA . ASN A 1 354 ? -22.132 -14.090 2.004 1.00 93.12 354 ASN A CA 1
ATOM 2726 C C . ASN A 1 354 ? -20.626 -14.244 2.249 1.00 93.12 354 ASN A C 1
ATOM 2728 O O . ASN A 1 354 ? -19.865 -14.600 1.358 1.00 93.12 354 ASN A O 1
ATOM 2732 N N . TYR A 1 355 ? -20.179 -13.931 3.464 1.00 94.19 355 TYR A N 1
ATOM 2733 C CA . TYR A 1 355 ? -18.767 -14.049 3.811 1.00 94.19 355 TYR A CA 1
ATOM 2734 C C . TYR A 1 355 ? -18.239 -15.486 3.673 1.00 94.19 355 TYR A C 1
ATOM 2736 O O . TYR A 1 355 ? -18.702 -16.404 4.362 1.00 94.19 355 TYR A O 1
ATOM 2744 N N . HIS A 1 356 ? -17.196 -15.638 2.859 1.00 92.38 356 HIS A N 1
ATOM 2745 C CA . HIS A 1 356 ? -16.418 -16.859 2.719 1.00 92.38 356 HIS A CA 1
ATOM 2746 C C . HIS A 1 356 ? -14.963 -16.593 3.100 1.00 92.38 356 HIS A C 1
ATOM 2748 O O . HIS A 1 356 ? -14.329 -15.672 2.605 1.00 92.38 356 HIS A O 1
ATOM 2754 N N . TYR A 1 357 ? -14.408 -17.440 3.967 1.00 89.62 357 TYR A N 1
ATOM 2755 C CA . TYR A 1 357 ? -13.038 -17.276 4.460 1.00 89.62 357 TYR A CA 1
ATOM 2756 C C . TYR A 1 357 ? -11.974 -17.297 3.346 1.00 89.62 357 TYR A C 1
ATOM 2758 O O . TYR A 1 357 ? -10.949 -16.633 3.477 1.00 89.62 357 TYR A O 1
ATOM 2766 N N . ASN A 1 358 ? -12.239 -18.022 2.256 1.00 87.69 358 ASN A N 1
ATOM 2767 C CA . ASN A 1 358 ? -11.335 -18.171 1.112 1.00 87.69 358 ASN A CA 1
ATOM 2768 C C . ASN A 1 358 ? -11.712 -17.272 -0.080 1.00 87.69 358 ASN A C 1
ATOM 2770 O O . ASN A 1 358 ? -11.255 -17.530 -1.191 1.00 87.69 358 ASN A O 1
ATOM 2774 N N . ASP A 1 359 ? -12.596 -16.289 0.113 1.00 87.75 359 ASP A N 1
ATOM 2775 C CA . ASP A 1 359 ? -12.882 -15.288 -0.915 1.00 87.75 359 ASP A CA 1
ATOM 2776 C C . ASP A 1 359 ? -11.881 -14.138 -0.778 1.00 87.75 359 ASP A C 1
ATOM 2778 O O . ASP A 1 359 ? -11.919 -13.382 0.193 1.00 87.75 359 ASP A O 1
ATOM 2782 N N . TYR A 1 360 ? -10.942 -14.080 -1.721 1.00 81.31 360 TYR A N 1
ATOM 2783 C CA . TYR A 1 360 ? -9.825 -13.129 -1.740 1.00 81.31 360 TYR A CA 1
ATOM 2784 C C . TYR A 1 360 ? -9.964 -12.092 -2.864 1.00 81.31 360 TYR A C 1
ATOM 2786 O O . TYR A 1 360 ? -9.150 -11.180 -2.972 1.00 81.31 360 TYR A O 1
ATOM 2794 N N . GLY A 1 361 ? -10.954 -12.250 -3.747 1.00 84.25 361 GLY A N 1
ATOM 2795 C CA . GLY A 1 361 ? -11.195 -11.299 -4.826 1.00 84.25 361 GLY A CA 1
ATOM 2796 C C . GLY A 1 361 ? -11.983 -10.104 -4.313 1.00 84.25 361 GLY A C 1
ATOM 2797 O O . GLY A 1 361 ? -12.803 -10.255 -3.414 1.00 84.25 361 GLY A O 1
ATOM 2798 N N . THR A 1 362 ? -11.780 -8.923 -4.901 1.00 83.50 362 THR A N 1
ATOM 2799 C CA . THR A 1 362 ? -12.634 -7.765 -4.610 1.00 83.50 362 THR A CA 1
ATOM 2800 C C . THR A 1 362 ? -14.091 -8.112 -4.931 1.00 83.50 362 THR A C 1
ATOM 2802 O O . THR A 1 362 ? -14.443 -8.326 -6.094 1.00 83.50 362 THR A O 1
ATOM 2805 N N . ASN A 1 363 ? -14.924 -8.159 -3.896 1.00 92.56 363 ASN A N 1
ATOM 2806 C CA . ASN A 1 363 ? -16.309 -8.600 -3.963 1.00 92.56 363 ASN A CA 1
ATOM 2807 C C . ASN A 1 363 ? -17.258 -7.392 -4.084 1.00 92.56 363 ASN A C 1
ATOM 2809 O O . ASN A 1 363 ? -17.301 -6.530 -3.202 1.00 92.56 363 ASN A O 1
ATOM 2813 N N . CYS A 1 364 ? -18.053 -7.334 -5.159 1.00 96.31 364 CYS A N 1
ATOM 2814 C CA . CYS A 1 364 ? -18.987 -6.229 -5.392 1.00 96.31 364 CYS A CA 1
ATOM 2815 C C . CYS A 1 364 ? -20.059 -6.090 -4.297 1.00 96.31 364 CYS A C 1
ATOM 2817 O O . CYS A 1 364 ? -20.483 -4.971 -4.013 1.00 96.31 364 CYS A O 1
ATOM 2819 N N . ASP A 1 365 ? -20.473 -7.175 -3.630 1.00 96.25 365 ASP A N 1
ATOM 2820 C CA . ASP A 1 365 ? -21.404 -7.089 -2.497 1.00 96.25 365 ASP A CA 1
ATOM 2821 C C . ASP A 1 365 ? -20.750 -6.413 -1.286 1.00 96.25 365 ASP A C 1
ATOM 2823 O O . ASP A 1 365 ? -21.408 -5.658 -0.564 1.00 96.25 365 ASP A O 1
ATOM 2827 N N . ALA A 1 366 ? -19.458 -6.670 -1.057 1.00 96.44 366 ALA A N 1
ATOM 2828 C CA . ALA A 1 366 ? -18.700 -6.023 0.010 1.00 96.44 366 ALA A CA 1
ATOM 2829 C C . ALA A 1 366 ? -18.532 -4.524 -0.274 1.00 96.44 366 ALA A C 1
ATOM 2831 O O . ALA A 1 366 ? -18.854 -3.705 0.589 1.00 96.44 366 ALA A O 1
ATOM 2832 N N . LEU A 1 367 ? -18.129 -4.171 -1.501 1.00 97.19 367 LEU A N 1
ATOM 2833 C CA . LEU A 1 367 ? -18.003 -2.783 -1.954 1.00 97.19 367 LEU A CA 1
ATOM 2834 C C . LEU A 1 367 ? -19.329 -2.021 -1.855 1.00 97.19 367 LEU A C 1
ATOM 2836 O O . LEU A 1 367 ? -19.380 -0.966 -1.230 1.00 97.19 367 LEU A O 1
ATOM 2840 N N . ASN A 1 368 ? -20.422 -2.567 -2.395 1.00 97.69 368 ASN A N 1
ATOM 2841 C CA . ASN A 1 368 ? -21.747 -1.943 -2.310 1.00 97.69 368 ASN A CA 1
ATOM 2842 C C . ASN A 1 368 ? -22.232 -1.820 -0.858 1.00 97.69 368 ASN A C 1
ATOM 2844 O O . ASN A 1 368 ? -22.790 -0.795 -0.457 1.00 97.69 368 ASN A O 1
ATOM 2848 N N . GLY A 1 369 ? -22.004 -2.855 -0.042 1.00 97.62 369 GLY A N 1
ATOM 2849 C CA . GLY A 1 369 ? -22.337 -2.847 1.379 1.00 97.62 369 GLY A CA 1
ATOM 2850 C C . GLY A 1 369 ? -21.595 -1.755 2.151 1.00 97.62 369 GLY A C 1
ATOM 2851 O O . GLY A 1 369 ? -22.203 -1.080 2.989 1.00 97.62 369 GLY A O 1
ATOM 2852 N N . PHE A 1 370 ? -20.313 -1.558 1.838 1.00 98.19 370 PHE A N 1
ATOM 2853 C CA . PHE A 1 370 ? -19.467 -0.514 2.405 1.00 98.19 370 PHE A CA 1
ATOM 2854 C C . PHE A 1 370 ? -19.844 0.884 1.910 1.00 98.19 370 PHE A C 1
ATOM 2856 O O . PHE A 1 370 ? -20.055 1.778 2.731 1.00 98.19 370 PHE A O 1
ATOM 2863 N N . TYR A 1 371 ? -20.038 1.060 0.601 1.00 98.44 371 TYR A N 1
ATOM 2864 C CA . TYR A 1 371 ? -20.500 2.315 0.007 1.00 98.44 371 TYR A CA 1
ATOM 2865 C C . TYR A 1 371 ? -21.815 2.788 0.640 1.00 98.44 371 TYR A C 1
ATOM 2867 O O . TYR A 1 371 ? -21.955 3.947 1.033 1.00 98.44 371 TYR A O 1
ATOM 2875 N N . ARG A 1 372 ? -22.752 1.865 0.880 1.00 98.44 372 ARG A N 1
ATOM 2876 C CA . ARG A 1 372 ? -23.979 2.170 1.621 1.00 98.44 372 ARG A CA 1
ATOM 2877 C C . ARG A 1 372 ? -23.706 2.701 3.033 1.00 98.44 372 ARG A C 1
ATOM 2879 O O . ARG A 1 372 ? -24.433 3.576 3.495 1.00 98.44 372 ARG A O 1
ATOM 2886 N N . GLN A 1 373 ? -22.686 2.206 3.739 1.00 98.50 373 GLN A N 1
ATOM 2887 C CA . GLN A 1 373 ? -22.325 2.763 5.050 1.00 98.50 373 GLN A CA 1
ATOM 2888 C C . GLN A 1 373 ? -21.776 4.193 4.927 1.00 98.50 373 GLN A C 1
ATOM 2890 O O . GLN A 1 373 ? -22.076 5.024 5.781 1.00 98.50 373 GLN A O 1
ATOM 2895 N N . PHE A 1 374 ? -21.041 4.503 3.854 1.00 98.12 374 PHE A N 1
ATOM 2896 C CA . PHE A 1 374 ? -20.574 5.862 3.544 1.00 98.12 374 PHE A CA 1
ATOM 2897 C C . PHE A 1 374 ? -21.726 6.841 3.286 1.00 98.12 374 PHE A C 1
ATOM 2899 O O . PHE A 1 374 ? -21.676 7.979 3.769 1.00 98.12 374 PHE A O 1
ATOM 2906 N N . GLN A 1 375 ? -22.763 6.385 2.572 1.00 98.31 375 GLN A N 1
ATOM 2907 C CA . GLN A 1 375 ? -23.999 7.140 2.337 1.00 98.31 375 GLN A CA 1
ATOM 2908 C C . GLN A 1 375 ? -24.747 7.438 3.640 1.00 98.31 375 GLN A C 1
ATOM 2910 O O . GLN A 1 375 ? -25.251 8.544 3.810 1.00 98.31 375 GLN A O 1
ATOM 2915 N N . LEU A 1 376 ? -24.788 6.477 4.568 1.00 98.44 376 LEU A N 1
ATOM 2916 C CA . LEU A 1 376 ? -25.425 6.668 5.873 1.00 98.44 376 LEU A CA 1
ATOM 2917 C C . LEU A 1 376 ? -24.647 7.639 6.775 1.00 98.44 376 LEU A C 1
ATOM 2919 O O . LEU A 1 376 ? -25.266 8.363 7.548 1.00 98.44 376 LEU A O 1
ATOM 2923 N N . GLY A 1 377 ? -23.310 7.668 6.697 1.00 97.44 377 GLY A N 1
ATOM 2924 C CA . GLY A 1 377 ? -22.482 8.559 7.520 1.00 97.44 377 GLY A CA 1
ATOM 2925 C C . GLY A 1 377 ? -22.777 8.390 9.014 1.00 97.44 377 GLY A C 1
ATOM 2926 O O . GLY A 1 377 ? -22.650 7.287 9.544 1.00 97.44 377 GLY A O 1
ATOM 2927 N N . ASP A 1 378 ? -23.240 9.458 9.666 1.00 97.75 378 ASP A N 1
ATOM 2928 C CA . ASP A 1 378 ? -23.618 9.465 11.088 1.00 97.75 378 ASP A CA 1
ATOM 2929 C C . ASP A 1 378 ? -24.795 8.535 11.428 1.00 97.75 378 ASP A C 1
ATOM 2931 O O . ASP A 1 378 ? -24.930 8.093 12.569 1.00 97.75 378 ASP A O 1
ATOM 2935 N N . GLU A 1 379 ? -25.647 8.203 10.453 1.00 98.25 379 GLU A N 1
ATOM 2936 C CA . GLU A 1 379 ? -26.749 7.248 10.635 1.00 98.25 379 GLU A CA 1
ATOM 2937 C C . GLU A 1 379 ? -26.274 5.787 10.572 1.00 98.25 379 GLU A C 1
ATOM 2939 O O . GLU A 1 379 ? -27.027 4.857 10.880 1.00 98.25 379 GLU A O 1
ATOM 2944 N N . SER A 1 380 ? -25.024 5.557 10.165 1.00 98.31 380 SER A N 1
ATOM 2945 C CA . SER A 1 380 ? -24.438 4.225 10.135 1.00 98.31 380 SER A CA 1
ATOM 2946 C C . SER A 1 380 ? -24.283 3.683 11.552 1.00 98.31 380 SER A C 1
ATOM 2948 O O . SER A 1 380 ? -23.762 4.350 12.445 1.00 98.31 380 SER A O 1
ATOM 2950 N N . LYS A 1 381 ? -24.599 2.401 11.766 1.00 98.25 381 LYS A N 1
ATOM 2951 C CA . LYS A 1 381 ? -24.229 1.730 13.028 1.00 98.25 381 LYS A CA 1
ATOM 2952 C C . LYS A 1 381 ? -22.705 1.650 13.230 1.00 98.25 381 LYS A C 1
ATOM 2954 O O . LYS A 1 381 ? -22.250 1.347 14.329 1.00 98.25 381 LYS A O 1
ATOM 2959 N N . TYR A 1 382 ? -21.941 1.902 12.165 1.00 98.44 382 TYR A N 1
ATOM 2960 C CA . TYR A 1 382 ? -20.485 1.979 12.139 1.00 98.44 382 TYR A CA 1
ATOM 2961 C C . TYR A 1 382 ? -19.979 3.435 12.138 1.00 98.44 382 TYR A C 1
ATOM 2963 O O . TYR A 1 382 ? -18.827 3.660 11.779 1.00 98.44 382 TYR A O 1
ATOM 2971 N N . ALA A 1 383 ? -20.815 4.423 12.495 1.00 97.94 383 ALA A N 1
ATOM 2972 C CA . ALA A 1 383 ? -20.521 5.852 12.342 1.00 97.94 383 ALA A CA 1
ATOM 2973 C C . ALA A 1 383 ? -19.132 6.290 12.847 1.00 97.94 383 ALA A C 1
ATOM 2975 O O . ALA A 1 383 ? -18.444 6.943 12.068 1.00 97.94 383 ALA A O 1
ATOM 2976 N N . PRO A 1 384 ? -18.635 5.897 14.044 1.00 97.38 384 PRO A N 1
ATOM 2977 C CA . PRO A 1 384 ? -17.287 6.291 14.475 1.00 97.38 384 PRO A CA 1
ATOM 2978 C C . PRO A 1 384 ? -16.193 5.871 13.483 1.00 97.38 384 PRO A C 1
ATOM 2980 O O . PRO A 1 384 ? -15.304 6.651 13.152 1.00 97.38 384 PRO A O 1
ATOM 2983 N N . TYR A 1 385 ? -16.301 4.657 12.939 1.00 98.19 385 TYR A N 1
ATOM 2984 C CA . TYR A 1 385 ? -15.359 4.149 11.948 1.00 98.19 385 TYR A CA 1
ATOM 2985 C C . TYR A 1 385 ? -15.556 4.794 10.571 1.00 98.19 385 TYR A C 1
ATOM 2987 O O . TYR A 1 385 ? -14.588 5.214 9.948 1.00 98.19 385 TYR A O 1
ATOM 2995 N N . ILE A 1 386 ? -16.800 4.943 10.110 1.00 98.31 386 ILE A N 1
ATOM 2996 C CA . ILE A 1 386 ? -17.099 5.597 8.826 1.00 98.31 386 ILE A CA 1
ATOM 2997 C C . ILE A 1 386 ? -16.628 7.051 8.821 1.00 98.31 386 ILE A C 1
ATOM 2999 O O . ILE A 1 386 ? -16.027 7.491 7.847 1.00 98.31 386 ILE A O 1
ATOM 3003 N N . ASN A 1 387 ? -16.840 7.781 9.911 1.00 95.75 387 ASN A N 1
ATOM 3004 C CA . ASN A 1 387 ? -16.408 9.167 10.035 1.00 95.75 387 ASN A CA 1
ATOM 3005 C C . ASN A 1 387 ? -14.882 9.275 10.046 1.00 95.75 387 ASN A C 1
ATOM 3007 O O . ASN A 1 387 ? -14.338 10.161 9.396 1.00 95.75 387 ASN A O 1
ATOM 3011 N N . TYR A 1 388 ? -14.181 8.340 10.697 1.00 95.50 388 TYR A N 1
ATOM 3012 C CA . TYR A 1 388 ? -12.725 8.241 10.578 1.00 95.50 388 TYR A CA 1
ATOM 3013 C C . TYR A 1 388 ? -12.273 8.050 9.118 1.00 95.50 388 TYR A C 1
ATOM 3015 O O . TYR A 1 388 ? -11.348 8.732 8.672 1.00 95.50 388 TYR A O 1
ATOM 3023 N N . LEU A 1 389 ? -12.927 7.153 8.372 1.00 96.50 389 LEU A N 1
ATOM 3024 C CA . LEU A 1 389 ? -12.566 6.846 6.985 1.00 96.50 389 LEU A CA 1
ATOM 3025 C C . LEU A 1 389 ? -12.865 7.998 6.019 1.00 96.50 389 LEU A C 1
ATOM 3027 O O . LEU A 1 389 ? -12.038 8.288 5.162 1.00 96.50 389 LEU A O 1
ATOM 3031 N N . LYS A 1 390 ? -14.001 8.688 6.180 1.00 95.31 390 LYS A N 1
ATOM 3032 C CA . LYS A 1 390 ? -14.364 9.876 5.378 1.00 95.31 390 LYS A CA 1
ATOM 3033 C C . LYS A 1 390 ? -13.412 11.055 5.596 1.00 95.31 390 LYS A C 1
ATOM 3035 O O . LYS A 1 390 ? -13.335 11.936 4.755 1.00 95.31 390 LYS A O 1
ATOM 3040 N N . ASN A 1 391 ? -12.692 11.040 6.712 1.00 92.25 391 ASN A N 1
ATOM 3041 C CA . ASN A 1 391 ? -11.682 12.021 7.087 1.00 92.25 391 ASN A CA 1
ATOM 3042 C C . ASN A 1 391 ? -10.256 11.578 6.698 1.00 92.25 391 ASN A C 1
ATOM 3044 O O . ASN A 1 391 ? -9.273 12.171 7.136 1.00 92.25 391 ASN A O 1
ATOM 3048 N N . GLN A 1 392 ? -10.088 10.493 5.939 1.00 92.38 392 GLN A N 1
ATOM 3049 C CA . GLN A 1 392 ? -8.778 10.154 5.389 1.00 92.38 392 GLN A CA 1
ATOM 3050 C C . GLN A 1 392 ? -8.519 10.978 4.128 1.00 92.38 392 GLN A C 1
ATOM 3052 O O . GLN A 1 392 ? -9.451 11.211 3.367 1.00 92.38 392 GLN A O 1
ATOM 3057 N N . PRO A 1 393 ? -7.275 11.426 3.892 1.00 90.62 393 PRO A N 1
ATOM 3058 C CA . PRO A 1 393 ? -6.970 12.173 2.685 1.00 90.62 393 PRO A CA 1
ATOM 3059 C C . PRO A 1 393 ? -7.057 11.260 1.460 1.00 90.62 393 PRO A C 1
ATOM 3061 O O . PRO A 1 393 ? -6.593 10.113 1.496 1.00 90.62 393 PRO A O 1
ATOM 3064 N N . ASP A 1 394 ? -7.617 11.815 0.393 1.00 92.19 394 ASP A N 1
ATOM 3065 C CA . ASP A 1 394 ? -7.700 11.198 -0.927 1.00 92.19 394 ASP A CA 1
ATOM 3066 C C . ASP A 1 394 ? -6.351 11.286 -1.670 1.00 92.19 394 ASP A C 1
ATOM 3068 O O . ASP A 1 394 ? -5.378 11.887 -1.197 1.00 92.19 394 ASP A O 1
ATOM 3072 N N . GLY A 1 395 ? -6.282 10.677 -2.853 1.00 92.94 395 GLY A N 1
ATOM 3073 C CA . GLY A 1 395 ? -5.148 10.791 -3.770 1.00 92.94 395 GLY A CA 1
ATOM 3074 C C . GLY A 1 395 ? -3.995 9.835 -3.479 1.00 92.94 395 GLY A C 1
ATOM 3075 O O . GLY A 1 395 ? -3.018 9.803 -4.217 1.00 92.94 395 GLY A O 1
ATOM 3076 N N . ARG A 1 396 ? -4.071 9.015 -2.428 1.00 92.38 396 ARG A N 1
ATOM 3077 C CA . ARG A 1 396 ? -2.954 8.132 -2.048 1.00 92.38 396 ARG A CA 1
ATOM 3078 C C . ARG A 1 396 ? -2.678 7.062 -3.101 1.00 92.38 396 ARG A C 1
ATOM 3080 O O . ARG A 1 396 ? -1.519 6.780 -3.388 1.00 92.38 396 ARG A O 1
ATOM 3087 N N . ILE A 1 397 ? -3.723 6.489 -3.689 1.00 96.12 397 ILE A N 1
ATOM 3088 C CA . ILE A 1 397 ? -3.618 5.361 -4.618 1.00 96.12 397 ILE A CA 1
ATOM 3089 C C . ILE A 1 397 ? -3.425 5.882 -6.054 1.00 96.12 397 ILE A C 1
ATOM 3091 O O . ILE A 1 397 ? -4.114 6.824 -6.438 1.00 96.12 397 ILE A O 1
ATOM 3095 N N . PRO A 1 398 ? -2.582 5.266 -6.909 1.00 97.75 398 PRO A N 1
ATOM 3096 C CA . PRO A 1 398 ? -2.371 5.721 -8.290 1.00 97.75 398 PRO A CA 1
ATOM 3097 C C . PRO A 1 398 ? -3.644 5.891 -9.137 1.00 97.75 398 PRO A C 1
ATOM 3099 O O . PRO A 1 398 ? -3.702 6.738 -10.030 1.00 97.75 398 PRO A O 1
ATOM 3102 N N . SER A 1 399 ? -4.698 5.125 -8.851 1.00 97.12 399 SER A N 1
ATOM 3103 C CA . SER A 1 399 ? -6.010 5.262 -9.494 1.00 97.12 399 SER A CA 1
ATOM 3104 C C . SER A 1 399 ? -6.770 6.538 -9.108 1.00 97.12 399 SER A C 1
ATOM 3106 O O . SER A 1 399 ? -7.694 6.921 -9.823 1.00 97.12 399 SER A O 1
ATOM 3108 N N . GLU A 1 400 ? -6.390 7.206 -8.021 1.00 96.94 400 GLU A N 1
ATOM 3109 C CA . GLU A 1 400 ? -6.935 8.498 -7.578 1.00 96.94 400 GLU A CA 1
ATOM 3110 C C . GLU A 1 400 ? -6.182 9.699 -8.139 1.00 96.94 400 GLU A C 1
ATOM 3112 O O . GLU A 1 400 ? -6.686 10.817 -8.069 1.00 96.94 400 GLU A O 1
ATOM 3117 N N . TRP A 1 401 ? -4.980 9.484 -8.675 1.00 97.69 401 TRP A N 1
ATOM 3118 C CA . TRP A 1 401 ? -4.095 10.575 -9.060 1.00 97.69 401 TRP A CA 1
ATOM 3119 C C . TRP A 1 401 ? -4.691 11.477 -10.132 1.00 97.69 401 TRP A C 1
ATOM 3121 O O . TRP A 1 401 ? -5.520 11.070 -10.956 1.00 97.69 401 TRP A O 1
ATOM 3131 N N . SER A 1 402 ? -4.180 12.703 -10.164 1.00 97.12 402 SER A N 1
ATOM 3132 C CA . SER A 1 402 ? -4.443 13.656 -11.229 1.00 97.12 402 SER A CA 1
ATOM 3133 C C . SER A 1 402 ? -4.178 13.045 -12.613 1.00 97.12 402 SER A C 1
ATOM 3135 O O . SER A 1 402 ? -3.356 12.140 -12.791 1.00 97.12 402 SER A O 1
ATOM 3137 N N . VAL A 1 403 ? -4.838 13.580 -13.646 1.00 97.06 403 VAL A N 1
ATOM 3138 C CA . VAL A 1 403 ? -4.617 13.151 -15.041 1.00 97.06 403 VAL A CA 1
ATOM 3139 C C . VAL A 1 403 ? -3.133 13.237 -15.418 1.00 97.06 403 VAL A C 1
ATOM 3141 O O . VAL A 1 403 ? -2.613 12.360 -16.113 1.00 97.06 403 VAL A O 1
ATOM 3144 N N . VAL A 1 404 ? -2.429 14.263 -14.929 1.00 97.94 404 VAL A N 1
ATOM 3145 C CA . VAL A 1 404 ? -1.000 14.451 -15.194 1.00 97.94 404 VAL A CA 1
ATOM 3146 C C . VAL A 1 404 ? -0.150 13.418 -14.449 1.00 97.94 404 VAL A C 1
ATOM 3148 O O . VAL A 1 404 ? 0.741 12.829 -15.063 1.00 97.94 404 VAL A O 1
ATOM 3151 N N . GLY A 1 405 ? -0.456 13.128 -13.180 1.00 97.81 405 GLY A N 1
ATOM 3152 C CA . GLY A 1 405 ? 0.203 12.073 -12.404 1.00 97.81 405 GLY A CA 1
ATOM 3153 C C . GLY A 1 405 ? 0.028 10.692 -13.038 1.00 97.81 405 GLY A C 1
ATOM 3154 O O . GLY A 1 405 ? 1.008 9.978 -13.261 1.00 97.81 405 GLY A O 1
ATOM 3155 N N . LYS A 1 406 ? -1.197 10.347 -13.462 1.00 97.62 406 LYS A N 1
ATOM 3156 C CA . LYS A 1 406 ? -1.476 9.110 -14.216 1.00 97.62 406 LYS A CA 1
ATOM 3157 C C . LYS A 1 406 ? -0.701 9.054 -15.537 1.00 97.62 406 LYS A C 1
ATOM 3159 O O . LYS A 1 406 ? -0.186 7.997 -15.901 1.00 97.62 406 LYS A O 1
ATOM 3164 N N . LYS A 1 407 ? -0.576 10.177 -16.256 1.00 96.94 407 LYS A N 1
ATOM 3165 C CA . LYS A 1 407 ? 0.207 10.262 -17.504 1.00 96.94 407 LYS A CA 1
ATOM 3166 C C . LYS A 1 407 ? 1.701 10.040 -17.254 1.00 96.94 407 LYS A C 1
ATOM 3168 O O . LYS A 1 407 ? 2.329 9.319 -18.028 1.00 96.94 407 LYS A O 1
ATOM 3173 N N . LEU A 1 408 ? 2.265 10.624 -16.193 1.00 97.88 408 LEU A N 1
ATOM 3174 C CA . LEU A 1 408 ? 3.649 10.365 -15.784 1.00 97.88 408 LEU A CA 1
ATOM 3175 C C . LEU A 1 408 ? 3.842 8.885 -15.442 1.00 97.88 408 LEU A C 1
ATOM 3177 O O . LEU A 1 408 ? 4.756 8.257 -15.972 1.00 97.88 408 LEU A O 1
ATOM 3181 N N . MET A 1 409 ? 2.950 8.310 -14.632 1.00 97.88 409 MET A N 1
ATOM 3182 C CA . MET A 1 409 ? 3.038 6.901 -14.259 1.00 97.88 409 MET A CA 1
ATOM 3183 C C . MET A 1 409 ? 2.959 5.985 -15.483 1.00 97.88 409 MET A C 1
ATOM 3185 O O . MET A 1 409 ? 3.809 5.121 -15.641 1.00 97.88 409 MET A O 1
ATOM 3189 N N . ARG A 1 410 ? 2.042 6.222 -16.430 1.00 97.00 410 ARG A N 1
ATOM 3190 C CA . ARG A 1 410 ? 1.982 5.434 -17.676 1.00 97.00 410 ARG A CA 1
ATOM 3191 C C . ARG A 1 410 ? 3.291 5.482 -18.467 1.00 97.00 410 ARG A C 1
ATOM 3193 O O . ARG A 1 410 ? 3.708 4.462 -19.008 1.00 97.00 410 ARG A O 1
ATOM 3200 N N . LYS A 1 411 ? 3.966 6.639 -18.507 1.00 97.00 411 LYS A N 1
ATOM 3201 C CA . LYS A 1 411 ? 5.300 6.754 -19.120 1.00 97.00 411 LYS A CA 1
ATOM 3202 C C . LYS A 1 411 ? 6.349 5.944 -18.356 1.00 97.00 411 LYS A C 1
ATOM 3204 O O . LYS A 1 411 ? 7.162 5.284 -18.996 1.00 97.00 411 LYS A O 1
ATOM 3209 N N . ILE A 1 412 ? 6.330 5.966 -17.021 1.00 97.69 412 ILE A N 1
ATOM 3210 C CA . ILE A 1 412 ? 7.228 5.148 -16.186 1.00 97.69 412 ILE A CA 1
ATOM 3211 C C . ILE A 1 412 ? 6.996 3.667 -16.462 1.00 97.69 412 ILE A C 1
ATOM 3213 O O . ILE A 1 412 ? 7.960 2.953 -16.710 1.00 97.69 412 ILE A O 1
ATOM 3217 N N . LEU A 1 413 ? 5.743 3.224 -16.515 1.00 96.94 413 LEU A N 1
ATOM 3218 C CA . LEU A 1 413 ? 5.401 1.820 -16.727 1.00 96.94 413 LEU A CA 1
ATOM 3219 C C . LEU A 1 413 ? 5.559 1.368 -18.187 1.00 96.94 413 LEU A C 1
ATOM 3221 O O . LEU A 1 413 ? 5.656 0.177 -18.443 1.00 96.94 413 LEU A O 1
ATOM 3225 N N . HIS A 1 414 ? 5.625 2.308 -19.137 1.00 96.06 414 HIS A N 1
ATOM 3226 C CA . HIS A 1 414 ? 5.560 2.028 -20.577 1.00 96.06 414 HIS A CA 1
ATOM 3227 C C . HIS A 1 414 ? 4.353 1.160 -20.944 1.00 96.06 414 HIS A C 1
ATOM 3229 O O . HIS A 1 414 ? 4.464 0.224 -21.725 1.00 96.06 414 HIS A O 1
ATOM 3235 N N . GLN A 1 415 ? 3.211 1.461 -20.324 1.00 90.19 415 GLN A N 1
ATOM 3236 C CA . GLN A 1 415 ? 2.017 0.651 -20.491 1.00 90.19 415 GLN A CA 1
ATOM 3237 C C . GLN A 1 415 ? 1.205 1.076 -21.707 1.00 90.19 415 GLN A C 1
ATOM 3239 O O . GLN A 1 415 ? 0.643 2.178 -21.723 1.00 90.19 415 GLN A O 1
ATOM 3244 N N . ASP A 1 416 ? 1.107 0.163 -22.670 1.00 85.81 416 ASP A N 1
ATOM 3245 C CA . ASP A 1 416 ? 0.041 0.128 -23.667 1.00 85.81 416 ASP A CA 1
ATOM 3246 C C . ASP A 1 416 ? -0.777 -1.152 -23.453 1.00 85.81 416 ASP A C 1
ATOM 3248 O O . ASP A 1 416 ? -0.273 -2.268 -23.588 1.00 85.81 416 ASP A O 1
ATOM 3252 N N . ARG A 1 417 ? -2.035 -0.991 -23.029 1.00 80.88 417 ARG A N 1
ATOM 3253 C CA . ARG A 1 417 ? -2.903 -2.080 -22.547 1.00 80.88 417 ARG A CA 1
ATOM 3254 C C . ARG A 1 417 ? -2.217 -2.943 -21.469 1.00 80.88 417 ARG A C 1
ATOM 3256 O O . ARG A 1 417 ? -2.104 -2.504 -20.327 1.00 80.88 417 ARG A O 1
ATOM 3263 N N . TYR A 1 418 ? -1.787 -4.154 -21.833 1.00 82.75 418 TYR A N 1
ATOM 3264 C CA . TYR A 1 418 ? -1.176 -5.155 -20.950 1.00 82.75 418 TYR A CA 1
ATOM 3265 C C . TYR A 1 418 ? 0.336 -5.312 -21.161 1.00 82.75 418 TYR A C 1
ATOM 3267 O O . TYR A 1 418 ? 0.952 -6.137 -20.502 1.00 82.75 418 TYR A O 1
ATOM 3275 N N . VAL A 1 419 ? 0.946 -4.538 -22.058 1.00 90.44 419 VAL A N 1
ATOM 3276 C CA . VAL A 1 419 ? 2.388 -4.593 -22.334 1.00 90.44 419 VAL A CA 1
ATOM 3277 C C . VAL A 1 419 ? 3.107 -3.574 -21.456 1.00 90.44 419 VAL A C 1
ATOM 3279 O O . VAL A 1 419 ? 2.593 -2.475 -21.271 1.00 90.44 419 VAL A O 1
ATOM 3282 N N . GLY A 1 420 ? 4.283 -3.914 -20.922 1.00 94.62 420 GLY A N 1
ATOM 3283 C CA . GLY A 1 420 ? 5.146 -3.001 -20.163 1.00 94.62 420 GLY A CA 1
ATOM 3284 C C . GLY A 1 420 ? 5.503 -3.505 -18.763 1.00 94.62 420 GLY A C 1
ATOM 3285 O O . GLY A 1 420 ? 5.460 -4.698 -18.481 1.00 94.62 420 GLY A O 1
ATOM 3286 N N . LEU A 1 421 ? 5.878 -2.582 -17.876 1.00 96.69 421 LEU A N 1
ATOM 3287 C CA . LEU A 1 421 ? 6.224 -2.877 -16.484 1.00 96.69 421 LEU A CA 1
ATOM 3288 C C . LEU A 1 421 ? 4.968 -2.888 -15.590 1.00 96.69 421 LEU A C 1
ATOM 3290 O O . LEU A 1 421 ? 4.037 -2.115 -15.839 1.00 96.69 421 LEU A O 1
ATOM 3294 N N . PRO A 1 422 ? 4.936 -3.703 -14.519 1.00 96.19 422 PRO A N 1
ATOM 3295 C CA . PRO A 1 422 ? 3.858 -3.683 -13.525 1.00 96.19 422 PRO A CA 1
ATOM 3296 C C . PRO A 1 422 ? 3.847 -2.351 -12.740 1.00 96.19 422 PRO A C 1
ATOM 3298 O O . PRO A 1 422 ? 4.827 -1.616 -12.813 1.00 96.19 422 PRO A O 1
ATOM 3301 N N . PRO A 1 423 ? 2.785 -2.036 -11.965 1.00 95.62 423 PRO A N 1
ATOM 3302 C CA . PRO A 1 423 ? 1.549 -2.802 -11.849 1.00 95.62 423 PRO A CA 1
ATOM 3303 C C . PRO A 1 423 ? 0.567 -2.542 -12.992 1.00 95.62 423 PRO A C 1
ATOM 3305 O O . PRO A 1 423 ? 0.315 -1.400 -13.379 1.00 95.62 423 PRO A O 1
ATOM 3308 N N . PHE A 1 424 ? -0.089 -3.600 -13.456 1.00 91.81 424 PHE A N 1
ATOM 3309 C CA . PHE A 1 424 ? -1.171 -3.505 -14.437 1.00 91.81 424 PHE A CA 1
ATOM 3310 C C . PHE A 1 424 ? -2.481 -3.046 -13.785 1.00 91.81 424 PHE A C 1
ATOM 3312 O O . PHE A 1 424 ? -2.768 -3.351 -12.616 1.00 91.81 424 PHE A O 1
ATOM 3319 N N . ASN A 1 425 ? -3.271 -2.296 -14.556 1.00 89.38 425 ASN A N 1
ATOM 3320 C CA . ASN A 1 425 ? -4.576 -1.731 -14.185 1.00 89.38 425 ASN A CA 1
ATOM 3321 C C . ASN A 1 425 ? -4.548 -0.807 -12.954 1.00 89.38 425 ASN A C 1
ATOM 3323 O O . ASN A 1 425 ? -5.575 -0.547 -12.325 1.00 89.38 425 ASN A O 1
ATOM 3327 N N . ALA A 1 426 ? -3.378 -0.279 -12.585 1.00 92.12 426 ALA A N 1
ATOM 3328 C CA . ALA A 1 426 ? -3.257 0.547 -11.387 1.00 92.12 426 ALA A CA 1
ATOM 3329 C C . ALA A 1 426 ? -3.879 1.939 -11.518 1.00 92.12 426 ALA A C 1
ATOM 3331 O O . ALA A 1 426 ? -4.224 2.549 -10.512 1.00 92.12 426 ALA A O 1
ATOM 3332 N N . LEU A 1 427 ? -4.044 2.439 -12.743 1.00 95.50 427 LEU A N 1
ATOM 3333 C CA . LEU A 1 427 ? -4.493 3.811 -12.997 1.00 95.50 427 LEU A CA 1
ATOM 3334 C C . LEU A 1 427 ? -6.012 3.941 -13.188 1.00 95.50 427 LEU A C 1
ATOM 3336 O O . LEU A 1 427 ? -6.529 5.060 -13.143 1.00 95.50 427 LEU A O 1
ATOM 3340 N N . TYR A 1 428 ? -6.714 2.820 -13.386 1.00 94.88 428 TYR A N 1
ATOM 3341 C CA . TYR A 1 428 ? -8.118 2.779 -13.830 1.00 94.88 428 TYR A CA 1
ATOM 3342 C C . TYR A 1 428 ? -8.995 1.816 -13.026 1.00 94.88 428 TYR A C 1
ATOM 3344 O O . TYR A 1 428 ? -10.080 1.423 -13.450 1.00 94.88 428 TYR A O 1
ATOM 3352 N N . ARG A 1 429 ? -8.527 1.413 -11.841 1.00 94.62 429 ARG A N 1
ATOM 3353 C CA . ARG A 1 429 ? -9.202 0.393 -11.033 1.00 94.62 429 ARG A CA 1
ATOM 3354 C C . ARG A 1 429 ? -10.626 0.794 -10.633 1.00 94.62 429 ARG A C 1
ATOM 3356 O O . ARG A 1 429 ? -11.476 -0.081 -10.529 1.00 94.62 429 ARG A O 1
ATOM 3363 N N . PHE A 1 430 ? -10.898 2.082 -10.412 1.00 97.00 430 PHE A N 1
ATOM 3364 C CA . PHE A 1 430 ? -12.250 2.561 -10.103 1.00 97.00 430 PHE A CA 1
ATOM 3365 C C . PHE A 1 430 ? -13.186 2.369 -11.298 1.00 97.00 430 PHE A C 1
ATOM 3367 O O . PHE A 1 430 ? -14.252 1.774 -11.170 1.00 97.00 430 PHE A O 1
ATOM 3374 N N . GLU A 1 431 ? -12.764 2.813 -12.476 1.00 97.19 431 GLU A N 1
ATOM 3375 C CA . GLU A 1 431 ? -13.551 2.714 -13.698 1.00 97.19 431 GLU A CA 1
ATOM 3376 C C . GLU A 1 431 ? -13.806 1.240 -14.078 1.00 97.19 431 GLU A C 1
ATOM 3378 O O . GLU A 1 431 ? -14.941 0.850 -14.352 1.00 97.19 431 GLU A O 1
ATOM 3383 N N . GLU A 1 432 ? -12.780 0.388 -14.016 1.00 95.44 432 GLU A N 1
ATOM 3384 C CA . GLU A 1 432 ? -12.900 -1.034 -14.360 1.00 95.44 432 GLU A CA 1
ATOM 3385 C C . GLU A 1 432 ? -13.684 -1.836 -13.315 1.00 95.44 432 GLU A C 1
ATOM 3387 O O . GLU A 1 432 ? -14.609 -2.577 -13.651 1.00 95.44 432 GLU A O 1
ATOM 3392 N N . LYS A 1 433 ? -13.329 -1.704 -12.032 1.00 95.94 433 LYS A N 1
ATOM 3393 C CA . LYS A 1 433 ? -13.905 -2.544 -10.979 1.00 95.94 433 LYS A CA 1
ATOM 3394 C C . LYS A 1 433 ? -15.240 -2.002 -10.493 1.00 95.94 433 LYS A C 1
ATOM 3396 O O . LYS A 1 433 ? -16.214 -2.740 -10.416 1.00 95.94 433 LYS A O 1
ATOM 3401 N N . TRP A 1 434 ? -15.299 -0.729 -10.118 1.00 97.50 434 TRP A N 1
ATOM 3402 C CA . TRP A 1 434 ? -16.507 -0.172 -9.521 1.00 97.50 434 TRP A CA 1
ATOM 3403 C C . TRP A 1 434 ? -17.562 0.127 -10.578 1.00 97.50 434 TRP A C 1
ATOM 3405 O O . TRP A 1 434 ? -18.662 -0.415 -10.499 1.00 97.50 434 TRP A O 1
ATOM 3415 N N . MET A 1 435 ? -17.228 0.943 -11.578 1.00 97.94 435 MET A N 1
ATOM 3416 C CA . MET A 1 435 ? -18.223 1.386 -12.556 1.00 97.94 435 MET A CA 1
ATOM 3417 C C . MET A 1 435 ? -18.639 0.257 -13.502 1.00 97.94 435 MET A C 1
ATOM 3419 O O . MET A 1 435 ? -19.833 0.008 -13.653 1.00 97.94 435 MET A O 1
ATOM 3423 N N . LYS A 1 436 ? -17.673 -0.443 -14.113 1.00 97.19 436 LYS A N 1
ATOM 3424 C CA . LYS A 1 436 ? -17.962 -1.491 -15.103 1.00 97.19 436 LYS A CA 1
ATOM 3425 C C . LYS A 1 436 ? -18.381 -2.815 -14.461 1.00 97.19 436 LYS A C 1
ATOM 3427 O O . LYS A 1 436 ? -19.445 -3.326 -14.786 1.00 97.19 436 LYS A O 1
ATOM 3432 N N . GLU A 1 437 ? -17.580 -3.382 -13.558 1.00 96.75 437 GLU A N 1
ATOM 3433 C CA . GLU A 1 437 ? -17.886 -4.710 -12.996 1.00 96.75 437 GLU A CA 1
ATOM 3434 C C . GLU A 1 437 ? -18.992 -4.668 -11.926 1.00 96.75 437 GLU A C 1
ATOM 3436 O O . GLU A 1 437 ? -19.911 -5.487 -11.947 1.00 96.75 437 GLU A O 1
ATOM 3441 N N . CYS A 1 438 ? -18.943 -3.702 -11.003 1.00 97.56 438 CYS A N 1
ATOM 3442 C CA . CYS A 1 438 ? -19.897 -3.623 -9.893 1.00 97.56 438 CYS A CA 1
ATOM 3443 C C . CYS A 1 438 ? -21.142 -2.761 -10.175 1.00 97.56 438 CYS A C 1
ATOM 3445 O O . CYS A 1 438 ? -21.983 -2.634 -9.281 1.00 97.56 438 CYS A O 1
ATOM 3447 N N . ASN A 1 439 ? -21.288 -2.205 -11.386 1.00 97.88 439 ASN A N 1
ATOM 3448 C CA . ASN A 1 439 ? -22.369 -1.282 -11.774 1.00 97.88 439 ASN A CA 1
ATOM 3449 C C . ASN A 1 439 ? -22.512 -0.084 -10.817 1.00 97.88 439 ASN A C 1
ATOM 3451 O O . ASN A 1 439 ? -23.616 0.343 -10.470 1.00 97.88 439 ASN A O 1
ATOM 3455 N N . GLY A 1 440 ? -21.375 0.411 -10.340 1.00 97.44 440 GLY A N 1
ATOM 3456 C CA . GLY A 1 440 ? -21.278 1.523 -9.416 1.00 97.44 440 GLY A CA 1
ATOM 3457 C C . GLY A 1 440 ? -21.458 2.883 -10.086 1.00 97.44 440 GLY A C 1
ATOM 3458 O O . GLY A 1 440 ? -21.196 3.054 -11.275 1.00 97.44 440 GLY A O 1
ATOM 3459 N N . GLU A 1 441 ? -21.881 3.880 -9.310 1.00 97.88 441 GLU A N 1
ATOM 3460 C CA . GLU A 1 441 ? -22.022 5.258 -9.792 1.00 97.88 441 GLU A CA 1
ATOM 3461 C C . GLU A 1 441 ? -20.717 6.060 -9.689 1.00 97.88 441 GLU A C 1
ATOM 3463 O O . GLU A 1 441 ? -19.916 5.848 -8.775 1.00 97.88 441 GLU A O 1
ATOM 3468 N N . ASP A 1 442 ? -20.525 7.019 -10.598 1.00 97.81 442 ASP A N 1
ATOM 3469 C CA . ASP A 1 442 ? -19.400 7.955 -10.554 1.00 97.81 442 ASP A CA 1
ATOM 3470 C C . ASP A 1 442 ? -19.773 9.214 -9.760 1.00 97.81 442 ASP A C 1
ATOM 3472 O O . ASP A 1 442 ? -20.205 10.230 -10.308 1.00 97.81 442 ASP A O 1
ATOM 3476 N N . THR A 1 443 ? -19.649 9.128 -8.436 1.00 97.75 443 THR A N 1
ATOM 3477 C CA . THR A 1 443 ? -19.809 10.274 -7.532 1.00 97.75 443 THR A CA 1
ATOM 3478 C C . THR A 1 443 ? -18.565 10.441 -6.657 1.00 97.75 443 THR A C 1
ATOM 3480 O O . THR A 1 443 ? -17.887 9.449 -6.374 1.00 97.75 443 THR A O 1
ATOM 3483 N N . PRO A 1 444 ? -18.268 11.655 -6.148 1.00 96.88 444 PRO A N 1
ATOM 3484 C CA . PRO A 1 444 ? -17.152 11.856 -5.220 1.00 96.88 444 PRO A CA 1
ATOM 3485 C C . PRO A 1 444 ? -17.218 10.941 -3.987 1.00 96.88 444 PRO A C 1
ATOM 3487 O O . PRO A 1 444 ? -16.208 10.385 -3.565 1.00 96.88 444 PRO A O 1
ATOM 3490 N N . LEU A 1 445 ? -18.424 10.712 -3.450 1.00 97.25 445 LEU A N 1
ATOM 3491 C CA . LEU A 1 445 ? -18.629 9.810 -2.315 1.00 97.25 445 LEU A CA 1
ATOM 3492 C C . LEU A 1 445 ? -18.340 8.348 -2.684 1.00 97.25 445 LEU A C 1
ATOM 3494 O O . LEU A 1 445 ? -17.741 7.632 -1.883 1.00 97.25 445 LEU A O 1
ATOM 3498 N N . ALA A 1 446 ? -18.754 7.905 -3.875 1.00 98.12 446 ALA A N 1
ATOM 3499 C CA . ALA A 1 446 ? -18.485 6.553 -4.357 1.00 98.12 446 ALA A CA 1
ATOM 3500 C C . ALA A 1 446 ? -16.989 6.328 -4.614 1.00 98.12 446 ALA A C 1
ATOM 3502 O O . ALA A 1 446 ? -16.465 5.287 -4.224 1.00 98.12 446 ALA A O 1
ATOM 3503 N N . ARG A 1 447 ? -16.287 7.319 -5.185 1.00 97.69 447 ARG A N 1
ATOM 3504 C CA . ARG A 1 447 ? -14.822 7.305 -5.332 1.00 97.69 447 ARG A CA 1
ATOM 3505 C C . ARG A 1 447 ? -14.137 7.169 -3.975 1.00 97.69 447 ARG A C 1
ATOM 3507 O O . ARG A 1 447 ? -13.404 6.206 -3.771 1.00 97.69 447 ARG A O 1
ATOM 3514 N N . SER A 1 448 ? -14.454 8.049 -3.025 1.00 97.00 448 SER A N 1
ATOM 3515 C CA . SER A 1 448 ? -13.886 7.995 -1.671 1.00 97.00 448 SER A CA 1
ATOM 3516 C C . SER A 1 448 ? -14.143 6.636 -1.001 1.00 97.00 448 SER A C 1
ATOM 3518 O O . SER A 1 448 ? -13.214 5.995 -0.516 1.00 97.00 448 SER A O 1
ATOM 3520 N N . ALA A 1 449 ? -15.375 6.114 -1.060 1.00 98.00 449 ALA A N 1
ATOM 3521 C CA . ALA A 1 449 ? -15.688 4.793 -0.515 1.00 98.00 449 ALA A CA 1
ATOM 3522 C C . ALA A 1 449 ? -14.899 3.665 -1.203 1.00 98.00 449 ALA A C 1
ATOM 3524 O O . ALA A 1 449 ? -14.346 2.795 -0.534 1.00 98.00 449 ALA A O 1
ATOM 3525 N N . PHE A 1 450 ? -14.816 3.665 -2.532 1.00 97.94 450 PHE A N 1
ATOM 3526 C CA . PHE A 1 450 ? -14.085 2.640 -3.271 1.00 97.94 450 PHE A CA 1
ATOM 3527 C C . PHE A 1 450 ? -12.597 2.613 -2.903 1.00 97.94 450 PHE A C 1
ATOM 3529 O O . PHE A 1 450 ? -12.033 1.537 -2.687 1.00 97.94 450 PHE A O 1
ATOM 3536 N N . PHE A 1 451 ? -11.959 3.778 -2.809 1.00 97.62 451 PHE A N 1
ATOM 3537 C CA . PHE A 1 451 ? -10.535 3.857 -2.505 1.00 97.62 451 PHE A CA 1
ATOM 3538 C C . PHE A 1 451 ? -10.231 3.572 -1.035 1.00 97.62 451 PHE A C 1
ATOM 3540 O O . PHE A 1 451 ? -9.288 2.831 -0.752 1.00 97.62 451 PHE A O 1
ATOM 3547 N N . GLN A 1 452 ? -11.079 4.031 -0.104 1.00 97.62 452 GLN A N 1
ATOM 3548 C CA . GLN A 1 452 ? -10.961 3.626 1.299 1.00 97.62 452 GLN A CA 1
ATOM 3549 C C . GLN A 1 452 ? -11.128 2.116 1.458 1.00 97.62 452 GLN A C 1
ATOM 3551 O O . GLN A 1 452 ? -10.377 1.520 2.217 1.00 97.62 452 GLN A O 1
ATOM 3556 N N . PHE A 1 453 ? -12.057 1.484 0.734 1.00 97.44 453 PHE A N 1
ATOM 3557 C CA . PHE A 1 453 ? -12.179 0.027 0.741 1.00 97.44 453 PHE A CA 1
ATOM 3558 C C . PHE A 1 453 ? -10.911 -0.632 0.192 1.00 97.44 453 PHE A C 1
ATOM 3560 O O . PHE A 1 453 ? -10.300 -1.452 0.865 1.00 97.44 453 PHE A O 1
ATOM 3567 N N . THR A 1 454 ? -10.475 -0.211 -0.998 1.00 95.50 454 THR A N 1
ATOM 3568 C CA . THR A 1 454 ? -9.336 -0.804 -1.712 1.00 95.50 454 THR A CA 1
ATOM 3569 C C . THR A 1 454 ? -8.045 -0.782 -0.896 1.00 95.50 454 THR A C 1
ATOM 3571 O O . THR A 1 454 ? -7.307 -1.760 -0.924 1.00 95.50 454 THR A O 1
ATOM 3574 N N . ALA A 1 455 ? -7.757 0.300 -0.171 1.00 95.75 455 ALA A N 1
ATOM 3575 C CA . ALA A 1 455 ? -6.514 0.434 0.591 1.00 95.75 455 ALA A CA 1
ATOM 3576 C C . ALA A 1 455 ? -6.586 -0.093 2.035 1.00 95.75 455 ALA A C 1
ATOM 3578 O O . ALA A 1 455 ? -5.617 0.072 2.779 1.00 95.75 455 ALA A O 1
ATOM 3579 N N . ARG A 1 456 ? -7.717 -0.645 2.492 1.00 95.75 456 ARG A N 1
ATOM 3580 C CA . ARG A 1 456 ? -7.911 -0.953 3.925 1.00 95.75 456 ARG A CA 1
ATOM 3581 C C . ARG A 1 456 ? -8.605 -2.273 4.214 1.00 95.75 456 ARG A C 1
ATOM 3583 O O . ARG A 1 456 ? -8.611 -2.691 5.373 1.00 95.75 456 ARG A O 1
ATOM 3590 N N . ASP A 1 457 ? -9.222 -2.904 3.222 1.00 95.06 457 ASP A N 1
ATOM 3591 C CA . ASP A 1 457 ? -9.897 -4.171 3.441 1.00 95.06 457 ASP A CA 1
ATOM 3592 C C . ASP A 1 457 ? -8.899 -5.304 3.729 1.00 95.06 457 ASP A C 1
ATOM 3594 O O . ASP A 1 457 ? -7.820 -5.384 3.149 1.00 95.06 457 ASP A O 1
ATOM 3598 N N . GLU A 1 458 ? -9.275 -6.210 4.630 1.00 93.12 458 GLU A N 1
ATOM 3599 C CA . GLU A 1 458 ? -8.630 -7.516 4.762 1.00 93.12 458 GLU A CA 1
ATOM 3600 C C . GLU A 1 458 ? -9.547 -8.557 4.123 1.00 93.12 458 GLU A C 1
ATOM 3602 O O . GLU A 1 458 ? -10.513 -9.009 4.750 1.00 93.12 458 GLU A O 1
ATOM 3607 N N . ASP A 1 459 ? -9.246 -8.956 2.887 1.00 90.75 459 ASP A N 1
ATOM 3608 C CA . ASP A 1 459 ? -10.013 -9.956 2.138 1.00 90.75 459 ASP A CA 1
ATOM 3609 C C . ASP A 1 459 ? -11.530 -9.667 2.175 1.00 90.75 459 ASP A C 1
ATOM 3611 O O . ASP A 1 459 ? -12.336 -10.505 2.603 1.00 90.75 459 ASP A O 1
ATOM 3615 N N . ASN A 1 460 ? -11.920 -8.455 1.769 1.00 93.56 460 ASN A N 1
ATOM 3616 C CA . ASN A 1 460 ? -13.284 -7.919 1.782 1.00 93.56 460 ASN A CA 1
ATOM 3617 C C . ASN A 1 460 ? -13.884 -7.591 3.161 1.00 93.56 460 ASN A C 1
ATOM 3619 O O . ASN A 1 460 ? -15.098 -7.375 3.270 1.00 93.56 460 ASN A O 1
ATOM 3623 N N . LEU A 1 461 ? -13.085 -7.567 4.229 1.00 96.19 461 LEU A N 1
ATOM 3624 C CA . LEU A 1 461 ? -13.524 -7.129 5.555 1.00 96.19 461 LEU A CA 1
ATOM 3625 C C . LEU A 1 461 ? -12.961 -5.748 5.878 1.00 96.19 461 LEU A C 1
ATOM 3627 O O . LEU A 1 461 ? -11.750 -5.585 5.979 1.00 96.19 461 LEU A O 1
ATOM 3631 N N . MET A 1 462 ? -13.834 -4.782 6.164 1.00 98.12 462 MET A N 1
ATOM 3632 C CA . MET A 1 462 ? -13.398 -3.517 6.761 1.00 98.12 462 MET A CA 1
ATOM 3633 C C . MET A 1 462 ? -13.395 -3.689 8.273 1.00 98.12 462 MET A C 1
ATOM 3635 O O . MET A 1 462 ? -14.457 -3.742 8.909 1.00 98.12 462 MET A O 1
ATOM 3639 N N . VAL A 1 463 ? -12.198 -3.856 8.830 1.00 98.06 463 VAL A N 1
ATOM 3640 C CA . VAL A 1 463 ? -11.984 -4.173 10.241 1.00 98.06 463 VAL A CA 1
ATOM 3641 C C . VAL A 1 463 ? -11.487 -2.912 10.956 1.00 98.06 463 VAL A C 1
ATOM 3643 O O . VAL A 1 463 ? -10.318 -2.553 10.803 1.00 98.06 463 VAL A O 1
ATOM 3646 N N . PRO A 1 464 ? -12.336 -2.250 11.767 1.00 98.19 464 PRO A N 1
ATOM 3647 C CA . PRO A 1 464 ? -11.914 -1.083 12.529 1.00 98.19 464 PRO A CA 1
ATOM 3648 C C . PRO A 1 464 ? -10.714 -1.405 13.421 1.00 98.19 464 PRO A C 1
ATOM 3650 O O . PRO A 1 464 ? -10.594 -2.534 13.906 1.00 98.19 464 PRO A O 1
ATOM 3653 N N . PHE A 1 465 ? -9.860 -0.409 13.677 1.00 97.88 465 PHE A N 1
ATOM 3654 C CA . PHE A 1 465 ? -8.606 -0.510 14.441 1.00 97.88 465 PHE A CA 1
ATOM 3655 C C . PHE A 1 465 ? -7.507 -1.341 13.759 1.00 97.88 465 PHE A C 1
ATOM 3657 O O . PHE A 1 465 ? -6.341 -0.964 13.832 1.00 97.88 465 PHE A O 1
ATOM 3664 N N . PHE A 1 466 ? -7.843 -2.434 13.072 1.00 97.06 466 PHE A N 1
ATOM 3665 C CA . PHE A 1 466 ? -6.882 -3.223 12.301 1.00 97.06 466 PHE A CA 1
ATOM 3666 C C . PHE A 1 466 ? -6.265 -2.409 11.155 1.00 97.06 466 PHE A C 1
ATOM 3668 O O . PHE A 1 466 ? -5.045 -2.302 11.083 1.00 97.06 466 PHE A O 1
ATOM 3675 N N . ASP A 1 467 ? -7.091 -1.761 10.337 1.00 95.81 467 ASP A N 1
ATOM 3676 C CA . ASP A 1 467 ? -6.676 -0.997 9.151 1.00 95.81 467 ASP A CA 1
ATOM 3677 C C . ASP A 1 467 ? -5.915 0.314 9.451 1.00 95.81 467 ASP A C 1
ATOM 3679 O O . ASP A 1 467 ? -5.621 1.111 8.558 1.00 95.81 467 ASP A O 1
ATOM 3683 N N . MET A 1 468 ? -5.617 0.569 10.724 1.00 96.38 468 MET A N 1
ATOM 3684 C CA . MET A 1 468 ? -4.788 1.682 11.188 1.00 96.38 468 MET A CA 1
ATOM 3685 C C . MET A 1 468 ? -3.330 1.276 11.429 1.00 96.38 468 MET A C 1
ATOM 3687 O O . MET A 1 468 ? -2.500 2.139 11.717 1.00 96.38 468 MET A O 1
ATOM 3691 N N . HIS A 1 469 ? -3.015 -0.019 11.378 1.00 97.44 469 HIS A N 1
ATOM 3692 C CA . HIS A 1 469 ? -1.650 -0.513 11.531 1.00 97.44 469 HIS A CA 1
ATOM 3693 C C . HIS A 1 469 ? -0.903 -0.330 10.224 1.00 97.44 469 HIS A C 1
ATOM 3695 O O . HIS A 1 469 ? -1.412 -0.717 9.181 1.00 97.44 469 HIS A O 1
ATOM 3701 N N . ASN A 1 470 ? 0.313 0.205 10.282 1.00 96.19 470 ASN A N 1
ATOM 3702 C CA . ASN A 1 470 ? 1.119 0.332 9.079 1.00 96.19 470 ASN A CA 1
ATOM 3703 C C . ASN A 1 470 ? 1.755 -0.996 8.681 1.00 96.19 470 ASN A C 1
ATOM 3705 O O . ASN A 1 470 ? 1.938 -1.919 9.484 1.00 96.19 470 ASN A O 1
ATOM 3709 N N . HIS A 1 471 ? 2.125 -1.024 7.409 1.00 94.69 471 HIS A N 1
ATOM 3710 C CA . HIS A 1 471 ? 2.775 -2.132 6.756 1.00 94.69 471 HIS A CA 1
ATOM 3711 C C . HIS A 1 471 ? 4.297 -2.127 6.956 1.00 94.69 471 HIS A C 1
ATOM 3713 O O . HIS A 1 471 ? 4.951 -1.090 6.835 1.00 94.69 471 HIS A O 1
ATOM 3719 N N . SER A 1 472 ? 4.885 -3.304 7.164 1.00 93.06 472 SER A N 1
ATOM 3720 C CA . SER A 1 472 ? 6.285 -3.564 6.833 1.00 93.06 472 SER A CA 1
ATOM 3721 C C . SER A 1 472 ? 6.502 -5.043 6.548 1.00 93.06 472 SER A C 1
ATOM 3723 O O . SER A 1 472 ? 5.914 -5.888 7.217 1.00 93.06 472 SER A O 1
ATOM 3725 N N . ASN A 1 473 ? 7.408 -5.352 5.628 1.00 88.56 473 ASN A N 1
ATOM 3726 C CA . ASN A 1 473 ? 7.937 -6.701 5.456 1.00 88.56 473 ASN A CA 1
ATOM 3727 C C . ASN A 1 473 ? 9.282 -6.934 6.148 1.00 88.56 473 ASN A C 1
ATOM 3729 O O . ASN A 1 473 ? 9.808 -8.044 6.093 1.00 88.56 473 ASN A O 1
ATOM 3733 N N . ASP A 1 474 ? 9.842 -5.920 6.815 1.00 89.88 474 ASP A N 1
ATOM 3734 C CA . ASP A 1 474 ? 11.087 -6.072 7.564 1.00 89.88 474 ASP A CA 1
ATOM 3735 C C . ASP A 1 474 ? 10.823 -6.947 8.804 1.00 89.88 474 ASP A C 1
ATOM 3737 O O . ASP A 1 474 ? 10.116 -6.508 9.724 1.00 89.88 474 ASP A O 1
ATOM 3741 N N . PRO A 1 475 ? 11.403 -8.161 8.885 1.00 86.44 475 PRO A N 1
ATOM 3742 C CA . PRO A 1 475 ? 11.172 -9.064 10.009 1.00 86.44 475 PRO A CA 1
ATOM 3743 C C . PRO A 1 475 ? 11.611 -8.471 11.354 1.00 86.44 475 PRO A C 1
ATOM 3745 O O . PRO A 1 475 ? 11.109 -8.884 12.396 1.00 86.44 475 PRO A O 1
ATOM 3748 N N . LYS A 1 476 ? 12.516 -7.482 11.363 1.00 88.94 476 LYS A N 1
ATOM 3749 C CA . LYS A 1 476 ? 12.940 -6.789 12.589 1.00 88.94 476 LYS A CA 1
ATOM 3750 C C . LYS A 1 476 ? 11.876 -5.800 13.079 1.00 88.94 476 LYS A C 1
ATOM 3752 O O . LYS A 1 476 ? 11.766 -5.563 14.284 1.00 88.94 476 LYS A O 1
ATOM 3757 N N . LYS A 1 477 ? 11.089 -5.222 12.167 1.00 92.62 477 LYS A N 1
ATOM 3758 C CA . LYS A 1 477 ? 10.019 -4.258 12.483 1.00 92.62 477 LYS A CA 1
ATOM 3759 C C . LYS A 1 477 ? 8.697 -4.948 12.795 1.00 92.62 477 LYS A C 1
ATOM 3761 O O . LYS A 1 477 ? 7.955 -4.460 13.642 1.00 92.62 477 LYS A O 1
ATOM 3766 N N . LEU A 1 478 ? 8.426 -6.082 12.152 1.00 92.38 478 LEU A N 1
ATOM 3767 C CA . LEU A 1 478 ? 7.227 -6.874 12.392 1.00 92.38 478 LEU A CA 1
ATOM 3768 C C . LEU A 1 478 ? 7.107 -7.285 13.861 1.00 92.38 478 LEU A C 1
ATOM 3770 O O . LEU A 1 478 ? 8.051 -7.784 14.481 1.00 92.38 478 LEU A O 1
ATOM 3774 N N . ASN A 1 479 ? 5.928 -7.044 14.433 1.00 95.75 479 ASN A N 1
ATOM 3775 C CA . ASN A 1 479 ? 5.682 -7.324 15.846 1.00 95.75 479 ASN A CA 1
ATOM 3776 C C . ASN A 1 479 ? 4.235 -7.694 16.182 1.00 95.75 479 ASN A C 1
ATOM 3778 O O . ASN A 1 479 ? 3.983 -8.167 17.292 1.00 95.75 479 ASN A O 1
ATOM 3782 N N . ALA A 1 480 ? 3.314 -7.602 15.223 1.00 95.31 480 ALA A N 1
ATOM 3783 C CA . ALA A 1 480 ? 1.942 -8.047 15.380 1.00 95.31 480 ALA A CA 1
ATOM 3784 C C . ALA A 1 480 ? 1.468 -8.897 14.205 1.00 95.31 480 ALA A C 1
ATOM 3786 O O . ALA A 1 480 ? 1.916 -8.754 13.067 1.00 95.31 480 ALA A O 1
ATOM 3787 N N . ILE A 1 481 ? 0.504 -9.769 14.495 1.00 92.56 481 ILE A N 1
ATOM 3788 C CA . ILE A 1 481 ? -0.145 -10.598 13.497 1.00 92.56 481 ILE A CA 1
ATOM 3789 C C . ILE A 1 481 ? -1.665 -10.637 13.679 1.00 92.56 481 ILE A C 1
ATOM 3791 O O . ILE A 1 481 ? -2.152 -10.975 14.763 1.00 92.56 481 ILE A O 1
ATOM 3795 N N . PRO A 1 482 ? -2.444 -10.310 12.639 1.00 93.31 482 PRO A N 1
ATOM 3796 C CA . PRO A 1 482 ? -3.877 -10.539 12.623 1.00 93.31 482 PRO A CA 1
ATOM 3797 C C . PRO A 1 482 ? -4.229 -11.971 12.209 1.00 93.31 482 PRO A C 1
ATOM 3799 O O . PRO A 1 482 ? -3.538 -12.625 11.426 1.00 93.31 482 PRO A O 1
ATOM 3802 N N . ALA A 1 483 ? -5.381 -12.419 12.685 1.00 92.38 483 ALA A N 1
ATOM 3803 C CA . ALA A 1 483 ? -6.038 -13.650 12.305 1.00 92.38 483 ALA A CA 1
ATOM 3804 C C . ALA A 1 483 ? -7.506 -13.354 11.977 1.00 92.38 483 ALA A C 1
ATOM 3806 O O . ALA A 1 483 ? -8.318 -13.009 12.846 1.00 92.38 483 ALA A O 1
ATOM 3807 N N . LYS A 1 484 ? -7.826 -13.523 10.693 1.00 92.06 484 LYS A N 1
ATOM 3808 C CA . LYS A 1 484 ? -9.163 -13.365 10.128 1.00 92.06 484 LYS A CA 1
ATOM 3809 C C . LYS A 1 484 ? -10.116 -14.461 10.640 1.00 92.06 484 LYS A C 1
ATOM 3811 O O . LYS A 1 484 ? -9.718 -15.630 10.731 1.00 92.06 484 LYS A O 1
ATOM 3816 N N . PRO A 1 485 ? -11.389 -14.147 10.945 1.00 94.50 485 PRO A N 1
ATOM 3817 C CA . PRO A 1 485 ? -12.348 -15.148 11.404 1.00 94.50 485 PRO A CA 1
ATOM 3818 C C . PRO A 1 485 ? -12.671 -16.183 10.317 1.00 94.50 485 PRO A C 1
ATOM 3820 O O . PRO A 1 485 ? -13.168 -15.848 9.253 1.00 94.50 485 PRO A O 1
ATOM 3823 N N . LYS A 1 486 ? -12.511 -17.481 10.609 1.00 93.50 486 LYS A N 1
ATOM 3824 C CA . LYS A 1 486 ? -12.848 -18.566 9.654 1.00 93.50 486 LYS A CA 1
ATOM 3825 C C . LYS A 1 486 ? -14.345 -18.685 9.331 1.00 93.50 486 LYS A C 1
ATOM 3827 O O . LYS A 1 486 ? -14.724 -19.401 8.407 1.00 93.50 486 LYS A O 1
ATOM 3832 N N . LYS A 1 487 ? -15.214 -18.060 10.134 1.00 95.25 487 LYS A N 1
ATOM 3833 C CA . LYS A 1 487 ? -16.678 -18.106 10.000 1.00 95.25 487 LYS A CA 1
ATOM 3834 C C . LYS A 1 487 ? -17.300 -16.798 10.479 1.00 95.25 487 LYS A C 1
ATOM 3836 O O . LYS A 1 487 ? -16.820 -16.208 11.446 1.00 95.25 487 LYS A O 1
ATOM 3841 N N . LYS A 1 488 ? -18.430 -16.434 9.869 1.00 96.31 488 LYS A N 1
ATOM 3842 C CA . LYS A 1 488 ? -19.309 -15.343 10.312 1.00 96.31 488 LYS A CA 1
ATOM 3843 C C . LYS A 1 488 ? -19.621 -15.449 11.810 1.00 96.31 488 LYS A C 1
ATOM 3845 O O . LYS A 1 488 ? -19.854 -16.545 12.326 1.00 96.31 488 LYS A O 1
ATOM 3850 N N . GLY A 1 489 ? -19.637 -14.309 12.498 1.00 96.00 489 GLY A N 1
ATOM 3851 C CA . GLY A 1 489 ? -19.925 -14.217 13.932 1.00 96.00 489 GLY A CA 1
ATOM 3852 C C . GLY A 1 489 ? -18.731 -14.502 14.849 1.00 96.00 489 GLY A C 1
ATOM 3853 O O . GLY A 1 489 ? -18.882 -14.451 16.067 1.00 96.00 489 GLY A O 1
ATOM 3854 N N . LYS A 1 490 ? -17.550 -14.822 14.305 1.00 97.81 490 LYS A N 1
ATOM 3855 C CA . LYS A 1 490 ? -16.307 -14.906 15.085 1.00 97.81 490 LYS A CA 1
ATOM 3856 C C . LYS A 1 490 ? -15.545 -13.585 15.018 1.00 97.81 490 LYS A C 1
ATOM 3858 O O . LYS A 1 490 ? -15.627 -12.914 13.991 1.00 97.81 490 LYS A O 1
ATOM 3863 N N . PRO A 1 491 ? -14.839 -13.203 16.093 1.00 97.75 491 PRO A N 1
ATOM 3864 C CA . PRO A 1 491 ? -14.094 -11.961 16.093 1.00 97.75 491 PRO A CA 1
ATOM 3865 C C . PRO A 1 491 ? -12.860 -12.065 15.197 1.00 97.75 491 PRO A C 1
ATOM 3867 O O . PRO A 1 491 ? -12.311 -13.151 14.989 1.00 97.75 491 PRO A O 1
ATOM 3870 N N . PHE A 1 492 ? -12.418 -10.917 14.704 1.00 97.44 492 PHE A N 1
ATOM 3871 C CA . PHE A 1 492 ? -11.080 -10.746 14.162 1.00 97.44 492 PHE A CA 1
ATOM 3872 C C . PHE A 1 492 ? -10.111 -10.535 15.322 1.00 97.44 492 PHE A C 1
ATOM 3874 O O . PHE A 1 492 ? -10.386 -9.731 16.211 1.00 97.44 492 PHE A O 1
ATOM 3881 N N . THR A 1 493 ? -8.992 -11.250 15.346 1.00 97.56 493 THR A N 1
ATOM 3882 C CA . THR A 1 493 ? -8.042 -11.171 16.467 1.00 97.56 493 THR A CA 1
ATOM 3883 C C . THR A 1 493 ? -6.680 -10.736 15.981 1.00 97.56 493 THR A C 1
ATOM 3885 O O . THR A 1 493 ? -6.242 -11.201 14.939 1.00 97.56 493 THR A O 1
ATOM 3888 N N . MET A 1 494 ? -5.973 -9.931 16.760 1.00 97.31 494 MET A N 1
ATOM 3889 C CA . MET A 1 494 ? -4.593 -9.552 16.493 1.00 97.31 494 MET A CA 1
ATOM 3890 C C . MET A 1 494 ? -3.747 -9.761 17.745 1.00 97.31 494 MET A C 1
ATOM 3892 O O . MET A 1 494 ? -4.180 -9.434 18.853 1.00 97.31 494 MET A O 1
ATOM 3896 N N . ARG A 1 495 ? -2.558 -10.337 17.573 1.00 97.00 495 ARG A N 1
ATOM 3897 C CA . ARG A 1 495 ? -1.655 -10.727 18.663 1.00 97.00 495 ARG A CA 1
ATOM 3898 C C . ARG A 1 495 ? -0.244 -10.225 18.421 1.00 97.00 495 ARG A C 1
ATOM 3900 O O . ARG A 1 495 ? 0.171 -10.109 17.273 1.00 97.00 495 ARG A O 1
ATOM 3907 N N . ALA A 1 496 ? 0.483 -9.975 19.500 1.00 97.00 496 ALA A N 1
ATOM 3908 C CA . ALA A 1 496 ? 1.909 -9.698 19.434 1.00 97.00 496 ALA A CA 1
ATOM 3909 C C . ALA A 1 496 ? 2.684 -10.986 19.100 1.00 97.00 496 ALA A C 1
ATOM 3911 O O . ALA A 1 496 ? 2.418 -12.027 19.697 1.00 97.00 496 ALA A O 1
ATOM 3912 N N . ILE A 1 497 ? 3.641 -10.931 18.170 1.00 93.56 497 ILE A N 1
ATOM 3913 C CA . ILE A 1 497 ? 4.519 -12.079 17.834 1.00 93.56 497 ILE A CA 1
ATOM 3914 C C . ILE A 1 497 ? 5.853 -12.050 18.596 1.00 93.56 497 ILE A C 1
ATOM 3916 O O . ILE A 1 497 ? 6.581 -13.043 18.649 1.00 93.56 497 ILE A O 1
ATOM 3920 N N . ARG A 1 498 ? 6.147 -10.917 19.236 1.00 94.69 498 ARG A N 1
ATOM 3921 C CA . ARG A 1 498 ? 7.268 -10.684 20.148 1.00 94.69 498 ARG A CA 1
ATOM 3922 C C . ARG A 1 498 ? 6.874 -9.629 21.176 1.00 94.69 498 ARG A C 1
ATOM 3924 O O . ARG A 1 498 ? 5.836 -8.993 21.017 1.00 94.69 498 ARG A O 1
ATOM 3931 N N . ASP A 1 499 ? 7.717 -9.419 22.178 1.00 97.44 499 ASP A N 1
ATOM 3932 C CA . ASP A 1 499 ? 7.558 -8.273 23.069 1.00 97.44 499 ASP A CA 1
ATOM 3933 C C . ASP A 1 499 ? 7.656 -6.965 22.259 1.00 97.44 499 ASP A C 1
ATOM 3935 O O . ASP A 1 499 ? 8.500 -6.829 21.361 1.00 97.44 499 ASP A O 1
ATOM 3939 N N . ILE A 1 500 ? 6.771 -6.017 22.564 1.00 98.12 500 ILE A N 1
ATOM 3940 C CA . ILE A 1 500 ? 6.674 -4.707 21.914 1.00 98.12 500 ILE A CA 1
ATOM 3941 C C . ILE A 1 500 ? 6.932 -3.635 22.968 1.00 98.12 500 ILE A C 1
ATOM 3943 O O . ILE A 1 500 ? 6.187 -3.521 23.945 1.00 98.12 500 ILE A O 1
ATOM 3947 N N . ALA A 1 501 ? 7.992 -2.853 22.787 1.00 97.75 501 ALA A N 1
ATOM 3948 C CA . ALA A 1 501 ? 8.440 -1.901 23.795 1.00 97.75 501 ALA A CA 1
ATOM 3949 C C . ALA A 1 501 ? 7.499 -0.681 23.907 1.00 97.75 501 ALA A C 1
ATOM 3951 O O . ALA A 1 501 ? 6.843 -0.305 22.932 1.00 97.75 501 ALA A O 1
ATOM 3952 N N . PRO A 1 502 ? 7.444 0.004 25.067 1.00 97.44 502 PRO A N 1
ATOM 3953 C CA . PRO A 1 502 ? 6.731 1.275 25.189 1.00 97.44 502 PRO A CA 1
ATOM 3954 C C . PRO A 1 502 ? 7.199 2.306 24.153 1.00 97.44 502 PRO A C 1
ATOM 3956 O O . PRO A 1 502 ? 8.398 2.521 23.980 1.00 97.44 502 PRO A O 1
ATOM 3959 N N . GLY A 1 503 ? 6.255 2.970 23.485 1.00 95.75 503 GLY A N 1
ATOM 3960 C CA . GLY A 1 503 ? 6.527 3.942 22.421 1.00 95.75 503 GLY A CA 1
ATOM 3961 C C . GLY A 1 503 ? 6.762 3.331 21.036 1.00 95.75 503 GLY A C 1
ATOM 3962 O O . GLY A 1 503 ? 6.749 4.066 20.048 1.00 95.75 503 GLY A O 1
ATOM 3963 N N . GLU A 1 504 ? 6.947 2.013 20.936 1.00 97.19 504 GLU A N 1
ATOM 3964 C CA . GLU A 1 504 ? 7.131 1.329 19.658 1.00 97.19 504 GLU A CA 1
ATOM 3965 C C . GLU A 1 504 ? 5.826 1.312 18.846 1.00 97.19 504 GLU A C 1
ATOM 3967 O O . GLU A 1 504 ? 4.722 1.265 19.395 1.00 97.19 504 GLU A O 1
ATOM 3972 N N . GLN A 1 505 ? 5.944 1.356 17.520 1.00 97.44 505 GLN A N 1
ATOM 3973 C CA . GLN A 1 505 ? 4.806 1.190 16.623 1.00 97.44 505 GLN A CA 1
ATOM 3974 C C . GLN A 1 505 ? 4.421 -0.286 16.522 1.00 97.44 505 GLN A C 1
ATOM 3976 O O . GLN A 1 505 ? 5.289 -1.142 16.400 1.00 97.44 505 GLN A O 1
ATOM 3981 N N . ILE A 1 506 ? 3.127 -0.579 16.524 1.00 98.06 506 ILE A N 1
ATOM 3982 C CA . ILE A 1 506 ? 2.590 -1.905 16.240 1.00 98.06 506 ILE A CA 1
ATOM 3983 C C . ILE A 1 506 ? 2.470 -2.036 14.719 1.00 98.06 506 ILE A C 1
ATOM 3985 O O . ILE A 1 506 ? 1.676 -1.336 14.091 1.00 98.06 506 ILE A O 1
ATOM 3989 N N . ILE A 1 507 ? 3.287 -2.905 14.133 1.00 96.56 507 ILE A N 1
ATOM 3990 C CA . ILE A 1 507 ? 3.460 -3.056 12.687 1.00 96.56 507 ILE A CA 1
ATOM 3991 C C . ILE A 1 507 ? 3.037 -4.465 12.275 1.00 96.56 507 ILE A C 1
ATOM 3993 O O . ILE A 1 507 ? 3.420 -5.460 12.902 1.00 96.56 507 ILE A O 1
ATOM 3997 N N . ILE A 1 508 ? 2.267 -4.531 11.190 1.00 94.62 508 ILE A N 1
ATOM 3998 C CA . ILE A 1 508 ? 1.804 -5.768 10.559 1.00 94.62 508 ILE A CA 1
ATOM 3999 C C . ILE A 1 508 ? 2.370 -5.884 9.140 1.00 94.62 508 ILE A C 1
ATOM 4001 O O . ILE A 1 508 ? 2.841 -4.908 8.562 1.00 94.62 508 ILE A O 1
ATOM 4005 N N . SER A 1 509 ? 2.275 -7.072 8.545 1.00 91.81 509 SER A N 1
ATOM 4006 C CA . SER A 1 509 ? 2.462 -7.243 7.099 1.00 91.81 509 SER A CA 1
ATOM 4007 C C . SER A 1 509 ? 1.105 -7.436 6.418 1.00 91.81 509 SER A C 1
ATOM 4009 O O . SER A 1 509 ? 0.252 -8.186 6.918 1.00 91.81 509 SER A O 1
ATOM 4011 N N . TYR A 1 510 ? 0.936 -6.739 5.291 1.00 91.12 510 TYR A N 1
ATOM 4012 C CA . TYR A 1 510 ? -0.239 -6.760 4.411 1.00 91.12 510 TYR A CA 1
ATOM 4013 C C . TYR A 1 510 ? -0.110 -7.857 3.365 1.00 91.12 510 TYR A C 1
ATOM 4015 O O . TYR A 1 510 ? -1.108 -8.280 2.803 1.00 91.12 510 TYR A O 1
ATOM 4023 N N . ASN A 1 511 ? 1.116 -8.306 3.106 1.00 83.94 511 ASN A N 1
ATOM 4024 C CA . ASN A 1 511 ? 1.455 -9.232 2.048 1.00 83.94 511 ASN A CA 1
ATOM 4025 C C . ASN A 1 511 ? 2.284 -10.407 2.587 1.00 83.94 511 ASN A C 1
ATOM 4027 O O . ASN A 1 511 ? 3.399 -10.681 2.156 1.00 83.94 511 ASN A O 1
ATOM 4031 N N . ARG A 1 512 ? 1.726 -11.138 3.555 1.00 77.62 512 ARG A N 1
ATOM 4032 C CA . ARG A 1 512 ? 2.400 -12.296 4.159 1.00 77.62 512 ARG A CA 1
ATOM 4033 C C . ARG A 1 512 ? 2.548 -13.453 3.182 1.00 77.62 512 ARG A C 1
ATOM 4035 O O . ARG A 1 512 ? 1.699 -13.691 2.333 1.00 77.62 512 ARG A O 1
ATOM 4042 N N . CYS A 1 513 ? 3.564 -14.279 3.418 1.00 73.38 513 CYS A N 1
ATOM 4043 C CA . CYS A 1 513 ? 3.708 -15.583 2.764 1.00 73.38 513 CYS A CA 1
ATOM 4044 C C . CYS A 1 513 ? 4.064 -15.569 1.275 1.00 73.38 513 CYS A C 1
ATOM 4046 O O . CYS A 1 513 ? 4.036 -16.616 0.630 1.00 73.38 513 CYS A O 1
ATOM 4048 N N . HIS A 1 514 ? 4.466 -14.421 0.741 1.00 71.75 514 HIS A N 1
ATOM 4049 C CA . HIS A 1 514 ? 5.167 -14.350 -0.537 1.00 71.75 514 HIS A CA 1
ATOM 4050 C C . HIS A 1 514 ? 6.577 -14.963 -0.456 1.00 71.75 514 HIS A C 1
ATOM 4052 O O . HIS A 1 514 ? 7.090 -15.227 0.634 1.00 71.75 514 HIS A O 1
ATOM 4058 N N . GLY A 1 515 ? 7.215 -15.155 -1.616 1.00 63.81 515 GLY A N 1
ATOM 4059 C CA . GLY A 1 515 ? 8.553 -15.745 -1.771 1.00 63.81 515 GLY A CA 1
ATOM 4060 C C . GLY A 1 515 ? 9.645 -15.144 -0.880 1.00 63.81 515 GLY A C 1
ATOM 4061 O O . GLY A 1 515 ? 10.600 -15.831 -0.513 1.00 63.81 515 GLY A O 1
ATOM 4062 N N . CYS A 1 516 ? 9.510 -13.875 -0.489 1.00 71.38 516 CYS A N 1
ATOM 4063 C CA . CYS A 1 516 ? 10.486 -13.267 0.401 1.00 71.38 516 CYS A CA 1
ATOM 4064 C C . CYS A 1 516 ? 10.210 -13.570 1.874 1.00 71.38 516 CYS A C 1
ATOM 4066 O O . CYS A 1 516 ? 11.160 -13.500 2.636 1.00 71.38 516 CYS A O 1
ATOM 4068 N N . TRP A 1 517 ? 8.985 -13.925 2.284 1.00 74.56 517 TRP A N 1
ATOM 4069 C CA . TRP A 1 517 ? 8.573 -14.013 3.691 1.00 74.56 517 TRP A CA 1
ATOM 4070 C C . TRP A 1 517 ? 9.623 -14.680 4.597 1.00 74.56 517 TRP A C 1
ATOM 4072 O O . TRP A 1 517 ? 10.101 -15.784 4.340 1.00 74.56 517 TRP A O 1
ATOM 4082 N N . PHE A 1 518 ? 9.998 -13.961 5.656 1.00 65.81 518 PHE A N 1
ATOM 4083 C CA . PHE A 1 518 ? 11.257 -14.160 6.384 1.00 65.81 518 PHE A CA 1
ATOM 4084 C C . PHE A 1 518 ? 11.094 -14.868 7.725 1.00 65.81 518 PHE A C 1
ATOM 4086 O O . PHE A 1 518 ? 12.088 -15.168 8.384 1.00 65.81 518 PHE A O 1
ATOM 4093 N N . ASP A 1 519 ? 9.859 -15.116 8.146 1.00 68.00 519 ASP A N 1
ATOM 4094 C CA . ASP A 1 519 ? 9.600 -15.782 9.410 1.00 68.00 519 ASP A CA 1
ATOM 4095 C C . ASP A 1 519 ? 9.516 -17.300 9.187 1.00 68.00 519 ASP A C 1
ATOM 4097 O O . ASP A 1 519 ? 8.474 -17.839 8.808 1.00 68.00 519 ASP A O 1
ATOM 4101 N N . GLU A 1 520 ? 10.647 -17.985 9.399 1.00 64.69 520 GLU A N 1
ATOM 4102 C CA . GLU A 1 520 ? 10.752 -19.452 9.345 1.00 64.69 520 GLU A CA 1
ATOM 4103 C C . GLU A 1 520 ? 9.939 -20.151 10.452 1.00 64.69 520 GLU A C 1
ATOM 4105 O O . GLU A 1 520 ? 9.569 -21.328 10.318 1.00 64.69 520 GLU A O 1
ATOM 4110 N N . GLU A 1 521 ? 9.663 -19.449 11.558 1.00 66.56 521 GLU A N 1
ATOM 4111 C CA . GLU A 1 521 ? 8.825 -19.953 12.647 1.00 66.56 521 GLU A CA 1
ATOM 4112 C C . GLU A 1 521 ? 7.343 -19.865 12.264 1.00 66.56 521 GLU A C 1
ATOM 4114 O O . GLU A 1 521 ? 6.551 -20.764 12.577 1.00 66.56 521 GLU A O 1
ATOM 4119 N N . TYR A 1 522 ? 6.972 -18.828 11.515 1.00 64.62 522 TYR A N 1
ATOM 4120 C CA . TYR A 1 522 ? 5.616 -18.607 11.044 1.00 64.62 522 TYR A CA 1
ATOM 4121 C C . TYR A 1 522 ? 5.297 -19.405 9.777 1.00 64.62 522 TYR A C 1
ATOM 4123 O O . TYR A 1 522 ? 5.326 -18.923 8.648 1.00 64.62 522 TYR A O 1
ATOM 4131 N N . LYS A 1 523 ? 4.907 -20.663 9.991 1.00 63.44 523 LYS A N 1
ATOM 4132 C CA . LYS A 1 523 ? 4.523 -21.603 8.921 1.00 63.44 523 LYS A CA 1
ATOM 4133 C C . LYS A 1 523 ? 3.054 -21.511 8.495 1.00 63.44 523 LYS A C 1
ATOM 4135 O O . LYS A 1 523 ? 2.653 -22.172 7.539 1.00 63.44 523 LYS A O 1
ATOM 4140 N N . ASN A 1 524 ? 2.235 -20.734 9.206 1.00 65.12 524 ASN A N 1
ATOM 4141 C CA . ASN A 1 524 ? 0.791 -20.664 8.973 1.00 65.12 524 ASN A CA 1
ATOM 4142 C C . ASN A 1 524 ? 0.437 -19.598 7.935 1.00 65.12 524 ASN A C 1
ATOM 4144 O O . ASN A 1 524 ? -0.109 -18.538 8.247 1.00 65.12 524 ASN A O 1
ATOM 4148 N N . CYS A 1 525 ? 0.699 -19.929 6.678 1.00 65.94 525 CYS A N 1
ATOM 4149 C CA . CYS A 1 525 ? 0.318 -19.134 5.519 1.00 65.94 525 CYS A CA 1
ATOM 4150 C C . CYS A 1 525 ? -1.136 -19.355 5.087 1.00 65.94 525 CYS A C 1
ATOM 4152 O O . CYS A 1 525 ? -1.425 -19.627 3.927 1.00 65.94 525 CYS A O 1
ATOM 4154 N N . ASP A 1 526 ? -2.064 -19.238 6.041 1.00 59.94 526 ASP A N 1
ATOM 4155 C CA . ASP A 1 526 ? -3.506 -19.372 5.785 1.00 59.94 526 ASP A CA 1
ATOM 4156 C C . ASP A 1 526 ? -4.067 -18.164 4.985 1.00 59.94 526 ASP A C 1
ATOM 4158 O O . ASP A 1 526 ? -5.156 -18.242 4.412 1.00 59.94 526 ASP A O 1
ATOM 4162 N N . THR A 1 527 ? -3.340 -17.041 4.927 1.00 56.28 527 THR A N 1
ATOM 4163 C CA . THR A 1 527 ? -3.704 -15.840 4.154 1.00 56.28 527 THR A CA 1
ATOM 4164 C C . THR A 1 527 ? -2.988 -15.847 2.800 1.00 56.28 527 THR A C 1
ATOM 4166 O O . THR A 1 527 ? -1.760 -15.868 2.771 1.00 56.28 527 THR A O 1
ATOM 4169 N N . ARG A 1 528 ? -3.725 -15.764 1.679 1.00 60.91 528 ARG A N 1
ATOM 4170 C CA . ARG A 1 528 ? -3.173 -15.632 0.307 1.00 60.91 528 ARG A CA 1
ATOM 4171 C C . ARG A 1 528 ? -2.651 -14.227 -0.010 1.00 60.91 528 ARG A C 1
ATOM 4173 O O . ARG A 1 528 ? -2.610 -13.824 -1.170 1.00 60.91 528 ARG A O 1
ATOM 4180 N N . ALA A 1 529 ? -2.238 -13.496 1.012 1.00 63.59 529 ALA A N 1
ATOM 4181 C CA . ALA A 1 529 ? -1.683 -12.162 0.909 1.00 63.59 529 ALA A CA 1
ATOM 4182 C C . ALA A 1 529 ? -0.283 -12.199 0.262 1.00 63.59 529 ALA A C 1
ATOM 4184 O O . ALA A 1 529 ? 0.675 -11.699 0.801 1.00 63.59 529 ALA A O 1
ATOM 4185 N N . SER A 1 530 ? -0.119 -12.825 -0.895 1.00 71.38 530 SER A N 1
ATOM 4186 C CA . SER A 1 530 ? 1.166 -13.003 -1.584 1.00 71.38 530 SER A CA 1
ATOM 4187 C C . SER A 1 530 ? 1.483 -11.827 -2.513 1.00 71.38 530 SER A C 1
ATOM 4189 O O . SER A 1 530 ? 2.071 -11.995 -3.574 1.00 71.38 530 SER A O 1
ATOM 4191 N N . THR A 1 531 ? 1.035 -10.627 -2.147 1.00 83.56 531 THR A N 1
ATOM 4192 C CA . THR A 1 531 ? 1.071 -9.463 -3.028 1.00 83.56 531 THR A CA 1
ATOM 4193 C C . THR A 1 531 ? 2.485 -8.881 -3.119 1.00 83.56 531 THR A C 1
ATOM 4195 O O . THR A 1 531 ? 3.182 -8.726 -2.118 1.00 83.56 531 THR A O 1
ATOM 4198 N N . GLY A 1 532 ? 2.941 -8.589 -4.337 1.00 91.81 532 GLY A N 1
ATOM 4199 C CA . GLY A 1 532 ? 4.239 -7.958 -4.563 1.00 91.81 532 GLY A CA 1
ATOM 4200 C C . GLY A 1 532 ? 4.255 -6.469 -4.205 1.00 91.81 532 GLY A C 1
ATOM 4201 O O . GLY A 1 532 ? 3.220 -5.850 -3.958 1.00 91.81 532 GLY A O 1
ATOM 4202 N N . THR A 1 533 ? 5.438 -5.870 -4.223 1.00 95.50 533 THR A N 1
ATOM 4203 C CA . THR A 1 533 ? 5.693 -4.435 -4.106 1.00 95.50 533 THR A CA 1
ATOM 4204 C C . THR A 1 533 ? 4.938 -3.646 -5.182 1.00 95.50 533 TH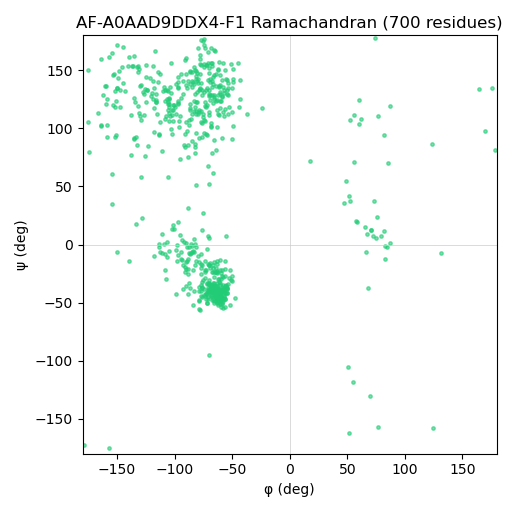R A C 1
ATOM 4206 O O . THR A 1 533 ? 4.406 -2.574 -4.901 1.00 95.50 533 THR A O 1
ATOM 4209 N N . ASP A 1 534 ? 4.803 -4.189 -6.396 1.00 95.38 534 ASP A N 1
ATOM 4210 C CA . ASP A 1 534 ? 3.962 -3.628 -7.457 1.00 95.38 534 ASP A CA 1
ATOM 4211 C C . ASP A 1 534 ? 2.479 -3.584 -7.051 1.00 95.38 534 ASP A C 1
ATOM 4213 O O . ASP A 1 534 ? 1.795 -2.572 -7.238 1.00 95.38 534 ASP A O 1
ATOM 4217 N N . HIS A 1 535 ? 1.988 -4.648 -6.418 1.00 94.38 535 HIS A N 1
ATOM 4218 C CA . HIS A 1 535 ? 0.621 -4.719 -5.931 1.00 94.38 535 HIS A CA 1
ATOM 4219 C C . HIS A 1 535 ? 0.400 -3.772 -4.754 1.00 94.38 535 HIS A C 1
ATOM 4221 O O . HIS A 1 535 ? -0.640 -3.115 -4.702 1.00 94.38 535 HIS A O 1
ATOM 4227 N N . LEU A 1 536 ? 1.362 -3.664 -3.833 1.00 95.50 536 LEU A N 1
ATOM 4228 C CA . LEU A 1 536 ? 1.264 -2.720 -2.725 1.00 95.50 536 LEU A CA 1
ATOM 4229 C C . LEU A 1 536 ? 1.203 -1.279 -3.223 1.00 95.50 536 LEU A C 1
ATOM 4231 O O . LEU A 1 536 ? 0.377 -0.499 -2.753 1.00 95.50 536 LEU A O 1
ATOM 4235 N N . PHE A 1 537 ? 1.999 -0.952 -4.237 1.00 97.25 537 PHE A N 1
ATOM 4236 C CA . PHE A 1 537 ? 1.930 0.343 -4.893 1.00 97.25 537 PHE A CA 1
ATOM 4237 C C . PHE A 1 537 ? 0.556 0.590 -5.516 1.00 97.25 537 PHE A C 1
ATOM 4239 O O . PHE A 1 537 ? -0.068 1.625 -5.279 1.00 97.25 537 PHE A O 1
ATOM 4246 N N . ARG A 1 538 ? 0.038 -0.394 -6.257 1.00 95.94 538 ARG A N 1
ATOM 4247 C CA . ARG A 1 538 ? -1.287 -0.323 -6.877 1.00 95.94 538 ARG A CA 1
ATOM 4248 C C . ARG A 1 538 ? -2.425 -0.182 -5.869 1.00 95.94 538 ARG A C 1
ATOM 4250 O O . ARG A 1 538 ? -3.409 0.479 -6.180 1.00 95.94 538 ARG A O 1
ATOM 4257 N N . GLN A 1 539 ? -2.361 -0.879 -4.738 1.00 95.06 539 GLN A N 1
ATOM 4258 C CA . GLN A 1 539 ? -3.473 -0.978 -3.792 1.00 95.06 539 GLN A CA 1
ATOM 4259 C C . GLN A 1 539 ? -3.408 0.082 -2.690 1.00 95.06 539 GLN A C 1
ATOM 4261 O O . GLN A 1 539 ? -4.444 0.614 -2.305 1.00 95.06 539 GLN A O 1
ATOM 4266 N N . PHE A 1 540 ? -2.211 0.399 -2.203 1.00 96.06 540 PHE A N 1
ATOM 4267 C CA . PHE A 1 540 ? -2.000 1.253 -1.033 1.00 96.06 540 PHE A CA 1
ATOM 4268 C C . PHE A 1 540 ? -1.229 2.540 -1.346 1.00 96.06 540 PHE A C 1
ATOM 4270 O O . PHE A 1 540 ? -1.156 3.420 -0.490 1.00 96.06 540 PHE A O 1
ATOM 4277 N N . GLY A 1 541 ? -0.659 2.672 -2.549 1.00 96.31 541 GLY A N 1
ATOM 4278 C CA . GLY A 1 541 ? 0.003 3.904 -2.977 1.00 96.31 541 GLY A CA 1
ATOM 4279 C C . GLY A 1 541 ? 1.381 4.146 -2.371 1.00 96.31 541 GLY A C 1
ATOM 4280 O O . GLY A 1 541 ? 1.824 5.289 -2.302 1.00 96.31 541 GLY A O 1
ATOM 4281 N N . PHE A 1 542 ? 2.069 3.094 -1.924 1.00 96.44 542 PHE A N 1
ATOM 4282 C CA . PHE A 1 542 ? 3.436 3.200 -1.420 1.00 96.44 542 PHE A CA 1
ATOM 4283 C C . PHE A 1 542 ? 4.332 2.093 -1.972 1.00 96.44 542 PHE A C 1
ATOM 4285 O O . PHE A 1 542 ? 3.867 1.065 -2.460 1.00 96.44 542 PHE A O 1
ATOM 4292 N N . VAL A 1 543 ? 5.637 2.319 -1.867 1.00 96.25 543 VAL A N 1
ATOM 4293 C CA . VAL A 1 543 ? 6.676 1.342 -2.187 1.00 96.25 543 VAL A CA 1
ATOM 4294 C C . VAL A 1 543 ? 7.322 0.922 -0.882 1.00 96.25 543 VAL A C 1
ATOM 4296 O O . VAL A 1 543 ? 7.647 1.769 -0.049 1.00 96.25 543 VAL A O 1
ATOM 4299 N N . GLU A 1 544 ? 7.474 -0.378 -0.674 1.00 92.81 544 GLU A N 1
ATOM 4300 C CA . GLU A 1 544 ? 8.176 -0.895 0.497 1.00 92.81 544 GLU A CA 1
ATOM 4301 C C . GLU A 1 544 ? 9.634 -0.430 0.497 1.00 92.81 544 GLU A C 1
ATOM 4303 O O . GLU A 1 544 ? 10.226 -0.233 -0.562 1.00 92.81 544 GLU A O 1
ATOM 4308 N N . ASP A 1 545 ? 10.238 -0.289 1.679 1.00 91.56 545 ASP A N 1
ATOM 4309 C CA . ASP A 1 545 ? 11.690 -0.115 1.768 1.00 91.56 545 ASP A CA 1
ATOM 4310 C C . ASP A 1 545 ? 12.366 -1.435 1.383 1.00 91.56 545 ASP A C 1
ATOM 4312 O O . ASP A 1 545 ? 12.528 -1.708 0.203 1.00 91.56 545 ASP A O 1
ATOM 4316 N N . TYR A 1 546 ? 12.710 -2.286 2.347 1.00 93.38 546 TYR A N 1
ATOM 4317 C CA . TYR A 1 546 ? 13.122 -3.664 2.105 1.00 93.38 546 TYR A CA 1
ATOM 4318 C C . TYR A 1 546 ? 12.637 -4.525 3.261 1.00 93.38 546 TYR A C 1
ATOM 4320 O O . TYR A 1 546 ? 12.482 -4.020 4.382 1.00 93.38 546 TYR A O 1
ATOM 4328 N N . PRO A 1 547 ? 12.409 -5.814 3.015 1.00 93.38 547 PRO A N 1
ATOM 4329 C CA . PRO A 1 547 ? 12.535 -6.526 1.741 1.00 93.38 547 PRO A CA 1
ATOM 4330 C C . PRO A 1 547 ? 11.406 -6.217 0.745 1.00 93.38 547 PRO A C 1
ATOM 4332 O O . PRO A 1 547 ? 10.316 -5.824 1.145 1.00 93.38 547 PRO A O 1
ATOM 4335 N N . GLN A 1 548 ? 11.690 -6.397 -0.547 1.00 94.50 548 GLN A N 1
ATOM 4336 C CA . GLN A 1 548 ? 10.756 -6.164 -1.659 1.00 94.50 548 GLN A CA 1
ATOM 4337 C C . GLN A 1 548 ? 10.512 -7.454 -2.445 1.00 94.50 548 GLN A C 1
ATOM 4339 O O . GLN A 1 548 ? 11.373 -8.338 -2.490 1.00 94.50 548 GLN A O 1
ATOM 4344 N N . CYS A 1 549 ? 9.354 -7.555 -3.092 1.00 93.38 549 CYS A N 1
ATOM 4345 C CA . CYS A 1 549 ? 8.966 -8.692 -3.922 1.00 93.38 549 CYS A CA 1
ATOM 4346 C C . CYS A 1 549 ? 8.291 -8.196 -5.191 1.00 93.38 549 CYS A C 1
ATOM 4348 O O . CYS A 1 549 ? 7.187 -7.686 -5.121 1.00 93.38 549 CYS A O 1
ATOM 4350 N N . TRP A 1 550 ? 8.903 -8.357 -6.349 1.00 94.94 550 TRP A N 1
ATOM 4351 C CA . TRP A 1 550 ? 8.345 -7.875 -7.607 1.00 94.94 550 TRP A CA 1
ATOM 4352 C C . TRP A 1 550 ? 7.760 -9.024 -8.400 1.00 94.94 550 TRP A C 1
ATOM 4354 O O . TRP A 1 550 ? 8.442 -10.027 -8.591 1.00 94.94 550 TRP A O 1
ATOM 4364 N N . HIS A 1 551 ? 6.526 -8.853 -8.864 1.00 93.94 551 HIS A N 1
ATOM 4365 C CA . HIS A 1 551 ? 5.881 -9.722 -9.841 1.00 93.94 551 HIS A CA 1
ATOM 4366 C C . HIS A 1 551 ? 5.915 -9.018 -11.201 1.00 93.94 551 HIS A C 1
ATOM 4368 O O . HIS A 1 551 ? 5.326 -7.949 -11.354 1.00 93.94 551 HIS A O 1
ATOM 4374 N N . ILE A 1 552 ? 6.695 -9.544 -12.148 1.00 94.94 552 ILE A N 1
ATOM 4375 C CA . ILE A 1 552 ? 6.982 -8.914 -13.443 1.00 94.94 552 ILE A CA 1
ATOM 4376 C C . ILE A 1 552 ? 6.562 -9.872 -14.564 1.00 94.94 552 ILE A C 1
ATOM 4378 O O . ILE A 1 552 ? 7.407 -10.603 -15.095 1.00 94.94 552 ILE A O 1
ATOM 4382 N N . PRO A 1 553 ? 5.277 -9.863 -14.956 1.00 94.44 553 PRO A N 1
ATOM 4383 C CA . PRO A 1 553 ? 4.846 -10.576 -16.142 1.00 94.44 553 PRO A CA 1
ATOM 4384 C C . PRO A 1 553 ? 5.391 -9.865 -17.384 1.00 94.44 553 PRO A C 1
ATOM 4386 O O . PRO A 1 553 ? 5.322 -8.641 -17.515 1.00 94.44 553 PRO A O 1
ATOM 4389 N N . GLN A 1 554 ? 5.954 -10.651 -18.290 1.00 93.75 554 GLN A N 1
ATOM 4390 C CA . GLN A 1 554 ? 6.501 -10.214 -19.563 1.00 93.75 554 GLN A CA 1
ATOM 4391 C C . GLN A 1 554 ? 5.504 -10.598 -20.645 1.00 93.75 554 GLN A C 1
ATOM 4393 O O . GLN A 1 554 ? 5.271 -11.778 -20.902 1.00 93.75 554 GLN A O 1
ATOM 4398 N N . ILE A 1 555 ? 4.867 -9.592 -21.230 1.00 92.25 555 ILE A N 1
ATOM 4399 C CA . ILE A 1 555 ? 3.770 -9.760 -22.180 1.00 92.25 555 ILE A CA 1
ATOM 4400 C C . ILE A 1 555 ? 4.228 -9.214 -23.531 1.00 92.25 555 ILE A C 1
ATOM 4402 O O . ILE A 1 555 ? 4.754 -8.101 -23.604 1.00 92.25 555 ILE A O 1
ATOM 4406 N N . GLU A 1 556 ? 4.062 -10.013 -24.583 1.00 89.94 556 GLU A N 1
ATOM 4407 C CA . GLU A 1 556 ? 4.366 -9.627 -25.961 1.00 89.94 556 GLU A CA 1
ATOM 4408 C C . GLU A 1 556 ? 3.352 -8.601 -26.494 1.00 89.94 556 GLU A C 1
ATOM 4410 O O . GLU A 1 556 ? 2.277 -8.404 -25.929 1.00 89.94 556 GLU A O 1
ATOM 4415 N N . GLU A 1 557 ? 3.670 -7.951 -27.618 1.00 89.19 557 GLU A N 1
ATOM 4416 C CA . GLU A 1 557 ? 2.807 -6.928 -28.233 1.00 89.19 557 GLU A CA 1
ATOM 4417 C C . GLU A 1 557 ? 1.396 -7.435 -28.581 1.00 89.19 557 GLU A C 1
ATOM 4419 O O . GLU A 1 557 ? 0.443 -6.655 -28.590 1.00 89.19 557 GLU A O 1
ATOM 4424 N N . ASP A 1 558 ? 1.242 -8.735 -28.849 1.00 90.25 558 ASP A N 1
ATOM 4425 C CA . ASP A 1 558 ? -0.052 -9.359 -29.144 1.00 90.25 558 ASP A CA 1
ATOM 4426 C C . ASP A 1 558 ? -0.870 -9.717 -27.886 1.00 90.25 558 ASP A C 1
ATOM 4428 O O . ASP A 1 558 ? -1.990 -10.220 -27.993 1.00 90.25 558 ASP A O 1
ATOM 4432 N N . GLY A 1 559 ? -0.338 -9.422 -26.695 1.00 89.12 559 GLY A N 1
ATOM 4433 C CA . GLY A 1 559 ? -0.951 -9.724 -25.405 1.00 89.12 559 GLY A CA 1
ATOM 4434 C C . GLY A 1 559 ? -0.629 -11.119 -24.863 1.00 89.12 559 GLY A C 1
ATOM 4435 O O . GLY A 1 559 ? -1.111 -11.466 -23.783 1.00 89.12 559 GLY A O 1
ATOM 4436 N N . THR A 1 560 ? 0.177 -11.919 -25.564 1.00 92.00 560 THR A N 1
ATOM 4437 C CA . THR A 1 560 ? 0.601 -13.238 -25.086 1.00 92.00 560 THR A CA 1
ATOM 4438 C C . THR A 1 560 ? 1.572 -13.091 -23.919 1.00 92.00 560 THR A C 1
ATOM 4440 O O . THR A 1 560 ? 2.577 -12.388 -24.007 1.00 92.00 560 THR A O 1
ATOM 4443 N N . LEU A 1 561 ? 1.288 -13.777 -22.809 1.00 93.12 561 LEU A N 1
ATOM 4444 C CA . LEU A 1 561 ? 2.223 -13.887 -21.690 1.00 93.12 561 LEU A CA 1
ATOM 4445 C C . LEU A 1 561 ? 3.408 -14.765 -22.113 1.00 93.12 561 LEU A C 1
ATOM 4447 O O . LEU A 1 561 ? 3.243 -15.970 -22.307 1.00 93.12 561 LEU A O 1
ATOM 4451 N N . PHE A 1 562 ? 4.578 -14.149 -22.250 1.00 91.06 562 PHE A N 1
ATOM 4452 C CA . PHE A 1 562 ? 5.835 -14.819 -22.569 1.00 91.06 562 PHE A CA 1
ATOM 4453 C C . PHE A 1 562 ? 6.437 -15.489 -21.328 1.00 91.06 562 PHE A C 1
ATOM 4455 O O . PHE A 1 562 ? 6.785 -16.668 -21.371 1.00 91.06 562 PHE A O 1
ATOM 4462 N N . ASP A 1 563 ? 6.520 -14.755 -20.216 1.00 92.62 563 ASP A N 1
ATOM 4463 C CA . ASP A 1 563 ? 7.042 -15.264 -18.946 1.00 92.62 563 ASP A CA 1
ATOM 4464 C C . ASP A 1 563 ? 6.461 -14.491 -17.756 1.00 92.62 563 ASP A C 1
ATOM 4466 O O . ASP A 1 563 ? 5.907 -13.404 -17.919 1.00 92.62 563 ASP A O 1
ATOM 4470 N N . ASP A 1 564 ? 6.598 -15.037 -16.552 1.00 91.75 564 ASP A N 1
ATOM 4471 C CA . ASP A 1 564 ? 6.148 -14.414 -15.313 1.00 91.75 564 ASP A CA 1
ATOM 4472 C C . ASP A 1 564 ? 7.217 -14.494 -14.219 1.00 91.75 564 ASP A C 1
ATOM 4474 O O . ASP A 1 564 ? 7.331 -15.465 -13.469 1.00 91.75 564 ASP A O 1
ATOM 4478 N N . MET A 1 565 ? 8.035 -13.446 -14.143 1.00 92.38 565 MET A N 1
ATOM 4479 C CA . MET A 1 565 ? 9.218 -13.438 -13.300 1.00 92.38 565 MET A CA 1
ATOM 4480 C C . MET A 1 565 ? 8.917 -12.844 -11.923 1.00 92.38 565 MET A C 1
ATOM 4482 O O . MET A 1 565 ? 8.447 -11.714 -11.796 1.00 92.38 565 MET A O 1
ATOM 4486 N N . THR A 1 566 ? 9.313 -13.561 -10.869 1.00 92.94 566 THR A N 1
ATOM 4487 C CA . THR A 1 566 ? 9.280 -13.043 -9.494 1.00 92.94 566 THR A CA 1
ATOM 4488 C C . THR A 1 566 ? 10.686 -12.723 -8.984 1.00 92.94 566 THR A C 1
ATOM 4490 O O . THR A 1 566 ? 11.551 -13.599 -8.954 1.00 92.94 566 THR A O 1
ATOM 4493 N N . ILE A 1 567 ? 10.919 -11.487 -8.524 1.00 93.56 567 ILE A N 1
ATOM 4494 C CA . ILE A 1 567 ? 12.210 -11.039 -7.973 1.00 93.56 567 ILE A CA 1
ATOM 4495 C C . ILE A 1 567 ? 12.054 -10.665 -6.503 1.00 93.56 567 ILE A C 1
ATOM 4497 O O . ILE A 1 567 ? 11.298 -9.765 -6.148 1.00 93.56 567 ILE A O 1
ATOM 4501 N N . SER A 1 568 ? 12.835 -11.303 -5.638 1.00 93.44 568 SER A N 1
ATOM 4502 C CA . SER A 1 568 ? 12.884 -10.982 -4.211 1.00 93.44 568 SER A CA 1
ATOM 4503 C C . SER A 1 568 ? 14.163 -10.224 -3.868 1.00 93.44 568 SER A C 1
ATOM 4505 O O . SER A 1 568 ? 15.261 -10.760 -4.050 1.00 93.44 568 SER A O 1
ATOM 4507 N N . LEU A 1 569 ? 14.041 -9.013 -3.324 1.00 94.44 569 LEU A N 1
ATOM 4508 C CA . LEU A 1 569 ? 15.185 -8.185 -2.935 1.00 94.44 569 LEU A CA 1
ATOM 4509 C C . LEU A 1 569 ? 15.256 -7.961 -1.434 1.00 94.44 569 LEU A C 1
ATOM 4511 O O . LEU A 1 569 ? 14.239 -7.859 -0.750 1.00 94.44 569 LEU A O 1
ATOM 4515 N N . ASP A 1 570 ? 16.483 -7.825 -0.947 1.00 94.06 570 ASP A N 1
ATOM 4516 C CA . ASP A 1 570 ? 16.778 -7.502 0.443 1.00 94.06 570 ASP A CA 1
ATOM 4517 C C . ASP A 1 570 ? 18.028 -6.610 0.536 1.00 94.06 570 ASP A C 1
ATOM 4519 O O . ASP A 1 570 ? 18.743 -6.415 -0.455 1.00 94.06 570 ASP A O 1
ATOM 4523 N N . ARG A 1 571 ? 18.293 -6.064 1.725 1.00 94.25 571 ARG A N 1
ATOM 4524 C CA . ARG A 1 571 ? 19.520 -5.329 2.041 1.00 94.25 571 ARG A CA 1
ATOM 4525 C C . ARG A 1 571 ? 20.401 -6.128 2.987 1.00 94.25 571 ARG A C 1
ATOM 4527 O O . ARG A 1 571 ? 19.937 -6.671 3.986 1.00 94.25 571 ARG A O 1
ATOM 4534 N N . ASN A 1 572 ? 21.698 -6.164 2.698 1.00 92.81 572 ASN A N 1
ATOM 4535 C CA . ASN A 1 572 ? 22.670 -6.700 3.648 1.00 92.81 572 ASN A CA 1
ATOM 4536 C C . ASN A 1 572 ? 22.904 -5.715 4.812 1.00 92.81 572 ASN A C 1
ATOM 4538 O O . ASN A 1 572 ? 22.379 -4.600 4.829 1.00 92.81 572 ASN A O 1
ATOM 4542 N N . ASP A 1 573 ? 23.724 -6.105 5.789 1.00 92.75 573 ASP A N 1
ATOM 4543 C CA . ASP A 1 573 ? 24.035 -5.261 6.953 1.00 92.75 573 ASP A CA 1
ATOM 4544 C C . ASP A 1 573 ? 24.760 -3.948 6.583 1.00 92.75 573 ASP A C 1
ATOM 4546 O O . ASP A 1 573 ? 24.801 -3.012 7.381 1.00 92.75 573 ASP A O 1
ATOM 4550 N N . GLN A 1 574 ? 25.331 -3.862 5.376 1.00 95.50 574 GLN A N 1
ATOM 4551 C CA . GLN A 1 574 ? 25.949 -2.658 4.815 1.00 95.50 574 GLN A CA 1
ATOM 4552 C C . GLN A 1 574 ? 24.936 -1.761 4.081 1.00 95.50 574 GLN A C 1
ATOM 4554 O O . GLN A 1 574 ? 25.297 -0.683 3.612 1.00 95.50 574 GLN A O 1
ATOM 4559 N N . GLY A 1 575 ? 23.671 -2.181 3.996 1.00 93.12 575 GLY A N 1
ATOM 4560 C CA . GLY A 1 575 ? 22.606 -1.475 3.291 1.00 93.12 575 GLY A CA 1
ATOM 4561 C C . GLY A 1 575 ? 22.618 -1.673 1.774 1.00 93.12 575 GLY A C 1
ATOM 4562 O O . GLY A 1 575 ? 21.838 -1.012 1.081 1.00 93.12 575 GLY A O 1
ATOM 4563 N N . GLU A 1 576 ? 23.475 -2.555 1.251 1.00 94.81 576 GLU A N 1
ATOM 4564 C CA . GLU A 1 576 ? 23.552 -2.865 -0.175 1.00 94.81 576 GLU A CA 1
ATOM 4565 C C . GLU A 1 576 ? 22.409 -3.795 -0.575 1.00 94.81 576 GLU A C 1
ATOM 4567 O O . GLU A 1 576 ? 22.143 -4.802 0.086 1.00 94.81 576 GLU A O 1
ATOM 4572 N N . VAL A 1 577 ? 21.756 -3.457 -1.684 1.00 95.25 577 VAL A N 1
ATOM 4573 C CA . VAL A 1 577 ? 20.644 -4.227 -2.244 1.00 95.25 577 VAL A CA 1
ATOM 4574 C C . VAL A 1 577 ? 21.182 -5.455 -2.974 1.00 95.25 577 VAL A C 1
ATOM 4576 O O . VAL A 1 577 ? 22.129 -5.355 -3.760 1.00 95.25 577 VAL A O 1
ATOM 4579 N N . PHE A 1 578 ? 20.563 -6.610 -2.748 1.00 94.50 578 PHE A N 1
ATOM 4580 C CA . PHE A 1 578 ? 20.872 -7.843 -3.466 1.00 94.50 578 PHE A CA 1
ATOM 4581 C C . PHE A 1 578 ? 19.605 -8.644 -3.780 1.00 94.50 578 PHE A C 1
ATOM 4583 O O . PHE A 1 578 ? 18.603 -8.560 -3.070 1.00 94.50 578 PHE A O 1
ATOM 4590 N N . VAL A 1 579 ? 19.665 -9.456 -4.841 1.00 94.56 579 VAL A N 1
ATOM 4591 C CA . VAL A 1 579 ? 18.611 -10.434 -5.138 1.00 94.56 579 VAL A CA 1
ATOM 4592 C C . VAL A 1 579 ? 18.786 -11.638 -4.232 1.00 94.56 579 VAL A C 1
ATOM 4594 O O . VAL A 1 579 ? 19.773 -12.385 -4.326 1.00 94.56 579 VAL A O 1
ATOM 4597 N N . ARG A 1 580 ? 17.806 -11.817 -3.351 1.00 89.06 580 ARG A N 1
ATOM 4598 C CA . ARG A 1 580 ? 17.755 -12.932 -2.414 1.00 89.06 580 ARG A CA 1
ATOM 4599 C C . ARG A 1 580 ? 17.415 -14.230 -3.132 1.00 89.06 580 ARG A C 1
ATOM 4601 O O . ARG A 1 580 ? 18.092 -15.222 -2.899 1.00 89.06 580 ARG A O 1
ATOM 4608 N N . ARG A 1 581 ? 16.397 -14.195 -3.992 1.00 89.38 581 ARG A N 1
ATOM 4609 C CA . ARG A 1 581 ? 15.916 -15.335 -4.780 1.00 89.38 581 ARG A CA 1
ATOM 4610 C C . ARG A 1 581 ? 15.170 -14.853 -6.021 1.00 89.38 581 ARG A C 1
ATOM 4612 O O . ARG A 1 581 ? 14.662 -13.727 -6.042 1.00 89.38 581 ARG A O 1
ATOM 4619 N N . PHE A 1 582 ? 15.039 -15.757 -6.977 1.00 89.50 582 PHE A N 1
ATOM 4620 C CA . PHE A 1 582 ? 14.019 -15.691 -8.013 1.00 89.50 582 PHE A CA 1
ATOM 4621 C C . PHE A 1 582 ? 12.882 -16.679 -7.694 1.00 89.50 582 PHE A C 1
ATOM 4623 O O . PHE A 1 582 ? 13.082 -17.631 -6.927 1.00 89.50 582 PHE A O 1
ATOM 4630 N N . GLY A 1 583 ? 11.690 -16.424 -8.231 1.00 79.50 583 GLY A N 1
ATOM 4631 C CA . GLY A 1 583 ? 10.522 -17.298 -8.091 1.00 79.50 583 GLY A CA 1
ATOM 4632 C C . GLY A 1 583 ? 9.843 -17.292 -6.715 1.00 79.50 583 GLY A C 1
ATOM 4633 O O . GLY A 1 583 ? 10.290 -16.651 -5.756 1.00 79.50 583 GLY A O 1
ATOM 4634 N N . GLU A 1 584 ? 8.747 -18.045 -6.606 1.00 70.56 584 GLU A N 1
ATOM 4635 C CA . GLU A 1 584 ? 7.953 -18.210 -5.381 1.00 70.56 584 GLU A CA 1
ATOM 4636 C C . GLU A 1 584 ? 8.576 -19.172 -4.359 1.00 70.56 584 GLU A C 1
ATOM 4638 O O . GLU A 1 584 ? 9.361 -20.050 -4.693 1.00 70.56 584 GLU A O 1
ATOM 4643 N N . ASN A 1 585 ? 8.126 -19.121 -3.096 1.00 61.34 585 ASN A N 1
ATOM 4644 C CA . ASN A 1 585 ? 8.609 -20.001 -2.018 1.00 61.34 585 ASN A CA 1
ATOM 4645 C C . ASN A 1 585 ? 8.627 -21.498 -2.334 1.00 61.34 585 ASN A C 1
ATOM 4647 O O . ASN A 1 585 ? 9.481 -22.216 -1.813 1.00 61.34 585 ASN A O 1
ATOM 4651 N N . ASN A 1 586 ? 7.699 -21.957 -3.168 1.00 67.25 586 ASN A N 1
ATOM 4652 C CA . ASN A 1 586 ? 7.520 -23.371 -3.46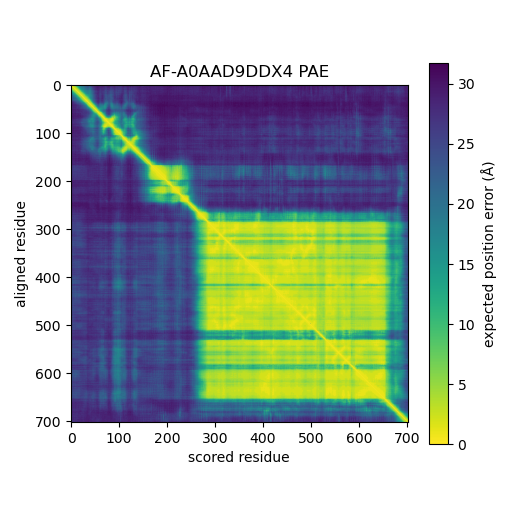4 1.00 67.25 586 ASN A CA 1
ATOM 4653 C C . ASN A 1 586 ? 8.269 -23.835 -4.719 1.00 67.25 586 ASN A C 1
ATOM 4655 O O . ASN A 1 586 ? 8.286 -25.039 -4.985 1.00 67.25 586 ASN A O 1
ATOM 4659 N N . SER A 1 587 ? 8.876 -22.922 -5.481 1.00 72.12 587 SER A N 1
ATOM 4660 C CA . SER A 1 587 ? 9.659 -23.278 -6.657 1.00 72.12 587 SER A CA 1
ATOM 4661 C C . SER A 1 587 ? 11.133 -23.491 -6.329 1.00 72.12 587 SER A C 1
ATOM 4663 O O . SER A 1 587 ? 11.651 -23.089 -5.279 1.00 72.12 587 SER A O 1
ATOM 4665 N N . ARG A 1 588 ? 11.812 -24.226 -7.212 1.00 73.12 588 ARG A N 1
ATOM 4666 C CA . ARG A 1 588 ? 13.249 -24.466 -7.103 1.00 73.12 588 ARG A CA 1
ATOM 4667 C C . ARG A 1 588 ? 13.961 -23.264 -7.701 1.00 73.12 588 ARG A C 1
ATOM 4669 O O . ARG A 1 588 ? 13.761 -22.971 -8.867 1.00 73.12 588 ARG A O 1
ATOM 4676 N N . GLU A 1 589 ? 14.828 -22.625 -6.922 1.00 71.69 589 GLU A N 1
ATOM 4677 C CA . GLU A 1 589 ? 15.546 -21.413 -7.349 1.00 71.69 589 GLU A CA 1
ATOM 4678 C C . GLU A 1 589 ? 16.304 -21.600 -8.676 1.00 71.69 589 GLU A C 1
ATOM 4680 O O . GLU A 1 589 ? 16.371 -20.679 -9.480 1.00 71.69 589 GLU A O 1
ATOM 4685 N N . GLU A 1 590 ? 16.833 -22.802 -8.935 1.00 73.88 590 GLU A N 1
ATOM 4686 C CA . GLU A 1 590 ? 17.535 -23.138 -10.183 1.00 73.88 590 GLU A CA 1
ATOM 4687 C C . GLU A 1 590 ? 16.647 -23.036 -11.434 1.00 73.88 590 GLU A C 1
ATOM 4689 O O . GLU A 1 590 ? 17.164 -22.746 -12.512 1.00 73.88 590 GLU A O 1
ATOM 4694 N N . ASP A 1 591 ? 15.340 -23.268 -11.288 1.00 76.44 591 ASP A N 1
ATOM 4695 C CA . ASP A 1 591 ? 14.358 -23.251 -12.379 1.00 76.44 591 ASP A CA 1
ATOM 4696 C C . ASP A 1 591 ? 13.807 -21.833 -12.639 1.00 76.44 591 ASP A C 1
ATOM 4698 O O . ASP A 1 591 ? 13.104 -21.618 -13.618 1.00 76.44 591 ASP A O 1
ATOM 4702 N N . GLU A 1 592 ? 14.141 -20.870 -11.775 1.00 81.94 592 GLU A N 1
ATOM 4703 C CA . GLU A 1 592 ? 13.548 -19.523 -11.727 1.00 81.94 592 GLU A CA 1
ATOM 4704 C C . GLU A 1 592 ? 14.551 -18.424 -12.100 1.00 81.94 592 GLU A C 1
ATOM 4706 O O . GLU A 1 592 ? 14.240 -17.236 -12.069 1.00 81.94 592 GLU A O 1
ATOM 4711 N N . VAL A 1 593 ? 15.795 -18.798 -12.415 1.00 87.69 593 VAL A N 1
ATOM 4712 C CA . VAL A 1 593 ? 16.804 -17.834 -12.860 1.00 87.69 593 VAL A CA 1
ATOM 4713 C C . VAL A 1 593 ? 16.377 -17.263 -14.217 1.00 87.69 593 VAL A C 1
ATOM 4715 O O . VAL A 1 593 ? 16.157 -18.052 -15.140 1.00 87.69 593 VAL A O 1
ATOM 4718 N N . PRO A 1 594 ? 16.338 -15.925 -14.381 1.00 91.75 594 PRO A N 1
ATOM 4719 C CA . PRO A 1 594 ? 15.956 -15.305 -15.642 1.00 91.75 594 PRO A CA 1
ATOM 4720 C C . PRO A 1 594 ? 16.805 -15.831 -16.800 1.00 91.75 594 PRO A C 1
ATOM 4722 O O . PRO A 1 594 ? 18.041 -15.864 -16.730 1.00 91.75 594 PRO A O 1
ATOM 4725 N N . ASN A 1 595 ? 16.138 -16.250 -17.869 1.00 91.06 595 ASN A N 1
ATOM 4726 C CA . ASN A 1 595 ? 16.782 -16.659 -19.104 1.00 91.06 595 ASN A CA 1
ATOM 4727 C C . ASN A 1 595 ? 17.282 -15.425 -19.891 1.00 91.06 595 ASN A C 1
ATOM 4729 O O . ASN A 1 595 ? 17.070 -14.274 -19.506 1.00 91.06 595 ASN A O 1
ATOM 4733 N N . MET A 1 596 ? 17.988 -15.653 -21.003 1.00 92.44 596 MET A N 1
ATOM 4734 C CA . MET A 1 596 ? 18.566 -14.554 -21.789 1.00 92.44 596 MET A CA 1
ATOM 4735 C C . MET A 1 596 ? 17.502 -13.617 -22.380 1.00 92.44 596 MET A C 1
ATOM 4737 O O . MET A 1 596 ? 17.736 -12.417 -22.451 1.00 92.44 596 MET A O 1
ATOM 4741 N N . GLU A 1 597 ? 16.347 -14.140 -22.788 1.00 92.81 597 GLU A N 1
ATOM 4742 C CA . GLU A 1 597 ? 15.251 -13.338 -23.343 1.00 92.81 597 GLU A CA 1
ATOM 4743 C C . GLU A 1 597 ? 14.647 -12.436 -22.259 1.00 92.81 597 GLU A C 1
ATOM 4745 O O . GLU A 1 597 ? 14.478 -11.240 -22.500 1.00 92.81 597 G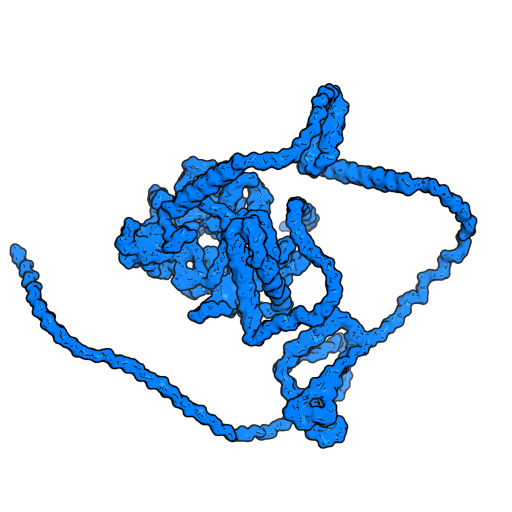LU A O 1
ATOM 4750 N N . ASN A 1 598 ? 14.469 -12.947 -21.031 1.00 93.62 598 ASN A N 1
ATOM 4751 C CA . ASN A 1 598 ? 14.052 -12.119 -19.897 1.00 93.62 598 ASN A CA 1
ATOM 4752 C C . ASN A 1 598 ? 15.045 -10.983 -19.637 1.00 93.62 598 ASN A C 1
ATOM 4754 O O . ASN A 1 598 ? 14.638 -9.845 -19.420 1.00 93.62 598 ASN A O 1
ATOM 4758 N N . LEU A 1 599 ? 16.349 -11.288 -19.639 1.00 94.81 599 LEU A N 1
ATOM 4759 C CA . LEU A 1 599 ? 17.388 -10.285 -19.411 1.00 94.81 599 LEU A CA 1
ATOM 4760 C C . LEU A 1 599 ? 17.399 -9.236 -20.520 1.00 94.81 599 LEU A C 1
ATOM 4762 O O . LEU A 1 599 ? 17.500 -8.058 -20.215 1.00 94.81 599 LEU A O 1
ATOM 4766 N N . MET A 1 600 ? 17.254 -9.626 -21.786 1.00 94.38 600 MET A N 1
ATOM 4767 C CA . MET A 1 600 ? 17.170 -8.666 -22.891 1.00 94.38 600 MET A CA 1
ATOM 4768 C C . MET A 1 600 ? 15.967 -7.725 -22.739 1.00 94.38 600 MET A C 1
ATOM 4770 O O . MET A 1 600 ? 16.109 -6.520 -22.927 1.00 94.38 600 MET A O 1
ATOM 4774 N N . TRP A 1 601 ? 14.809 -8.255 -22.342 1.00 94.81 601 TRP A N 1
ATOM 4775 C CA . TRP A 1 601 ? 13.610 -7.453 -22.093 1.00 94.81 601 TRP A CA 1
ATOM 4776 C C . TRP A 1 601 ? 13.791 -6.478 -20.916 1.00 94.81 601 TRP A C 1
ATOM 4778 O O . TRP A 1 601 ? 13.445 -5.298 -20.995 1.00 94.81 601 TRP A O 1
ATOM 4788 N N . LEU A 1 602 ? 14.389 -6.948 -19.817 1.00 95.94 602 LEU A N 1
ATOM 4789 C CA . LEU A 1 602 ? 14.689 -6.110 -18.654 1.00 95.94 602 LEU A CA 1
ATOM 4790 C C . LEU A 1 602 ? 15.717 -5.022 -18.971 1.00 95.94 602 LEU A C 1
ATOM 4792 O O . LEU A 1 602 ? 15.616 -3.921 -18.433 1.00 95.94 602 LEU A O 1
ATOM 4796 N N . ASP A 1 603 ? 16.692 -5.330 -19.825 1.00 95.88 603 ASP A N 1
ATOM 4797 C CA . ASP A 1 603 ? 17.739 -4.404 -20.253 1.00 95.88 603 ASP A CA 1
ATOM 4798 C C . ASP A 1 603 ? 17.140 -3.213 -21.003 1.00 95.88 603 ASP A C 1
ATOM 4800 O O . ASP A 1 603 ? 17.369 -2.052 -20.655 1.00 95.88 603 ASP A O 1
ATOM 4804 N N . GLU A 1 604 ? 16.277 -3.508 -21.976 1.00 95.56 604 GLU A N 1
ATOM 4805 C CA . GLU A 1 604 ? 15.555 -2.504 -22.749 1.00 95.56 604 GLU A CA 1
ATOM 4806 C C . GLU A 1 604 ? 14.755 -1.566 -21.833 1.00 95.56 604 GLU A C 1
ATOM 4808 O O . GLU A 1 604 ? 14.849 -0.334 -21.931 1.00 95.56 604 GLU A O 1
ATOM 4813 N N . HIS A 1 605 ? 14.014 -2.128 -20.874 1.00 96.75 605 HIS A N 1
ATOM 4814 C CA . HIS A 1 605 ? 13.268 -1.319 -19.918 1.00 96.75 605 HIS A CA 1
ATOM 4815 C C . HIS A 1 605 ? 14.168 -0.537 -18.956 1.00 96.75 605 HIS A C 1
ATOM 4817 O O . HIS A 1 605 ? 13.821 0.600 -18.631 1.00 96.75 605 HIS A O 1
ATOM 4823 N N . LEU A 1 606 ? 15.309 -1.083 -18.526 1.00 97.56 606 LEU A N 1
ATOM 4824 C CA . LEU A 1 606 ? 16.266 -0.387 -17.665 1.00 97.56 606 LEU A CA 1
ATOM 4825 C C . LEU A 1 606 ? 16.863 0.837 -18.369 1.00 97.56 606 LEU A C 1
ATOM 4827 O O . LEU A 1 606 ? 16.840 1.940 -17.815 1.00 97.56 606 LEU A O 1
ATOM 4831 N N . GLN A 1 607 ? 17.327 0.676 -19.610 1.00 96.88 607 GLN A N 1
ATOM 4832 C CA . GLN A 1 607 ? 17.848 1.777 -20.427 1.00 96.88 607 GLN A CA 1
ATOM 4833 C C . GLN A 1 607 ? 16.785 2.858 -20.643 1.00 96.88 607 GLN A C 1
ATOM 4835 O O . GLN A 1 607 ? 17.041 4.053 -20.466 1.00 96.88 607 GLN A O 1
ATOM 4840 N N . ARG A 1 608 ? 15.553 2.450 -20.962 1.00 97.50 608 ARG A N 1
ATOM 4841 C CA . ARG A 1 608 ? 14.417 3.364 -21.117 1.00 97.50 608 ARG A CA 1
ATOM 4842 C C . ARG A 1 608 ? 14.104 4.124 -19.823 1.00 97.50 608 ARG A C 1
ATOM 4844 O O . ARG A 1 608 ? 13.854 5.326 -19.889 1.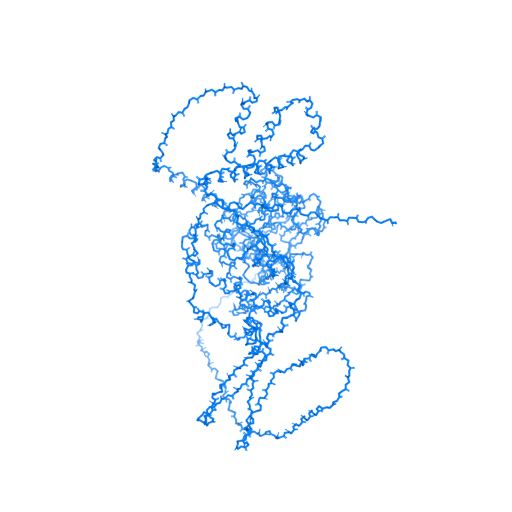00 97.50 608 ARG A O 1
ATOM 4851 N N . LEU A 1 609 ? 14.110 3.461 -18.664 1.00 97.88 609 LEU A N 1
ATOM 4852 C CA . LEU A 1 609 ? 13.884 4.105 -17.362 1.00 97.88 609 LEU A CA 1
ATOM 4853 C C . LEU A 1 609 ? 14.966 5.156 -17.068 1.00 97.88 609 LEU A C 1
ATOM 4855 O O . LEU A 1 609 ? 14.637 6.278 -16.688 1.00 97.88 609 LEU A O 1
ATOM 4859 N N . HIS A 1 610 ? 16.240 4.856 -17.339 1.00 97.81 610 HIS A N 1
ATOM 4860 C CA . HIS A 1 610 ? 17.319 5.841 -17.213 1.00 97.81 610 HIS A CA 1
ATOM 4861 C C . HIS A 1 610 ? 17.097 7.071 -18.104 1.00 97.81 610 HIS A C 1
ATOM 4863 O O . HIS A 1 610 ? 17.069 8.194 -17.597 1.00 97.81 610 HIS A O 1
ATOM 4869 N N . LYS A 1 611 ? 16.818 6.869 -19.399 1.00 97.06 611 LYS A N 1
ATOM 4870 C CA . LYS A 1 611 ? 16.500 7.963 -20.339 1.00 97.06 611 LYS A CA 1
ATOM 4871 C C . LYS A 1 611 ? 15.284 8.783 -19.888 1.00 97.06 611 LYS A C 1
ATOM 4873 O O . LYS A 1 611 ? 15.260 10.011 -20.014 1.00 97.06 611 LYS A O 1
ATOM 4878 N N . LEU A 1 612 ? 14.261 8.122 -19.345 1.00 97.25 612 LEU A N 1
ATOM 4879 C CA . LEU A 1 612 ? 13.064 8.779 -18.822 1.00 97.25 612 LEU A CA 1
ATOM 4880 C C . LEU A 1 612 ? 13.383 9.655 -17.605 1.00 97.25 612 LEU A C 1
ATOM 4882 O O . LEU A 1 612 ? 12.902 10.785 -17.525 1.00 97.25 612 LEU A O 1
ATOM 4886 N N . LYS A 1 613 ? 14.193 9.153 -16.667 1.00 97.62 613 LYS A N 1
ATOM 4887 C CA . LYS A 1 613 ? 14.633 9.906 -15.488 1.00 97.62 613 LYS A CA 1
ATOM 4888 C C . LYS A 1 613 ? 15.411 11.153 -15.895 1.00 97.62 613 LYS A C 1
ATOM 4890 O O . LYS A 1 613 ? 15.071 12.245 -15.443 1.00 97.62 613 LYS A O 1
ATOM 4895 N N . ASP A 1 614 ? 16.375 11.008 -16.799 1.00 96.75 614 ASP A N 1
ATOM 4896 C CA . ASP A 1 614 ? 17.212 12.118 -17.261 1.00 96.75 614 ASP A CA 1
ATOM 4897 C C . ASP A 1 614 ? 16.390 13.205 -17.970 1.00 96.75 614 ASP A C 1
ATOM 4899 O O . ASP A 1 614 ? 16.604 14.400 -17.745 1.00 96.75 614 ASP A O 1
ATOM 4903 N N . SER A 1 615 ? 15.405 12.800 -18.778 1.00 96.62 615 SER A N 1
ATOM 4904 C CA . SER A 1 615 ? 14.559 13.728 -19.537 1.00 96.62 615 SER A CA 1
ATOM 4905 C C . SER A 1 615 ? 13.458 14.395 -18.709 1.00 96.62 615 SER A C 1
ATOM 4907 O O . SER A 1 615 ? 13.196 15.580 -18.907 1.00 96.62 615 SER A O 1
ATOM 4909 N N . LEU A 1 616 ? 12.799 13.671 -17.797 1.00 96.50 616 LEU A N 1
ATOM 4910 C CA . LEU A 1 616 ? 11.595 14.169 -17.121 1.00 96.50 616 LEU A CA 1
ATOM 4911 C C . LEU A 1 616 ? 11.798 14.546 -15.658 1.00 96.50 616 LEU A C 1
ATOM 4913 O O . LEU A 1 616 ? 11.103 15.439 -15.187 1.00 96.50 616 LEU A O 1
ATOM 4917 N N . GLN A 1 617 ? 12.712 13.921 -14.910 1.00 95.50 617 GLN A N 1
ATOM 4918 C CA . GLN A 1 617 ? 12.810 14.166 -13.461 1.00 95.50 617 GLN A CA 1
ATOM 4919 C C . GLN A 1 617 ? 13.274 15.596 -13.132 1.00 95.50 617 GLN A C 1
ATOM 4921 O O . GLN A 1 617 ? 12.996 16.124 -12.056 1.00 95.50 617 GLN A O 1
ATOM 4926 N N . SER A 1 618 ? 13.970 16.250 -14.061 1.00 96.12 618 SER A N 1
ATOM 4927 C CA . SER A 1 618 ? 14.392 17.646 -13.921 1.00 96.12 618 SER A CA 1
ATOM 4928 C C . SER A 1 618 ? 13.363 18.659 -14.452 1.00 96.12 618 SER A C 1
ATOM 4930 O O . SER A 1 618 ? 13.570 19.868 -14.306 1.00 96.12 618 SER A O 1
ATOM 4932 N N . ASP A 1 619 ? 12.236 18.200 -15.012 1.00 97.19 619 ASP A N 1
ATOM 4933 C CA . ASP A 1 619 ? 11.188 19.063 -15.559 1.00 97.19 619 ASP A CA 1
ATOM 4934 C C . ASP A 1 619 ? 10.395 19.752 -14.435 1.00 97.19 619 ASP A C 1
ATOM 4936 O O . ASP A 1 619 ? 9.428 19.235 -13.866 1.00 97.19 619 ASP A O 1
ATOM 4940 N N . GLY A 1 620 ? 10.815 20.978 -14.116 1.00 97.06 620 GLY A N 1
ATOM 4941 C CA . GLY A 1 620 ? 10.174 21.808 -13.104 1.00 97.06 620 GLY A CA 1
ATOM 4942 C C . GLY A 1 620 ? 8.758 22.269 -13.466 1.00 97.06 620 GLY A C 1
ATOM 4943 O O . GLY A 1 620 ? 8.020 22.650 -12.556 1.00 97.06 620 GLY A O 1
ATOM 4944 N N . ALA A 1 621 ? 8.368 22.264 -14.746 1.00 97.50 621 ALA A N 1
ATOM 4945 C CA . ALA A 1 621 ? 7.005 22.592 -15.160 1.00 97.50 621 ALA A CA 1
ATOM 4946 C C . ALA A 1 621 ? 6.082 21.392 -14.927 1.00 97.50 621 ALA A C 1
ATOM 4948 O O . ALA A 1 621 ? 5.055 21.539 -14.261 1.00 97.50 621 ALA A O 1
ATOM 4949 N N . LEU A 1 622 ? 6.501 20.199 -15.362 1.00 96.81 622 LEU A N 1
ATOM 4950 C CA . LEU A 1 622 ? 5.786 18.952 -15.094 1.00 96.81 622 LEU A CA 1
ATOM 4951 C C . LEU A 1 622 ? 5.634 18.715 -13.587 1.00 96.81 622 LEU A C 1
ATOM 4953 O O . LEU A 1 622 ? 4.521 18.480 -13.118 1.00 96.81 622 LEU A O 1
ATOM 4957 N N . LYS A 1 623 ? 6.706 18.885 -12.801 1.00 97.75 623 LYS A N 1
ATOM 4958 C CA . LYS A 1 623 ? 6.654 18.757 -11.335 1.00 97.75 623 LYS A CA 1
ATOM 4959 C C . LYS A 1 623 ? 5.627 19.691 -10.682 1.00 97.75 623 LYS A C 1
ATOM 4961 O O . LYS A 1 623 ? 4.979 19.302 -9.720 1.00 97.75 623 LYS A O 1
ATOM 4966 N N . LYS A 1 624 ? 5.476 20.924 -11.180 1.00 97.12 624 LYS A N 1
ATOM 4967 C CA . LYS A 1 624 ? 4.507 21.905 -10.649 1.00 97.12 624 LYS A CA 1
ATOM 4968 C C . LYS A 1 624 ? 3.065 21.637 -11.079 1.00 97.12 624 LYS A C 1
ATOM 4970 O O . LYS A 1 624 ? 2.156 22.210 -10.491 1.00 97.12 624 LYS A O 1
ATOM 4975 N N . SER A 1 625 ? 2.860 20.818 -12.107 1.00 97.44 625 SER A N 1
ATOM 4976 C CA . SER A 1 625 ? 1.536 20.534 -12.673 1.00 97.44 625 SER A CA 1
ATOM 4977 C C . SER A 1 625 ? 0.769 19.411 -11.964 1.00 97.44 625 SER A C 1
ATOM 4979 O O . SER A 1 625 ? -0.352 19.103 -12.358 1.00 97.44 625 SER A O 1
ATOM 4981 N N . MET A 1 626 ? 1.349 18.806 -10.923 1.00 97.38 626 MET A N 1
ATOM 4982 C CA . MET A 1 626 ? 0.716 17.765 -10.109 1.00 97.38 626 MET A CA 1
ATOM 4983 C C . MET A 1 626 ? 1.045 17.958 -8.619 1.00 97.38 626 MET A C 1
ATOM 4985 O O . MET A 1 626 ? 2.017 18.649 -8.295 1.00 97.38 626 MET A O 1
ATOM 4989 N N . PRO A 1 627 ? 0.269 17.360 -7.698 1.00 96.44 627 PRO A N 1
ATOM 4990 C CA . PRO A 1 627 ? 0.608 17.346 -6.280 1.00 96.44 627 PRO A CA 1
ATOM 4991 C C . PRO A 1 627 ? 2.004 16.764 -6.024 1.00 96.44 627 PRO A C 1
ATOM 4993 O O . PRO A 1 627 ? 2.415 15.792 -6.658 1.00 96.44 627 PRO A O 1
ATOM 4996 N N . SER A 1 628 ? 2.736 17.327 -5.057 1.00 95.81 628 SER A N 1
ATOM 4997 C CA . SER A 1 628 ? 4.112 16.895 -4.771 1.00 95.81 628 SER A CA 1
ATOM 4998 C C . SER A 1 628 ? 4.197 15.427 -4.362 1.00 95.81 628 SER A C 1
ATOM 5000 O O . SER A 1 628 ? 5.145 14.753 -4.744 1.00 95.81 628 SER A O 1
ATOM 5002 N N . TYR A 1 629 ? 3.195 14.916 -3.640 1.00 95.00 629 TYR A N 1
ATOM 5003 C CA . TYR A 1 629 ? 3.176 13.514 -3.236 1.00 95.00 629 TYR A CA 1
ATOM 5004 C C . TYR A 1 629 ? 3.011 12.571 -4.441 1.00 95.00 629 TYR A C 1
ATOM 5006 O O . TYR A 1 629 ? 3.634 11.518 -4.444 1.00 95.00 629 TYR A O 1
ATOM 5014 N N . GLU A 1 630 ? 2.241 12.931 -5.482 1.00 97.44 630 GLU A N 1
ATOM 5015 C CA . GLU A 1 630 ? 2.129 12.112 -6.705 1.00 97.44 630 GLU A CA 1
ATOM 5016 C C . GLU A 1 630 ? 3.487 12.034 -7.404 1.00 97.44 630 GLU A C 1
ATOM 5018 O O . GLU A 1 630 ? 3.944 10.956 -7.781 1.00 97.44 630 GLU A O 1
ATOM 5023 N N . TRP A 1 631 ? 4.164 13.181 -7.518 1.00 97.94 631 TRP A N 1
ATOM 5024 C CA . TRP A 1 631 ? 5.502 13.277 -8.091 1.00 97.94 631 TRP A CA 1
ATOM 5025 C C . TRP A 1 631 ? 6.525 12.437 -7.316 1.00 97.94 631 TRP A C 1
ATOM 5027 O O . TRP A 1 631 ? 7.225 11.609 -7.900 1.00 97.94 631 TRP A O 1
ATOM 5037 N N . ASP A 1 632 ? 6.616 12.643 -6.002 1.00 97.25 632 ASP A N 1
ATOM 5038 C CA . ASP A 1 632 ? 7.595 11.975 -5.144 1.00 97.25 632 ASP A CA 1
ATOM 5039 C C . ASP A 1 632 ? 7.346 10.456 -5.107 1.00 97.25 632 ASP A C 1
ATOM 5041 O O . ASP A 1 632 ? 8.283 9.665 -5.246 1.00 97.25 632 ASP A O 1
ATOM 5045 N N . THR A 1 633 ? 6.084 10.031 -5.012 1.00 97.38 633 THR A N 1
ATOM 5046 C CA . THR A 1 633 ? 5.694 8.616 -5.024 1.00 97.38 633 THR A CA 1
ATOM 5047 C C . THR A 1 633 ? 5.947 7.961 -6.385 1.00 97.38 633 THR A C 1
ATOM 5049 O O . THR A 1 633 ? 6.451 6.837 -6.431 1.00 97.38 633 THR A O 1
ATOM 5052 N N . ALA A 1 634 ? 5.690 8.656 -7.500 1.00 98.12 634 ALA A N 1
ATOM 5053 C CA . ALA A 1 634 ? 5.985 8.142 -8.838 1.00 98.12 634 ALA A CA 1
ATOM 5054 C C . ALA A 1 634 ? 7.482 7.872 -9.038 1.00 98.12 634 ALA A C 1
ATOM 5056 O O . ALA A 1 634 ? 7.865 6.805 -9.522 1.00 98.12 634 ALA A O 1
ATOM 5057 N N . TRP A 1 635 ? 8.339 8.806 -8.619 1.00 98.25 635 TRP A N 1
ATOM 5058 C CA . TRP A 1 635 ? 9.788 8.629 -8.723 1.00 98.25 635 TRP A CA 1
ATOM 5059 C C . TRP A 1 635 ? 10.351 7.640 -7.700 1.00 98.25 635 TRP A C 1
ATOM 5061 O O . TRP A 1 635 ? 11.317 6.946 -8.005 1.00 98.25 635 TRP A O 1
ATOM 5071 N N . THR A 1 636 ? 9.725 7.505 -6.529 1.00 98.06 636 THR A N 1
ATOM 5072 C CA . THR A 1 636 ? 10.067 6.444 -5.569 1.00 98.06 636 THR A CA 1
ATOM 5073 C C . THR A 1 636 ? 9.810 5.062 -6.173 1.00 98.06 636 THR A C 1
ATOM 5075 O O . THR A 1 636 ? 10.663 4.180 -6.077 1.00 98.06 636 THR A O 1
ATOM 5078 N N . TYR A 1 637 ? 8.673 4.883 -6.855 1.00 98.31 637 TYR A N 1
ATOM 5079 C CA . TYR A 1 637 ? 8.359 3.649 -7.578 1.00 98.31 637 TYR A CA 1
ATOM 5080 C C . TYR A 1 637 ? 9.335 3.377 -8.722 1.00 98.31 637 TYR A C 1
ATOM 5082 O O . TYR A 1 637 ? 9.884 2.280 -8.814 1.00 98.31 637 TYR A O 1
ATOM 5090 N N . HIS A 1 638 ? 9.607 4.392 -9.547 1.00 98.31 638 HIS A N 1
ATOM 5091 C CA . HIS A 1 638 ? 10.617 4.323 -10.602 1.00 98.31 638 HIS A CA 1
ATOM 5092 C C . HIS A 1 638 ? 11.971 3.838 -10.066 1.00 98.31 638 HIS A C 1
ATOM 5094 O O . HIS A 1 638 ? 12.551 2.895 -10.599 1.00 98.31 638 HIS A O 1
ATOM 5100 N N . ASP A 1 639 ? 12.479 4.467 -9.004 1.00 98.06 639 ASP A N 1
ATOM 5101 C CA . ASP A 1 639 ? 13.802 4.156 -8.464 1.00 98.06 639 ASP A CA 1
ATOM 5102 C C . ASP A 1 639 ? 13.854 2.753 -7.849 1.00 98.06 639 ASP A C 1
ATOM 5104 O O . ASP A 1 639 ? 14.857 2.054 -7.996 1.00 98.06 639 ASP A O 1
ATOM 5108 N N . ALA A 1 640 ? 12.773 2.300 -7.214 1.00 98.00 640 ALA A N 1
ATOM 5109 C CA . ALA A 1 640 ? 12.681 0.935 -6.712 1.00 98.00 640 ALA A CA 1
ATOM 5110 C C . ALA A 1 640 ? 12.663 -0.103 -7.847 1.00 98.00 640 ALA A C 1
ATOM 5112 O O . ALA A 1 640 ? 13.389 -1.092 -7.765 1.00 98.00 640 ALA A O 1
ATOM 5113 N N . MET A 1 641 ? 11.938 0.162 -8.940 1.00 98.00 641 MET A N 1
ATOM 5114 C CA . MET A 1 641 ? 11.935 -0.690 -10.133 1.00 98.00 641 MET A CA 1
ATOM 5115 C C . MET A 1 641 ? 13.322 -0.752 -10.797 1.00 98.00 641 MET A C 1
ATOM 5117 O O . MET A 1 641 ? 13.829 -1.837 -11.077 1.00 98.00 641 MET A O 1
ATOM 5121 N N . VAL A 1 642 ? 13.989 0.395 -10.984 1.00 97.81 642 VAL A N 1
ATOM 5122 C CA . VAL A 1 642 ? 15.369 0.452 -11.506 1.00 97.81 642 VAL A CA 1
ATOM 5123 C C . VAL A 1 642 ? 16.322 -0.366 -10.633 1.00 97.81 642 VAL A C 1
ATOM 5125 O O . VAL A 1 642 ? 17.129 -1.135 -11.159 1.00 97.81 642 VAL A O 1
ATOM 5128 N N . ASN A 1 643 ? 16.222 -0.242 -9.306 1.00 97.50 643 ASN A N 1
ATOM 5129 C CA . ASN A 1 643 ? 17.039 -1.022 -8.375 1.00 97.50 643 ASN A CA 1
ATOM 5130 C C . ASN A 1 643 ? 16.753 -2.526 -8.476 1.00 97.50 643 ASN A C 1
ATOM 5132 O O . ASN A 1 643 ? 17.696 -3.318 -8.471 1.00 97.50 643 ASN A O 1
ATOM 5136 N N . ALA A 1 644 ? 15.482 -2.919 -8.608 1.00 97.12 644 ALA A N 1
ATOM 5137 C CA . ALA A 1 644 ? 15.078 -4.314 -8.748 1.00 97.12 644 ALA A CA 1
ATOM 5138 C C . ALA A 1 644 ? 15.677 -4.963 -10.005 1.00 97.12 644 ALA A C 1
ATOM 5140 O O . ALA A 1 644 ? 16.298 -6.031 -9.938 1.00 97.12 644 ALA A O 1
ATOM 5141 N N . ILE A 1 645 ? 15.561 -4.272 -11.141 1.00 97.44 645 ILE A N 1
ATOM 5142 C CA . ILE A 1 645 ? 16.105 -4.727 -12.421 1.00 97.44 645 ILE A CA 1
ATOM 5143 C C . ILE A 1 645 ? 17.643 -4.746 -12.377 1.00 97.44 645 ILE A C 1
ATOM 5145 O O . ILE A 1 645 ? 18.265 -5.755 -12.705 1.00 97.44 645 ILE A O 1
ATOM 5149 N N . SER A 1 646 ? 18.279 -3.682 -11.881 1.00 96.69 646 SER A N 1
ATOM 5150 C CA . SER A 1 646 ? 19.747 -3.593 -11.792 1.00 96.69 646 SER A CA 1
ATOM 5151 C C . SER A 1 646 ? 20.354 -4.686 -10.908 1.00 96.69 646 SER A C 1
ATOM 5153 O O . SER A 1 646 ? 21.373 -5.291 -11.251 1.00 96.69 646 SER A O 1
ATOM 5155 N N . ALA A 1 647 ? 19.729 -4.969 -9.763 1.00 96.38 647 ALA A N 1
ATOM 5156 C CA . ALA A 1 647 ? 20.172 -6.033 -8.870 1.00 96.38 647 ALA A CA 1
ATOM 5157 C C . ALA A 1 647 ? 20.021 -7.418 -9.518 1.00 96.38 647 ALA A C 1
ATOM 5159 O O . ALA A 1 647 ? 20.857 -8.292 -9.279 1.00 96.38 647 ALA A O 1
ATOM 5160 N N . THR A 1 648 ? 19.002 -7.603 -10.364 1.00 95.81 648 THR A N 1
ATOM 5161 C CA . THR A 1 648 ? 18.808 -8.822 -11.164 1.00 95.81 648 THR A CA 1
ATOM 5162 C C . THR A 1 648 ? 19.967 -9.044 -12.123 1.00 95.81 648 THR A C 1
ATOM 5164 O O . THR A 1 648 ? 20.571 -10.118 -12.089 1.00 95.81 648 THR A O 1
ATOM 5167 N N . PHE A 1 649 ? 20.376 -8.020 -12.879 1.00 95.06 649 PHE A N 1
ATOM 5168 C CA . PHE A 1 649 ? 21.573 -8.107 -13.721 1.00 95.06 649 PHE A CA 1
ATOM 5169 C C . PHE A 1 649 ? 22.807 -8.472 -12.910 1.00 95.06 649 PHE A C 1
ATOM 5171 O O . PHE A 1 649 ? 23.434 -9.489 -13.193 1.00 95.06 649 PHE A O 1
ATOM 5178 N N . LYS A 1 650 ? 23.100 -7.717 -11.845 1.00 94.81 650 LYS A N 1
ATOM 5179 C CA . LYS A 1 650 ? 24.262 -7.977 -10.981 1.00 94.81 650 LYS A CA 1
ATOM 5180 C C . LYS A 1 650 ? 24.276 -9.411 -10.437 1.00 94.81 650 LYS A C 1
ATOM 5182 O O . LYS A 1 650 ? 25.334 -10.022 -10.315 1.00 94.81 650 LYS A O 1
ATOM 5187 N N . LYS A 1 651 ? 23.110 -9.970 -10.102 1.00 94.31 651 LYS A N 1
ATOM 5188 C CA . LYS A 1 651 ? 22.991 -11.352 -9.619 1.00 94.31 651 LYS A CA 1
ATOM 5189 C C . LYS A 1 651 ? 23.309 -12.377 -10.711 1.00 94.31 651 LYS A C 1
ATOM 5191 O O . LYS A 1 651 ? 23.988 -13.356 -10.410 1.00 94.31 651 LYS A O 1
ATOM 5196 N N . VAL A 1 652 ? 22.815 -12.179 -11.935 1.00 93.56 652 VAL A N 1
ATOM 5197 C CA . VAL A 1 652 ? 22.941 -13.162 -13.026 1.00 93.56 652 VAL A CA 1
ATOM 5198 C C . VAL A 1 652 ? 24.287 -13.061 -13.750 1.00 93.56 652 VAL A C 1
ATOM 5200 O O . VAL A 1 652 ? 24.894 -14.085 -14.062 1.00 93.56 652 VAL A O 1
ATOM 5203 N N . THR A 1 653 ? 24.794 -11.849 -13.982 1.00 91.75 653 THR A N 1
ATOM 5204 C CA . THR A 1 653 ? 26.072 -11.612 -14.676 1.00 91.75 653 THR A CA 1
ATOM 5205 C C . THR A 1 653 ? 27.274 -11.574 -13.726 1.00 91.75 653 THR A C 1
ATOM 5207 O O . THR A 1 653 ? 28.420 -11.670 -14.173 1.00 91.75 653 THR A O 1
ATOM 5210 N N . GLY A 1 654 ? 27.033 -11.468 -12.415 1.00 91.00 654 GLY A N 1
ATOM 5211 C CA . GLY A 1 654 ? 28.058 -11.223 -11.402 1.00 91.00 654 GLY A CA 1
ATOM 5212 C C . GLY A 1 654 ? 28.511 -9.759 -11.377 1.00 91.00 654 GLY A C 1
ATOM 5213 O O . GLY A 1 654 ? 27.818 -8.862 -11.845 1.00 91.00 654 GLY A O 1
ATOM 5214 N N . ASP A 1 655 ? 29.717 -9.505 -10.862 1.00 80.62 655 ASP A N 1
ATOM 5215 C CA . ASP A 1 655 ? 30.317 -8.158 -10.853 1.00 80.62 655 ASP A CA 1
ATOM 5216 C C . ASP A 1 655 ? 30.867 -7.727 -12.228 1.00 80.62 655 ASP A C 1
ATOM 5218 O O . ASP A 1 655 ? 31.630 -6.761 -12.318 1.00 80.62 655 ASP A O 1
ATOM 5222 N N . ALA A 1 656 ? 30.533 -8.445 -13.308 1.00 66.44 656 ALA A N 1
ATOM 5223 C CA . ALA A 1 656 ? 30.849 -7.986 -14.652 1.00 66.44 656 ALA A CA 1
ATOM 5224 C C . ALA A 1 656 ? 30.132 -6.640 -14.860 1.00 66.44 656 ALA A C 1
ATOM 5226 O O . ALA A 1 656 ? 28.903 -6.597 -14.757 1.00 66.44 656 ALA A O 1
ATOM 5227 N N . PRO A 1 657 ? 30.870 -5.533 -15.075 1.00 59.16 657 PRO A N 1
ATOM 5228 C CA . PRO A 1 657 ? 30.254 -4.224 -15.191 1.00 59.16 657 PRO A CA 1
ATOM 5229 C C . PRO A 1 657 ? 29.259 -4.259 -16.344 1.00 59.16 657 PRO A C 1
ATOM 5231 O O . PRO A 1 657 ? 29.603 -4.683 -17.447 1.00 59.16 657 PRO A O 1
ATOM 5234 N N . TYR A 1 658 ? 28.030 -3.830 -16.066 1.00 58.34 658 TYR A N 1
ATOM 5235 C CA . TYR A 1 658 ? 27.053 -3.557 -17.105 1.00 58.34 658 TYR A CA 1
ATOM 5236 C C . TYR A 1 658 ? 27.660 -2.509 -18.046 1.00 58.34 658 TYR A C 1
ATOM 5238 O O . TYR A 1 658 ? 27.935 -1.375 -17.636 1.00 58.34 658 TYR A O 1
ATOM 5246 N N . ASP A 1 659 ? 27.978 -2.925 -19.269 1.00 61.97 659 ASP A N 1
ATOM 5247 C CA . ASP A 1 659 ? 28.676 -2.087 -20.232 1.00 61.97 659 ASP A CA 1
ATOM 5248 C C . ASP A 1 659 ? 27.678 -1.158 -20.927 1.00 61.97 659 ASP A C 1
ATOM 5250 O O . ASP A 1 659 ? 27.145 -1.453 -21.994 1.00 61.97 659 ASP A O 1
ATOM 5254 N N . ASN A 1 660 ? 27.428 -0.005 -20.306 1.00 60.41 660 ASN A N 1
ATOM 5255 C CA . ASN A 1 660 ? 26.580 1.039 -20.879 1.00 60.41 660 ASN A CA 1
ATOM 5256 C C . ASN A 1 660 ? 27.236 1.755 -22.085 1.00 60.41 660 ASN A C 1
ATOM 5258 O O . ASN A 1 660 ? 26.739 2.784 -22.533 1.00 60.41 660 ASN A O 1
ATOM 5262 N N . SER A 1 661 ? 28.390 1.288 -22.588 1.00 55.81 661 SER A N 1
ATOM 5263 C CA . SER A 1 661 ? 29.125 1.972 -23.663 1.00 55.81 661 SER A CA 1
ATOM 5264 C C . SER A 1 661 ? 28.598 1.703 -25.077 1.00 55.81 661 SER A C 1
ATOM 5266 O O . SER A 1 661 ? 29.077 2.326 -26.023 1.00 55.81 661 SER A O 1
ATOM 5268 N N . THR A 1 662 ? 27.577 0.857 -25.239 1.00 55.16 662 THR A N 1
ATOM 5269 C CA . THR A 1 662 ? 27.030 0.495 -26.560 1.00 55.16 662 THR A CA 1
ATOM 5270 C C . THR A 1 662 ? 26.228 1.618 -27.249 1.00 55.16 662 THR A C 1
ATOM 5272 O O . THR A 1 662 ? 25.820 1.451 -28.394 1.00 55.16 662 THR A O 1
ATOM 5275 N N . GLU A 1 663 ? 26.011 2.776 -26.612 1.00 54.91 663 GLU A N 1
ATOM 5276 C CA . GLU A 1 663 ? 25.101 3.820 -27.125 1.00 54.91 663 GLU A CA 1
ATOM 5277 C C . GLU A 1 663 ? 25.727 4.941 -27.980 1.00 54.91 663 GLU A C 1
ATOM 5279 O O . GLU A 1 663 ? 24.996 5.835 -28.394 1.00 54.91 663 GLU A O 1
ATOM 5284 N N . ASN A 1 664 ? 27.025 4.934 -28.307 1.00 49.53 664 ASN A N 1
ATOM 5285 C CA . ASN A 1 664 ? 27.631 6.091 -29.002 1.00 49.53 664 ASN A CA 1
ATOM 5286 C C . ASN A 1 664 ? 28.033 5.902 -30.474 1.00 49.53 664 ASN A C 1
ATOM 5288 O O . ASN A 1 664 ? 28.487 6.873 -31.074 1.00 49.53 664 ASN A O 1
ATOM 5292 N N . ASP A 1 665 ? 27.830 4.728 -31.080 1.00 49.41 665 ASP A N 1
ATOM 5293 C CA . ASP A 1 665 ? 28.275 4.475 -32.466 1.00 49.41 665 ASP A CA 1
ATOM 5294 C C . ASP A 1 665 ? 27.133 4.335 -33.496 1.00 49.41 665 ASP A C 1
ATOM 5296 O O . ASP A 1 665 ? 27.386 4.011 -34.658 1.00 49.41 665 ASP A O 1
ATOM 5300 N N . THR A 1 666 ? 25.875 4.622 -33.138 1.00 50.81 666 THR A N 1
ATOM 5301 C CA . THR A 1 666 ? 24.844 4.862 -34.162 1.00 50.81 666 THR A CA 1
ATOM 5302 C C . THR A 1 666 ? 25.011 6.277 -34.706 1.00 50.81 666 THR A C 1
ATOM 5304 O O . THR A 1 666 ? 24.483 7.234 -34.144 1.00 50.81 666 THR A O 1
ATOM 5307 N N . GLU A 1 667 ? 25.792 6.389 -35.782 1.00 48.59 667 GLU A N 1
ATOM 5308 C CA . GLU A 1 667 ? 25.877 7.567 -36.648 1.00 48.59 667 GLU A CA 1
ATOM 5309 C C . GLU A 1 667 ? 24.462 8.028 -37.052 1.00 48.59 667 GLU A C 1
ATOM 5311 O O . GLU A 1 667 ? 23.784 7.393 -37.853 1.00 48.59 667 GLU A O 1
ATOM 5316 N N . ASP A 1 668 ? 24.006 9.086 -36.383 1.00 51.28 668 ASP A N 1
ATOM 5317 C CA . ASP A 1 668 ? 23.357 10.293 -36.911 1.00 51.28 668 ASP A CA 1
ATOM 5318 C C . ASP A 1 668 ? 22.793 10.204 -38.348 1.00 51.28 668 ASP A C 1
ATOM 5320 O O . ASP A 1 668 ? 23.319 10.810 -39.278 1.00 51.28 668 ASP A O 1
ATOM 5324 N N . ASP A 1 669 ? 21.699 9.456 -38.513 1.00 51.81 669 ASP A N 1
ATOM 5325 C CA . ASP A 1 669 ? 20.839 9.466 -39.711 1.00 51.81 669 ASP A CA 1
ATOM 5326 C C . ASP A 1 669 ? 19.352 9.676 -39.332 1.00 51.81 669 ASP A C 1
ATOM 5328 O O . ASP A 1 669 ? 18.434 9.322 -40.078 1.00 51.81 669 ASP A O 1
ATOM 5332 N N . SER A 1 670 ? 19.073 10.257 -38.158 1.00 49.53 670 SER A N 1
ATOM 5333 C CA . SER A 1 670 ? 17.707 10.621 -37.777 1.00 49.53 670 SER A CA 1
ATOM 5334 C C . SER A 1 670 ? 17.383 12.037 -38.235 1.00 49.53 670 SER A C 1
ATOM 5336 O O . SER A 1 670 ? 17.797 13.016 -37.621 1.00 49.53 670 SER A O 1
ATOM 5338 N N . GLU A 1 671 ? 16.574 12.131 -39.290 1.00 48.16 671 GLU A N 1
ATOM 5339 C CA . GLU A 1 671 ? 15.661 13.255 -39.475 1.00 48.16 671 GLU A CA 1
ATOM 5340 C C . GLU A 1 671 ? 14.976 13.552 -38.133 1.00 48.16 671 GLU A C 1
ATOM 5342 O O . GLU A 1 671 ? 14.275 12.692 -37.591 1.00 48.16 671 GLU A O 1
ATOM 5347 N N . ASP A 1 672 ? 15.203 14.760 -37.614 1.00 45.31 672 ASP A N 1
ATOM 5348 C CA . ASP A 1 672 ? 14.526 15.341 -36.459 1.00 45.31 672 ASP A CA 1
ATOM 5349 C C . ASP A 1 672 ? 13.005 15.220 -36.629 1.00 45.31 672 ASP A C 1
ATOM 5351 O O . ASP A 1 672 ? 12.324 16.089 -37.179 1.00 45.31 672 ASP A O 1
ATOM 5355 N N . LYS A 1 673 ? 12.437 14.119 -36.141 1.00 45.66 673 LYS A N 1
ATOM 5356 C CA . LYS A 1 673 ? 11.080 14.136 -35.624 1.00 45.66 673 LYS A CA 1
ATOM 5357 C C . LYS A 1 673 ? 11.212 14.596 -34.194 1.00 45.66 673 LYS A C 1
ATOM 5359 O O . LYS A 1 673 ? 11.352 13.779 -33.285 1.00 45.66 673 LYS A O 1
ATOM 5364 N N . ASP A 1 674 ? 11.165 15.913 -34.030 1.00 41.47 674 ASP A N 1
ATOM 5365 C CA . ASP A 1 674 ? 10.733 16.527 -32.790 1.00 41.47 674 ASP A CA 1
ATOM 5366 C C . ASP A 1 674 ? 9.589 15.670 -32.242 1.00 41.47 674 ASP A C 1
ATOM 5368 O O . ASP A 1 674 ? 8.512 15.572 -32.842 1.00 41.47 674 ASP A O 1
ATOM 5372 N N . ILE A 1 675 ? 9.824 15.002 -31.113 1.00 44.44 675 ILE A N 1
ATOM 5373 C CA . ILE A 1 675 ? 8.728 14.576 -30.257 1.00 44.44 675 ILE A CA 1
ATOM 5374 C C . ILE A 1 675 ? 8.163 15.895 -29.730 1.00 44.44 675 ILE A C 1
ATOM 5376 O O . ILE A 1 675 ? 8.486 16.333 -28.626 1.00 44.44 675 ILE A O 1
ATOM 5380 N N . GLU A 1 676 ? 7.374 16.577 -30.565 1.00 42.38 676 GLU A N 1
ATOM 5381 C CA . GLU A 1 676 ? 6.505 17.669 -30.167 1.00 42.38 676 GLU A CA 1
ATOM 5382 C C . GLU A 1 676 ? 5.567 17.056 -29.130 1.00 42.38 676 GLU A C 1
ATOM 5384 O O . GLU A 1 676 ? 4.538 16.451 -29.432 1.00 42.38 676 GLU A O 1
ATOM 5389 N N . MET A 1 677 ? 5.974 17.151 -27.864 1.00 39.50 677 MET A N 1
ATOM 5390 C CA . MET A 1 677 ? 5.144 16.856 -26.712 1.00 39.50 677 MET A CA 1
ATOM 5391 C C . MET A 1 677 ? 4.102 17.965 -26.604 1.00 39.50 677 MET A C 1
ATOM 5393 O O . MET A 1 677 ? 4.113 18.767 -25.672 1.00 39.50 677 MET A O 1
ATOM 5397 N N . ALA A 1 678 ? 3.193 18.019 -27.575 1.00 38.97 678 ALA A N 1
ATOM 5398 C CA . ALA A 1 678 ? 1.976 18.781 -27.453 1.00 38.97 678 ALA A CA 1
ATOM 5399 C C . ALA A 1 678 ? 1.181 18.148 -26.306 1.00 38.97 678 ALA A C 1
ATOM 5401 O O . ALA A 1 678 ? 0.545 17.101 -26.436 1.00 38.97 678 ALA A O 1
ATOM 5402 N N . PHE A 1 679 ? 1.238 18.788 -25.141 1.00 46.84 679 PHE A N 1
ATOM 5403 C CA . PHE A 1 679 ? 0.185 18.711 -24.138 1.00 46.84 679 PHE A CA 1
ATOM 5404 C C . PHE A 1 679 ? -1.065 19.397 -24.708 1.00 46.84 679 PHE A C 1
ATOM 5406 O O . PHE A 1 679 ? -1.509 20.414 -24.191 1.00 46.84 679 PHE A O 1
ATOM 5413 N N . ASN A 1 680 ? -1.602 18.873 -25.810 1.00 36.25 680 ASN A N 1
ATOM 5414 C CA . ASN A 1 680 ? -2.923 19.262 -26.262 1.00 36.25 680 ASN A CA 1
ATOM 5415 C C . ASN A 1 680 ? -3.936 18.458 -25.450 1.00 36.25 680 ASN A C 1
ATOM 5417 O O . ASN A 1 680 ? -3.879 17.226 -25.385 1.00 36.25 680 ASN A O 1
ATOM 5421 N N . GLU A 1 681 ? -4.802 19.206 -24.775 1.00 46.00 681 GLU A N 1
ATOM 5422 C CA . GLU A 1 681 ? -6.086 18.758 -24.250 1.00 46.00 681 GLU A CA 1
ATOM 5423 C C . GLU A 1 681 ? -6.870 18.026 -25.361 1.00 46.00 681 GLU A C 1
ATOM 5425 O O . GLU A 1 681 ? -6.683 18.308 -26.543 1.00 46.00 681 GLU A O 1
ATOM 5430 N N . ASP A 1 682 ? -7.724 17.081 -24.966 1.00 42.84 682 ASP A N 1
ATOM 5431 C CA . ASP A 1 682 ? -8.575 16.219 -25.809 1.00 42.84 682 ASP A CA 1
ATOM 5432 C C . ASP A 1 682 ? -7.952 14.928 -26.369 1.00 42.84 682 ASP A C 1
ATOM 5434 O O . ASP A 1 682 ? -7.827 14.722 -27.574 1.00 42.84 682 ASP A O 1
ATOM 5438 N N . VAL A 1 683 ? -7.705 13.963 -25.475 1.00 37.31 683 VAL A N 1
ATOM 5439 C CA . VAL A 1 683 ? -7.902 12.540 -25.804 1.00 37.31 683 VAL A CA 1
ATOM 5440 C C . VAL A 1 683 ? -8.689 11.886 -24.669 1.00 37.31 683 VAL A C 1
ATOM 5442 O O . VAL A 1 683 ? -8.125 11.317 -23.735 1.00 37.31 683 VAL A O 1
ATOM 5445 N N . VAL A 1 684 ? -10.017 11.977 -24.741 1.00 38.06 684 VAL A N 1
ATOM 5446 C CA . VAL A 1 684 ? -10.884 10.969 -24.122 1.00 38.06 684 VAL A CA 1
ATOM 5447 C C . VAL A 1 684 ? -10.766 9.741 -25.017 1.00 38.06 684 VAL A C 1
ATOM 5449 O O . VAL A 1 684 ? -11.241 9.756 -26.150 1.00 38.06 684 VAL A O 1
ATOM 5452 N N . ALA A 1 685 ? -10.057 8.712 -24.556 1.00 34.66 685 ALA A N 1
ATOM 5453 C CA . ALA A 1 685 ? -9.988 7.450 -25.278 1.00 34.66 685 ALA A CA 1
ATOM 5454 C C . ALA A 1 685 ? -11.405 6.846 -25.347 1.00 34.66 685 ALA A C 1
ATOM 5456 O O . ALA A 1 685 ? -12.029 6.682 -24.294 1.00 34.66 685 ALA A O 1
ATOM 5457 N N . PRO A 1 686 ? -11.944 6.533 -26.538 1.00 37.22 686 PRO A N 1
ATOM 5458 C CA . PRO A 1 686 ? -13.153 5.733 -26.627 1.00 37.22 686 PRO A CA 1
ATOM 5459 C C . PRO A 1 686 ? -12.836 4.331 -26.098 1.00 37.22 686 PRO A C 1
ATOM 5461 O O . PRO A 1 686 ? -11.870 3.698 -26.518 1.00 37.22 686 PRO A O 1
ATOM 5464 N N . VAL A 1 687 ? -13.638 3.867 -25.143 1.00 40.31 687 VAL A N 1
ATOM 5465 C CA . VAL A 1 687 ? -13.644 2.470 -24.709 1.00 40.31 687 VAL A CA 1
ATOM 5466 C C . VAL A 1 687 ? -14.215 1.662 -25.874 1.00 40.31 687 VAL A C 1
ATOM 5468 O O . VAL A 1 687 ? -15.410 1.740 -26.148 1.00 40.31 687 VAL A O 1
ATOM 5471 N N . GLU A 1 688 ? -13.360 0.956 -26.610 1.00 37.66 688 GLU A N 1
ATOM 5472 C CA . GLU A 1 688 ? -13.808 -0.013 -27.608 1.00 37.66 688 GLU A CA 1
ATOM 5473 C C . GLU A 1 688 ? -14.258 -1.291 -26.881 1.00 37.66 688 GLU A C 1
ATOM 5475 O O . GLU A 1 688 ? -13.471 -1.952 -26.203 1.00 37.66 688 GLU A O 1
ATOM 5480 N N . ASP A 1 689 ? -15.556 -1.595 -26.971 1.00 41.50 689 ASP A N 1
ATOM 5481 C CA . ASP A 1 689 ? -16.153 -2.854 -26.517 1.00 41.50 689 ASP A CA 1
ATOM 5482 C C . ASP A 1 689 ? -15.830 -3.967 -27.528 1.00 41.50 689 ASP A C 1
ATOM 5484 O O . ASP A 1 689 ? -16.571 -4.190 -28.490 1.00 41.50 689 ASP A O 1
ATOM 5488 N N . ASP A 1 690 ? -14.741 -4.698 -27.295 1.00 42.41 690 ASP A N 1
ATOM 5489 C CA . ASP A 1 690 ? -14.498 -5.990 -27.941 1.00 42.41 690 ASP A CA 1
ATOM 5490 C C . ASP A 1 690 ? -15.273 -7.083 -27.187 1.00 42.41 690 ASP A C 1
ATOM 5492 O O . ASP A 1 690 ? -14.825 -7.623 -26.175 1.00 42.41 690 ASP A O 1
ATOM 5496 N N . SER A 1 691 ? -16.468 -7.407 -27.689 1.00 44.94 691 SER A N 1
ATOM 5497 C CA . SER A 1 691 ? -17.187 -8.640 -27.345 1.00 44.94 691 SER A CA 1
ATOM 5498 C C . SER A 1 691 ? -17.284 -9.533 -28.582 1.00 44.94 691 SER A C 1
ATOM 5500 O O . SER A 1 691 ? -18.178 -9.392 -29.415 1.00 44.94 691 SER A O 1
ATOM 5502 N N . SER A 1 692 ? -16.331 -10.456 -28.713 1.00 44.53 692 SER A N 1
ATOM 5503 C CA . SER A 1 692 ? -16.462 -11.623 -29.584 1.00 44.53 692 SER A CA 1
ATOM 5504 C C . SER A 1 692 ? -16.815 -12.840 -28.733 1.00 44.53 692 SER A C 1
ATOM 5506 O O . SER A 1 692 ? -15.985 -13.365 -27.991 1.00 44.53 692 SER A O 1
ATOM 5508 N N . ASP A 1 693 ? -18.080 -13.223 -28.851 1.00 48.94 693 ASP A N 1
ATOM 5509 C CA . ASP A 1 693 ? -18.665 -14.512 -28.495 1.00 48.94 693 ASP A CA 1
ATOM 5510 C C . ASP A 1 693 ? -18.125 -15.593 -29.447 1.00 48.94 693 ASP A C 1
ATOM 5512 O O . ASP A 1 693 ? -18.119 -15.366 -30.654 1.00 48.94 693 ASP A O 1
ATOM 5516 N N . ASP A 1 694 ? -17.739 -16.756 -28.920 1.00 47.59 694 ASP A N 1
ATOM 5517 C CA . ASP A 1 694 ? -17.791 -18.039 -29.635 1.00 47.59 694 ASP A CA 1
ATOM 5518 C C . ASP A 1 694 ? -17.968 -19.158 -28.594 1.00 47.59 694 ASP A C 1
ATOM 5520 O O . ASP A 1 694 ? -17.018 -19.674 -28.002 1.00 47.59 694 ASP A O 1
ATOM 5524 N N . SER A 1 695 ? -19.232 -19.503 -28.341 1.00 43.75 695 SER A N 1
ATOM 5525 C CA . SER A 1 695 ? -19.649 -20.711 -27.632 1.00 43.75 695 SER A CA 1
ATOM 5526 C C . SER A 1 695 ? -20.286 -21.677 -28.633 1.00 43.75 695 SER A C 1
ATOM 5528 O O . SER A 1 695 ? -21.395 -21.462 -29.117 1.00 43.75 695 SER A O 1
ATOM 5530 N N . GLU A 1 696 ? -19.581 -22.765 -28.943 1.00 49.41 696 GLU A N 1
ATOM 5531 C CA . GLU A 1 696 ? -20.182 -23.966 -29.525 1.00 49.41 696 GLU A CA 1
ATOM 5532 C C . GLU A 1 696 ? -20.331 -25.012 -28.411 1.00 49.41 696 GLU A C 1
ATOM 5534 O O . GLU A 1 696 ? -19.397 -25.742 -28.082 1.00 49.41 696 GLU A O 1
ATOM 5539 N N . ASP A 1 697 ? -21.522 -25.059 -27.807 1.00 48.00 697 ASP A N 1
ATOM 5540 C CA . ASP A 1 697 ? -21.973 -26.177 -26.977 1.00 48.00 697 ASP A CA 1
ATOM 5541 C C . ASP A 1 697 ? -22.409 -27.332 -27.896 1.00 48.00 697 ASP A C 1
ATOM 5543 O O . ASP A 1 697 ? -23.487 -27.305 -28.501 1.00 48.00 697 ASP A O 1
ATOM 5547 N N . GLU A 1 698 ? -21.585 -28.379 -27.980 1.00 51.91 698 GLU A N 1
ATOM 5548 C CA . GLU A 1 698 ? -22.021 -29.693 -28.452 1.00 51.91 698 GLU A CA 1
ATOM 5549 C C . GLU A 1 698 ? -22.708 -30.459 -27.313 1.00 51.91 698 GLU A C 1
ATOM 5551 O O . GLU A 1 698 ? -22.110 -30.864 -26.316 1.00 51.91 698 GLU A O 1
ATOM 5556 N N . SER A 1 699 ? -23.998 -30.708 -27.510 1.00 57.94 699 SER A N 1
ATOM 5557 C CA . SER A 1 699 ? -24.800 -31.659 -26.751 1.00 57.94 699 SER A CA 1
ATOM 5558 C C . SER A 1 699 ? -24.263 -33.089 -26.882 1.00 57.94 699 SER A C 1
ATOM 5560 O O . SER A 1 699 ? -24.160 -33.603 -27.999 1.00 57.94 699 SER A O 1
ATOM 5562 N N . SER A 1 700 ? -24.064 -33.790 -25.764 1.00 52.53 700 SER A N 1
ATOM 5563 C CA . SER A 1 700 ? -24.155 -35.254 -25.749 1.00 52.53 700 SER A CA 1
ATOM 5564 C C . SER A 1 700 ? -24.788 -35.771 -24.456 1.00 52.53 700 SER A C 1
ATOM 5566 O O . SER A 1 700 ? -24.464 -35.332 -23.354 1.00 52.53 700 SER A O 1
ATOM 5568 N N . ASP A 1 701 ? -25.752 -36.666 -24.663 1.00 56.03 701 ASP A N 1
ATOM 5569 C CA . ASP A 1 701 ? -26.491 -37.457 -23.685 1.00 56.03 701 ASP A CA 1
ATOM 5570 C C . ASP A 1 701 ? -25.578 -38.431 -22.910 1.00 56.03 701 ASP A C 1
ATOM 5572 O O . ASP A 1 701 ? -24.763 -39.115 -23.531 1.00 56.03 701 ASP A O 1
ATOM 5576 N N . ASP A 1 702 ? -25.755 -38.519 -21.583 1.00 45.03 702 ASP A N 1
ATOM 5577 C CA . ASP A 1 702 ? -26.006 -39.753 -20.793 1.00 45.03 702 ASP A CA 1
ATOM 5578 C C . ASP A 1 702 ? -26.162 -39.454 -19.285 1.00 45.03 702 ASP A C 1
ATOM 5580 O O . ASP A 1 702 ? -25.272 -38.799 -18.690 1.00 45.03 702 ASP A O 1
#